Protein AF-A0A1B6INX5-F1 (afdb_monomer_lite)

Sequence (390 aa):
RQDATQQRGIRKYVGPLLVTIQELDGTFKHTLQIEGTVAKADITCHSKSRRNKKKKIPLCTGEEVDMDLSAMDADSPVLWIRLDPEMTLLRCTVIEQPDYQWQYQLRHERDVTAQLEAITALEHFSTPASRLALTDTIENDQVYVQVRCRAAHCLTKVANAMVSNWAGPPAMLAIFRKLYGSFSCPKIIRQNNFQNLQHYFLQKTIPVAMAGLRNSHGICPQEVIQFLLDLFKYNDNSKNRFSDNYYRASLIEALGASVTPVISVIQQGTEITAESLSVDTRLVLEEITRNLNLEKLLPCYKLTVTQACLRAIRKLQKYGHLPSIPTLFRTYAAYGQFVEVRLTALEMLVDFTGLDGKWSDLEYLLDMAEEDPDPGVRSGLVRLLCDNPP

Structure (mmCIF, N/CA/C/O backbone):
data_AF-A0A1B6INX5-F1
#
_entry.id   AF-A0A1B6INX5-F1
#
loop_
_atom_site.group_PDB
_atom_site.id
_atom_site.type_symbol
_atom_site.label_atom_id
_atom_site.label_alt_id
_atom_site.label_comp_id
_atom_site.label_asym_id
_atom_site.label_entity_id
_atom_site.label_seq_id
_atom_site.pdbx_PDB_ins_code
_atom_site.Cartn_x
_atom_site.Cartn_y
_atom_site.Cartn_z
_atom_site.occupancy
_atom_site.B_iso_or_equiv
_atom_site.auth_seq_id
_atom_site.auth_comp_id
_atom_site.auth_asym_id
_atom_site.auth_atom_id
_atom_site.pdbx_PDB_model_num
ATOM 1 N N . ARG A 1 1 ? -9.370 -25.087 -29.219 1.00 58.78 1 ARG A N 1
ATOM 2 C CA . ARG A 1 1 ? -9.650 -25.875 -27.990 1.00 58.78 1 ARG A CA 1
ATOM 3 C C . ARG A 1 1 ? -8.297 -26.193 -27.374 1.00 58.78 1 ARG A C 1
ATOM 5 O O . ARG A 1 1 ? -7.425 -26.583 -28.127 1.00 58.78 1 ARG A O 1
ATOM 12 N N . GLN A 1 2 ? -8.106 -25.922 -26.085 1.00 69.69 2 GLN A N 1
ATOM 13 C CA . GLN A 1 2 ? -6.832 -26.154 -25.397 1.00 69.69 2 GLN A CA 1
ATOM 14 C C . GLN A 1 2 ? -6.788 -27.578 -24.846 1.00 69.69 2 GLN A C 1
ATOM 16 O O . GLN A 1 2 ? -7.765 -28.015 -24.228 1.00 69.69 2 GLN A O 1
ATOM 21 N N . ASP A 1 3 ? -5.677 -28.277 -25.061 1.00 71.44 3 ASP A N 1
ATOM 22 C CA . ASP A 1 3 ? -5.517 -29.657 -24.611 1.00 71.44 3 ASP A CA 1
ATOM 23 C C . ASP A 1 3 ? -5.351 -29.728 -23.089 1.00 71.44 3 ASP A C 1
ATOM 25 O O . ASP A 1 3 ? -4.646 -28.921 -22.466 1.00 71.44 3 ASP A O 1
ATOM 29 N N . ALA A 1 4 ? -6.021 -30.708 -22.481 1.00 68.50 4 ALA A N 1
ATOM 30 C CA . ALA A 1 4 ? -5.841 -31.026 -21.072 1.00 68.50 4 ALA A CA 1
ATOM 31 C C . ALA A 1 4 ? -4.453 -31.645 -20.864 1.00 68.50 4 ALA A C 1
ATOM 33 O O . ALA A 1 4 ? -4.034 -32.525 -21.619 1.00 68.50 4 ALA A O 1
ATOM 34 N N . THR A 1 5 ? -3.728 -31.192 -19.842 1.00 70.94 5 THR A N 1
ATOM 35 C CA . THR A 1 5 ? -2.519 -31.897 -19.409 1.00 70.94 5 THR A CA 1
ATOM 36 C C . THR A 1 5 ? -2.906 -33.140 -18.602 1.00 70.94 5 THR A C 1
ATOM 38 O O . THR A 1 5 ? -4.057 -33.313 -18.206 1.00 70.94 5 THR A O 1
ATOM 41 N N . GLN A 1 6 ? -1.935 -34.015 -18.318 1.00 74.69 6 GLN A N 1
ATOM 42 C CA . GLN A 1 6 ? -2.137 -35.166 -17.423 1.00 74.69 6 GLN A CA 1
ATOM 43 C C . GLN A 1 6 ? -2.475 -34.753 -15.973 1.00 74.69 6 GLN A C 1
ATOM 45 O O . GLN A 1 6 ? -2.820 -35.601 -15.155 1.00 74.69 6 GLN A O 1
ATOM 50 N N . GLN A 1 7 ? -2.395 -33.458 -15.640 1.00 73.06 7 GLN A N 1
ATOM 51 C CA . GLN A 1 7 ? -2.722 -32.918 -14.325 1.00 73.06 7 GLN A CA 1
ATOM 52 C C . GLN A 1 7 ? -4.161 -32.389 -14.299 1.00 73.06 7 GLN A C 1
ATOM 54 O O . GLN A 1 7 ? -4.578 -31.592 -15.142 1.00 73.06 7 GLN A O 1
ATOM 59 N N . ARG A 1 8 ? -4.935 -32.818 -13.296 1.00 78.88 8 ARG A N 1
ATOM 60 C CA . ARG A 1 8 ? -6.330 -32.400 -13.119 1.00 78.88 8 ARG A CA 1
ATOM 61 C C . ARG A 1 8 ? -6.409 -30.879 -12.953 1.00 78.88 8 ARG A C 1
ATOM 63 O O . ARG A 1 8 ? -5.806 -30.321 -12.047 1.00 78.88 8 ARG A O 1
ATOM 70 N N . GLY A 1 9 ? -7.196 -30.230 -13.809 1.00 77.81 9 GLY A N 1
ATOM 71 C CA . GLY A 1 9 ? -7.462 -28.789 -13.736 1.00 77.81 9 GLY A CA 1
ATOM 72 C C . GLY A 1 9 ? -6.479 -27.899 -14.501 1.00 77.81 9 GLY A C 1
ATOM 73 O O . GLY A 1 9 ? -6.713 -26.698 -14.572 1.00 77.81 9 GLY A O 1
ATOM 74 N N . ILE A 1 10 ? -5.435 -28.457 -15.125 1.00 80.31 10 ILE A N 1
ATOM 75 C CA . ILE A 1 10 ? -4.461 -27.679 -15.899 1.00 80.31 10 ILE A CA 1
ATOM 76 C C . ILE A 1 10 ? -4.716 -27.878 -17.397 1.00 80.31 10 ILE A C 1
ATOM 78 O O . ILE A 1 10 ? -4.809 -28.996 -17.908 1.00 80.31 10 ILE A O 1
ATOM 82 N N . ARG A 1 11 ? -4.844 -26.764 -18.122 1.00 79.75 11 ARG A N 1
ATOM 83 C CA . ARG A 1 11 ? -4.942 -26.737 -19.586 1.00 79.75 11 ARG A CA 1
ATOM 84 C C . ARG A 1 11 ? -3.776 -25.945 -20.147 1.00 79.75 11 ARG A C 1
ATOM 86 O O . ARG A 1 11 ? -3.392 -24.928 -19.575 1.00 79.75 11 ARG A O 1
ATOM 93 N N . LYS A 1 12 ? -3.203 -26.420 -21.251 1.00 82.94 12 LYS A N 1
ATOM 94 C CA . LYS A 1 12 ? -2.108 -25.705 -21.914 1.00 82.94 12 LYS A CA 1
ATOM 95 C C . LYS A 1 12 ? -2.670 -24.490 -22.637 1.00 82.94 12 LYS A C 1
ATOM 97 O O . LYS A 1 12 ? -3.581 -24.632 -23.451 1.00 82.94 12 LYS A O 1
ATOM 102 N N . TYR A 1 13 ? -2.107 -23.315 -22.377 1.00 84.44 13 TYR A N 1
ATOM 103 C CA . TYR A 1 13 ? -2.377 -22.164 -23.224 1.00 84.44 13 TYR A CA 1
ATOM 104 C C . TYR A 1 13 ? -1.724 -22.391 -24.589 1.00 84.44 13 TYR A C 1
ATOM 106 O O . TYR A 1 13 ? -0.533 -22.685 -24.668 1.00 84.44 13 TYR A O 1
ATOM 114 N N . VAL A 1 14 ? -2.527 -22.281 -25.644 1.00 87.50 14 VAL A N 1
ATOM 115 C CA . VAL A 1 14 ? -2.064 -22.254 -27.031 1.00 87.50 14 VAL A CA 1
ATOM 116 C C . VAL A 1 14 ? -2.725 -21.054 -27.679 1.00 87.50 14 VAL A C 1
ATOM 118 O O . VAL A 1 14 ? -3.958 -20.977 -27.707 1.00 87.50 14 VAL A O 1
ATOM 121 N N . GLY A 1 15 ? -1.918 -20.109 -28.142 1.00 89.38 15 GLY A N 1
ATOM 122 C CA . GLY A 1 15 ? -2.422 -18.873 -28.717 1.00 89.38 15 GLY A CA 1
ATOM 123 C C . GLY A 1 15 ? -1.380 -17.762 -28.786 1.00 89.38 15 GLY A C 1
ATOM 124 O O . GLY A 1 15 ? -0.247 -17.932 -28.324 1.00 89.38 15 GLY A O 1
ATOM 125 N N . PRO A 1 16 ? -1.771 -16.611 -29.350 1.00 91.56 16 PRO A N 1
ATOM 126 C CA . PRO A 1 16 ? -0.896 -15.461 -29.457 1.00 91.56 16 PRO A CA 1
ATOM 127 C C . PRO A 1 16 ? -0.622 -14.851 -28.078 1.00 91.56 16 PRO A C 1
ATOM 129 O O . PRO A 1 16 ? -1.500 -14.798 -27.215 1.00 91.56 16 PRO A O 1
ATOM 132 N N . LEU A 1 17 ? 0.594 -14.358 -27.890 1.00 92.75 17 LEU A N 1
ATOM 133 C CA . LEU A 1 17 ? 1.020 -13.523 -26.780 1.00 92.75 17 LEU A CA 1
ATOM 134 C C . LEU A 1 17 ? 1.647 -12.259 -27.365 1.00 92.75 17 LEU A C 1
ATOM 136 O O . LEU A 1 17 ? 2.649 -12.322 -28.080 1.00 92.75 17 LEU A O 1
ATOM 140 N N . LEU A 1 18 ? 1.057 -11.108 -27.060 1.00 94.06 18 LEU A N 1
ATOM 141 C CA . LEU A 1 18 ? 1.632 -9.822 -27.429 1.00 94.06 18 LEU A CA 1
ATOM 142 C C . LEU A 1 18 ? 2.816 -9.519 -26.506 1.00 94.06 18 LEU A C 1
ATOM 144 O O . LEU A 1 18 ? 2.689 -9.579 -25.289 1.00 94.06 18 LEU A O 1
ATOM 148 N N . VAL A 1 19 ? 3.960 -9.165 -27.071 1.00 94.75 19 VAL A N 1
ATOM 149 C CA . VAL A 1 19 ? 5.147 -8.692 -26.359 1.00 94.75 19 VAL A CA 1
ATOM 150 C C . VAL A 1 19 ? 5.481 -7.314 -26.898 1.00 94.75 19 VAL A C 1
ATOM 152 O O . VAL A 1 19 ? 5.542 -7.105 -28.104 1.00 94.75 19 VAL A O 1
ATOM 155 N N . THR A 1 20 ? 5.653 -6.346 -26.011 1.00 94.88 20 THR A N 1
ATOM 156 C CA . THR A 1 20 ? 6.041 -4.984 -26.374 1.00 94.88 20 THR A CA 1
ATOM 157 C C . THR A 1 20 ? 7.411 -4.705 -25.794 1.00 94.88 20 THR A C 1
ATOM 159 O O . THR A 1 20 ? 7.614 -4.855 -24.593 1.00 94.88 20 THR A O 1
ATOM 162 N N . ILE A 1 21 ? 8.347 -4.324 -26.653 1.00 95.44 21 ILE A N 1
ATOM 163 C CA . ILE A 1 21 ? 9.722 -4.026 -26.273 1.00 95.44 21 ILE A CA 1
ATOM 164 C C . ILE A 1 21 ? 9.939 -2.539 -26.494 1.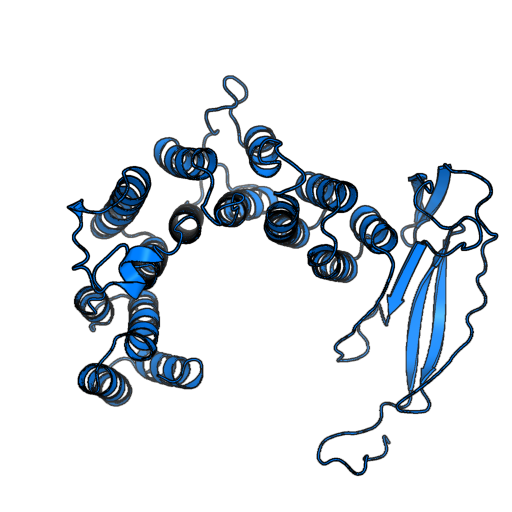00 95.44 21 ILE A C 1
ATOM 166 O O . ILE A 1 21 ? 9.726 -2.026 -27.594 1.00 95.44 21 ILE A O 1
ATOM 170 N N . GLN A 1 22 ? 10.351 -1.842 -25.441 1.00 95.44 22 GLN A N 1
ATOM 171 C CA . GLN A 1 22 ? 10.908 -0.513 -25.599 1.00 95.44 22 GLN A CA 1
ATOM 172 C C . GLN A 1 22 ? 12.389 -0.653 -25.941 1.00 95.44 22 GLN A C 1
ATOM 174 O O . GLN A 1 22 ? 13.177 -1.183 -25.156 1.00 95.44 22 GLN A O 1
ATOM 179 N N . GLU A 1 23 ? 12.771 -0.120 -27.092 1.00 94.81 23 GLU A N 1
ATOM 180 C CA . GLU A 1 23 ? 14.150 -0.042 -27.551 1.00 94.81 23 GLU A CA 1
ATOM 181 C C . GLU A 1 23 ? 14.624 1.423 -27.645 1.00 94.81 23 GLU A C 1
ATOM 183 O O . GLU A 1 23 ? 13.864 2.371 -27.416 1.00 94.81 23 GLU A O 1
ATOM 188 N N . LEU A 1 24 ? 15.897 1.621 -28.005 1.00 92.38 24 LEU A N 1
ATOM 18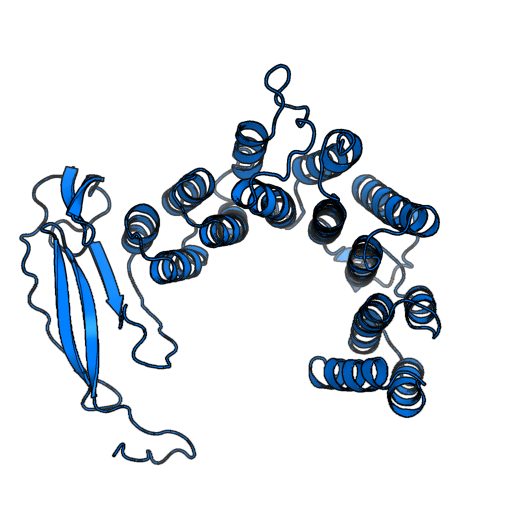9 C CA . LEU A 1 24 ? 16.512 2.946 -28.148 1.00 92.38 24 LEU A CA 1
ATOM 190 C C . LEU A 1 24 ? 15.910 3.830 -29.251 1.00 92.38 24 LEU A C 1
ATOM 192 O O . LEU A 1 24 ? 16.119 5.045 -29.198 1.00 92.38 24 LEU A O 1
ATOM 196 N N . ASP A 1 25 ? 15.283 3.255 -30.279 1.00 91.62 25 ASP A N 1
ATOM 197 C CA . ASP A 1 25 ? 14.667 3.996 -31.392 1.00 91.62 25 ASP A CA 1
ATOM 198 C C . ASP A 1 25 ? 13.130 4.021 -31.323 1.00 91.62 25 ASP A C 1
ATOM 200 O O . ASP A 1 25 ? 12.494 4.629 -32.181 1.00 91.62 25 ASP A O 1
ATOM 204 N N . GLY A 1 26 ? 12.520 3.407 -30.303 1.00 92.62 26 GLY A N 1
ATOM 205 C CA . GLY A 1 26 ? 11.072 3.435 -30.115 1.00 92.62 26 GLY A CA 1
ATOM 206 C C . GLY A 1 26 ? 10.501 2.182 -29.470 1.00 92.62 26 GLY A C 1
ATOM 207 O O . GLY A 1 26 ? 11.219 1.285 -29.029 1.00 92.62 26 GLY A O 1
ATOM 208 N N . THR A 1 27 ? 9.174 2.135 -29.417 1.00 93.44 27 THR A N 1
ATOM 209 C CA . THR A 1 27 ? 8.418 0.986 -28.917 1.00 93.44 27 THR A CA 1
ATOM 210 C C . THR A 1 27 ? 8.023 0.070 -30.072 1.00 93.44 27 THR A C 1
ATOM 212 O O . THR A 1 27 ? 7.352 0.508 -31.007 1.00 93.44 27 THR A O 1
ATOM 215 N N . PHE A 1 28 ? 8.364 -1.214 -29.982 1.00 95.00 28 PHE A N 1
ATOM 216 C CA . PHE A 1 28 ? 8.049 -2.213 -31.002 1.00 95.00 28 PHE A CA 1
ATOM 217 C C . PHE A 1 28 ? 7.152 -3.313 -30.429 1.00 95.00 28 PHE A C 1
ATOM 219 O O . PHE A 1 28 ? 7.371 -3.820 -29.327 1.00 95.00 28 PHE A O 1
ATOM 226 N N . LYS A 1 29 ? 6.099 -3.665 -31.176 1.00 94.62 29 LYS A N 1
ATOM 227 C CA . LYS A 1 29 ? 5.140 -4.716 -30.814 1.00 94.62 29 LYS A CA 1
ATOM 228 C C . LYS A 1 29 ? 5.455 -5.995 -31.589 1.00 94.62 29 LYS A C 1
ATOM 230 O O . LYS A 1 29 ? 5.540 -5.977 -32.813 1.00 94.62 29 LYS A O 1
ATOM 235 N N . HIS A 1 30 ? 5.544 -7.110 -30.877 1.00 94.62 30 HIS A N 1
ATOM 236 C CA . 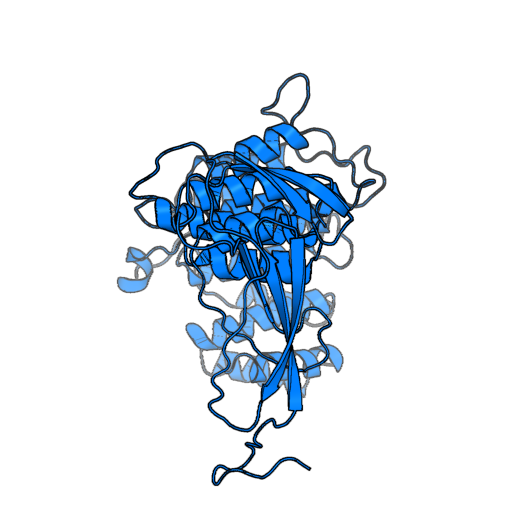HIS A 1 30 ? 5.806 -8.440 -31.412 1.00 94.62 30 HIS A CA 1
ATOM 237 C C . HIS A 1 30 ? 4.699 -9.389 -30.965 1.00 94.62 30 HIS A C 1
ATOM 239 O O . HIS A 1 30 ? 4.353 -9.435 -29.790 1.00 94.62 30 HIS A O 1
ATOM 245 N N . THR A 1 31 ? 4.131 -10.163 -31.886 1.00 93.62 31 THR A N 1
ATOM 246 C CA . THR A 1 31 ? 3.149 -11.197 -31.533 1.00 93.62 31 THR A CA 1
ATOM 247 C C . THR A 1 31 ? 3.830 -12.553 -31.596 1.00 93.62 31 THR A C 1
ATOM 249 O O . THR A 1 31 ? 4.222 -12.996 -32.673 1.00 93.62 31 THR A O 1
ATOM 252 N N . LEU A 1 32 ? 3.979 -13.200 -30.444 1.00 92.19 32 LEU A N 1
ATOM 253 C CA . LEU A 1 32 ? 4.562 -14.531 -30.330 1.00 92.19 32 LEU A CA 1
ATOM 254 C C . LEU A 1 32 ? 3.453 -15.577 -30.314 1.00 92.19 32 LEU A C 1
ATOM 256 O O . LEU A 1 32 ? 2.458 -15.405 -29.618 1.00 92.19 32 LEU A O 1
ATOM 260 N N . GLN A 1 33 ? 3.619 -16.675 -31.045 1.00 90.88 33 GLN A N 1
ATOM 261 C CA . GLN A 1 33 ? 2.713 -17.817 -30.938 1.00 90.88 33 GLN A CA 1
ATOM 262 C C . GLN A 1 33 ? 3.234 -18.771 -29.865 1.00 90.88 33 GLN A C 1
ATOM 264 O O . GLN A 1 33 ? 4.346 -19.286 -29.965 1.00 90.88 33 GLN A O 1
ATOM 269 N N . ILE A 1 34 ? 2.440 -18.985 -28.817 1.00 90.56 34 ILE A N 1
ATOM 270 C CA . ILE A 1 34 ? 2.764 -19.929 -27.750 1.00 90.56 34 ILE A CA 1
ATOM 271 C C . ILE A 1 34 ? 2.168 -21.282 -28.133 1.00 90.56 34 ILE A C 1
ATOM 273 O O . ILE A 1 34 ? 0.953 -21.460 -28.103 1.00 90.56 34 ILE A O 1
ATOM 277 N N . GLU A 1 35 ? 3.027 -22.230 -28.507 1.00 84.00 35 GLU A N 1
ATOM 278 C CA . GLU A 1 35 ? 2.626 -23.560 -29.001 1.00 84.00 35 GLU A CA 1
ATOM 279 C C . GLU A 1 35 ? 2.759 -24.672 -27.943 1.00 84.00 35 GLU A C 1
ATOM 281 O O . GLU A 1 35 ? 2.634 -25.861 -28.235 1.00 84.00 35 GLU A O 1
ATOM 286 N N . GLY A 1 36 ? 2.984 -24.313 -26.676 1.00 80.12 36 GLY A N 1
ATOM 287 C CA . GLY A 1 36 ? 3.098 -25.284 -25.594 1.00 80.12 36 GLY A CA 1
ATOM 288 C C . GLY A 1 36 ? 3.460 -24.670 -24.247 1.00 80.12 36 GLY A C 1
ATOM 289 O O . GLY A 1 36 ? 3.514 -23.458 -24.083 1.00 80.12 36 GLY A O 1
ATOM 290 N N . THR A 1 37 ? 3.718 -25.535 -23.262 1.00 83.00 37 THR A N 1
ATOM 291 C CA . THR A 1 37 ? 4.097 -25.132 -21.893 1.00 83.00 37 THR A CA 1
ATOM 292 C C . THR A 1 37 ? 5.447 -24.418 -21.846 1.00 83.00 37 THR A C 1
ATOM 294 O O . THR A 1 37 ? 5.643 -23.529 -21.027 1.00 83.00 37 THR A O 1
ATOM 297 N N . VAL A 1 38 ? 6.370 -24.807 -22.725 1.00 85.69 38 VAL A N 1
ATOM 298 C CA . VAL A 1 38 ? 7.657 -24.140 -22.914 1.00 85.69 38 VAL A CA 1
ATOM 299 C C . VAL A 1 38 ? 7.713 -23.702 -24.367 1.00 85.69 38 VAL A C 1
ATOM 301 O O . VAL A 1 38 ? 7.673 -24.542 -25.263 1.00 85.69 38 VAL A O 1
ATOM 304 N N . ALA A 1 39 ? 7.796 -22.395 -24.586 1.00 87.44 39 ALA A N 1
ATOM 305 C CA . ALA A 1 39 ? 7.974 -21.796 -25.898 1.00 87.44 39 ALA A CA 1
ATOM 306 C C . ALA A 1 39 ? 9.269 -20.979 -25.892 1.00 87.44 39 ALA A C 1
ATOM 308 O O . ALA A 1 39 ? 9.585 -20.311 -24.907 1.00 87.44 39 ALA A O 1
ATOM 309 N N . LYS A 1 40 ? 10.024 -21.055 -26.987 1.00 90.75 40 LYS A N 1
ATOM 310 C CA . LYS A 1 40 ? 11.201 -20.221 -27.239 1.00 90.75 40 LYS A CA 1
ATOM 311 C C . LYS A 1 40 ? 10.959 -19.475 -28.540 1.00 90.75 40 LYS A C 1
ATOM 313 O O . LYS A 1 40 ? 10.505 -20.085 -29.504 1.00 90.75 40 LYS A O 1
ATOM 318 N N . ALA A 1 41 ? 11.239 -18.181 -28.546 1.00 89.69 41 ALA A N 1
ATOM 319 C CA . ALA A 1 41 ? 11.086 -17.343 -29.721 1.00 89.69 41 ALA A CA 1
ATOM 320 C C . ALA A 1 41 ? 12.229 -16.333 -29.779 1.00 89.69 41 ALA A C 1
ATOM 322 O O . ALA A 1 41 ? 12.571 -15.731 -28.759 1.00 89.69 41 ALA A O 1
ATOM 323 N N . ASP A 1 42 ? 12.775 -16.143 -30.976 1.00 92.12 42 ASP A N 1
ATOM 324 C CA . ASP A 1 42 ? 13.789 -15.133 -31.244 1.00 92.12 42 ASP A CA 1
ATOM 325 C C . ASP A 1 42 ? 13.102 -13.841 -31.694 1.00 92.12 42 ASP A C 1
ATOM 327 O O . ASP A 1 42 ? 12.234 -13.855 -32.571 1.00 92.12 42 ASP A O 1
ATOM 331 N N . ILE A 1 43 ? 13.485 -12.716 -31.090 1.00 92.69 43 ILE A N 1
ATOM 332 C CA . ILE A 1 43 ? 12.947 -11.396 -31.427 1.00 92.69 43 ILE A CA 1
ATOM 333 C C . ILE A 1 43 ? 14.062 -10.555 -32.038 1.00 92.69 43 ILE A C 1
ATOM 335 O O . ILE A 1 43 ? 15.067 -10.261 -31.392 1.00 92.69 43 ILE A O 1
ATOM 339 N N . THR A 1 44 ? 13.885 -10.154 -33.296 1.00 92.38 44 THR A N 1
ATOM 340 C CA . THR A 1 44 ? 14.809 -9.233 -33.961 1.00 92.38 44 THR A CA 1
ATOM 341 C C . THR A 1 44 ? 14.576 -7.814 -33.446 1.00 92.38 44 THR A C 1
ATOM 343 O O . THR A 1 44 ? 13.498 -7.256 -33.650 1.00 92.38 44 THR A O 1
ATOM 346 N N . CYS A 1 45 ? 15.587 -7.241 -32.788 1.00 92.00 45 CYS A N 1
ATOM 347 C CA . CYS A 1 45 ? 15.570 -5.839 -32.369 1.00 92.00 45 CYS A CA 1
ATOM 348 C C . CYS A 1 45 ? 15.686 -4.917 -33.591 1.00 92.00 45 CYS A C 1
ATOM 350 O O . CYS A 1 45 ? 16.443 -5.205 -34.522 1.00 92.00 45 CYS A O 1
ATOM 352 N N . HIS A 1 46 ? 14.967 -3.798 -33.576 1.00 91.56 46 HIS A N 1
ATOM 353 C CA . HIS A 1 46 ? 14.962 -2.828 -34.678 1.00 91.56 46 HIS A CA 1
ATOM 354 C C . HIS A 1 46 ? 16.066 -1.776 -34.537 1.00 91.56 46 HIS A C 1
ATOM 356 O O . HIS A 1 46 ? 16.586 -1.258 -35.528 1.00 91.56 46 HIS A O 1
ATOM 362 N N . SER A 1 47 ? 16.426 -1.462 -33.299 1.00 91.94 47 SER A N 1
ATOM 363 C CA . SER A 1 47 ? 17.359 -0.405 -32.946 1.00 91.94 47 SER A CA 1
ATOM 364 C C . SER A 1 47 ? 18.796 -0.913 -32.939 1.00 91.94 47 SER A C 1
ATOM 366 O O . SER A 1 47 ? 19.084 -2.072 -32.633 1.00 91.94 47 SER A O 1
ATOM 368 N N . LYS A 1 48 ? 19.740 -0.015 -33.228 1.00 89.50 48 LYS A N 1
ATOM 369 C CA . LYS A 1 48 ? 21.174 -0.321 -33.096 1.00 89.50 48 LYS A CA 1
ATOM 370 C C . LYS A 1 48 ? 21.622 -0.226 -31.640 1.00 89.50 48 LYS A C 1
ATOM 372 O O . LYS A 1 48 ? 21.055 0.535 -30.858 1.00 89.50 48 LYS A O 1
ATOM 377 N N . SER A 1 49 ? 22.691 -0.948 -31.310 1.00 86.56 49 SER A N 1
ATOM 378 C CA . SER A 1 49 ? 23.321 -0.910 -29.991 1.00 86.56 49 SER A CA 1
ATOM 379 C C . SER A 1 49 ? 23.788 0.498 -29.595 1.00 86.56 49 SER A C 1
ATOM 381 O O . SER A 1 49 ? 23.977 1.404 -30.424 1.00 86.56 49 SER A O 1
ATOM 383 N N . ARG A 1 50 ? 23.954 0.706 -28.288 1.00 83.50 50 ARG A N 1
ATOM 384 C CA . ARG A 1 50 ? 24.225 2.022 -27.711 1.00 83.50 50 ARG A CA 1
ATOM 385 C C . ARG A 1 50 ? 25.624 2.515 -28.076 1.00 83.50 50 ARG A C 1
ATOM 387 O O . ARG A 1 50 ? 26.623 1.982 -27.606 1.00 83.50 50 ARG A O 1
ATOM 394 N N . ARG A 1 51 ? 25.700 3.647 -28.786 1.00 80.94 51 ARG A N 1
ATOM 395 C CA . ARG A 1 51 ? 26.966 4.376 -29.024 1.00 80.94 51 ARG A CA 1
ATOM 396 C C . ARG A 1 51 ? 27.256 5.472 -27.995 1.00 80.94 51 ARG A C 1
ATOM 398 O O . ARG A 1 51 ? 28.410 5.691 -27.648 1.00 80.94 51 ARG A O 1
ATOM 405 N N . ASN A 1 52 ? 26.215 6.140 -27.491 1.00 84.06 52 ASN A N 1
ATOM 406 C CA . ASN A 1 52 ? 26.324 7.289 -26.588 1.00 84.06 52 ASN A CA 1
ATOM 407 C C . ASN A 1 52 ? 25.666 7.002 -25.237 1.00 84.06 52 ASN A C 1
ATOM 409 O O . ASN A 1 52 ? 24.637 6.336 -25.170 1.00 84.06 52 ASN A O 1
ATOM 413 N N . LYS A 1 53 ? 26.222 7.569 -24.160 1.00 85.81 53 LYS A N 1
ATOM 414 C CA . LYS A 1 53 ? 25.663 7.445 -22.801 1.00 85.81 53 LYS A CA 1
ATOM 415 C C . LYS A 1 53 ? 24.376 8.245 -22.591 1.00 85.81 53 LYS A C 1
ATOM 417 O O . LYS A 1 53 ? 23.673 7.993 -21.630 1.00 85.81 53 LYS A O 1
ATOM 422 N N . LYS A 1 54 ? 24.063 9.197 -23.470 1.00 88.88 54 LYS A N 1
ATOM 423 C CA . LYS A 1 54 ? 22.812 9.960 -23.446 1.00 88.88 54 LYS A CA 1
ATOM 424 C C . LYS A 1 54 ? 22.190 9.961 -24.829 1.00 88.88 54 LYS A C 1
ATOM 426 O O . LYS A 1 54 ? 22.912 10.110 -25.820 1.00 88.88 54 LYS A O 1
ATOM 431 N N . LYS A 1 55 ? 20.873 9.794 -24.887 1.00 90.94 55 LYS A N 1
ATOM 432 C CA . LYS A 1 55 ? 20.105 9.810 -26.133 1.00 90.94 55 LYS A CA 1
ATOM 433 C C . LYS A 1 55 ? 18.679 10.286 -25.855 1.00 90.94 55 LYS A C 1
ATOM 435 O O . LYS A 1 55 ? 18.120 9.945 -24.816 1.00 90.94 55 LYS A O 1
ATOM 440 N N . LYS A 1 56 ? 18.107 11.033 -26.803 1.00 91.50 56 LYS A N 1
ATOM 441 C CA . LYS A 1 56 ? 16.665 11.287 -26.874 1.00 91.50 56 LYS A CA 1
ATOM 442 C C . LYS A 1 56 ? 15.970 10.076 -27.462 1.00 91.50 56 LYS A C 1
ATOM 444 O O . LYS A 1 56 ? 16.318 9.653 -28.565 1.00 91.50 56 LYS A O 1
ATOM 449 N N . ILE A 1 57 ? 15.042 9.509 -26.708 1.00 91.19 57 ILE A N 1
ATOM 450 C CA . ILE A 1 57 ? 14.374 8.259 -27.057 1.00 91.19 57 ILE A CA 1
ATOM 451 C C . ILE A 1 57 ? 12.882 8.538 -27.210 1.00 91.19 57 ILE A C 1
ATOM 453 O O . ILE A 1 57 ? 12.284 9.078 -26.274 1.00 91.19 57 ILE A O 1
ATOM 457 N N . PRO A 1 58 ? 12.282 8.197 -28.363 1.00 92.31 58 PRO A N 1
ATOM 458 C CA . PRO A 1 58 ? 10.847 8.320 -28.549 1.00 92.31 58 PRO A CA 1
ATOM 459 C C . PRO A 1 58 ? 10.118 7.225 -27.762 1.00 92.31 58 PRO A C 1
ATOM 461 O O . PRO A 1 58 ? 10.450 6.038 -27.835 1.00 92.31 58 PRO A O 1
ATOM 464 N N . LEU A 1 59 ? 9.110 7.631 -27.000 1.00 90.19 59 LEU A N 1
ATOM 465 C CA . LEU A 1 59 ? 8.215 6.738 -26.272 1.00 90.19 59 LEU A CA 1
ATOM 466 C C . LEU A 1 59 ? 6.967 6.418 -27.101 1.00 90.19 59 LEU A C 1
ATOM 468 O O . LEU A 1 59 ? 6.635 7.120 -28.057 1.00 90.19 59 LEU A O 1
ATOM 472 N N . CYS A 1 60 ? 6.216 5.399 -26.681 1.00 85.00 60 CYS A N 1
ATOM 473 C CA . CYS A 1 60 ? 4.930 5.025 -27.282 1.00 85.00 60 CYS A CA 1
ATOM 474 C C . CYS A 1 60 ? 3.903 6.172 -27.302 1.00 85.00 60 CYS A C 1
ATOM 476 O O . CYS A 1 60 ? 2.985 6.169 -28.119 1.00 85.00 60 CYS A O 1
ATOM 478 N N . THR A 1 61 ? 4.064 7.163 -26.421 1.00 84.31 61 THR A N 1
ATOM 479 C CA . THR A 1 61 ? 3.222 8.362 -26.331 1.00 84.31 61 THR A CA 1
ATOM 480 C C . THR A 1 61 ? 3.557 9.437 -27.364 1.00 84.31 61 THR A C 1
ATOM 482 O O . THR A 1 61 ? 2.829 10.421 -27.463 1.00 84.31 61 THR A O 1
ATOM 485 N N . GLY A 1 62 ? 4.649 9.278 -28.118 1.00 82.75 62 GLY A N 1
ATOM 486 C CA . GLY A 1 62 ? 5.185 10.301 -29.018 1.00 82.75 62 GLY A CA 1
ATOM 487 C C . GLY A 1 62 ? 6.057 11.353 -28.322 1.00 82.75 62 GLY A C 1
ATOM 488 O O . GLY A 1 62 ? 6.582 12.239 -28.990 1.00 82.75 62 GLY A O 1
ATOM 489 N N . GLU A 1 63 ? 6.239 11.264 -27.000 1.00 87.25 63 GLU A N 1
ATOM 490 C CA . GLU A 1 63 ? 7.186 12.105 -26.263 1.00 87.25 63 GLU A CA 1
ATOM 491 C C . GLU A 1 63 ? 8.625 11.622 -26.503 1.00 87.25 63 GLU A C 1
ATOM 493 O O . GLU A 1 63 ? 8.911 10.428 -26.402 1.00 87.25 63 GLU A O 1
ATOM 498 N N . GLU A 1 64 ? 9.547 12.546 -26.775 1.00 89.12 64 GLU A N 1
ATOM 499 C CA . GLU A 1 64 ? 10.984 12.261 -26.774 1.00 89.12 64 GLU A CA 1
ATOM 500 C C . GLU A 1 64 ? 11.584 12.608 -25.415 1.00 89.12 64 GLU A C 1
ATOM 502 O O . GLU A 1 64 ? 11.509 13.754 -24.965 1.00 89.12 64 GLU A O 1
ATOM 507 N N . VAL A 1 65 ? 12.216 11.627 -24.771 1.00 90.06 65 VAL A N 1
ATOM 508 C CA . VAL A 1 65 ? 12.811 11.803 -23.444 1.00 90.06 65 VAL A CA 1
ATOM 509 C C . VAL A 1 65 ? 14.319 11.611 -23.503 1.00 90.06 65 VAL A C 1
ATOM 511 O O . VAL A 1 65 ? 14.816 10.619 -24.037 1.00 90.06 65 VAL A O 1
ATOM 514 N N . ASP A 1 66 ? 15.056 12.564 -22.934 1.00 89.75 66 ASP A N 1
ATOM 515 C CA . ASP A 1 66 ? 16.493 12.440 -22.703 1.00 89.75 66 ASP A CA 1
ATOM 516 C C . ASP A 1 66 ? 16.754 11.407 -21.598 1.00 89.75 66 ASP A C 1
ATOM 518 O O . ASP A 1 66 ? 16.474 11.654 -20.423 1.00 89.75 66 ASP A O 1
ATOM 522 N N . MET A 1 67 ? 17.312 10.254 -21.967 1.00 89.88 67 MET A N 1
ATOM 523 C CA . MET A 1 67 ? 17.654 9.191 -21.021 1.00 89.88 67 MET A CA 1
ATOM 524 C C . MET A 1 67 ? 19.166 9.094 -20.814 1.00 89.88 67 MET A C 1
ATOM 526 O O . MET A 1 67 ? 19.949 9.148 -21.770 1.00 89.88 67 MET A O 1
ATOM 530 N N . ASP A 1 68 ? 19.579 8.921 -19.556 1.00 90.12 68 ASP A N 1
ATOM 531 C CA . ASP A 1 68 ? 20.936 8.485 -19.225 1.00 90.12 68 ASP A CA 1
ATOM 532 C C . ASP A 1 68 ? 21.008 6.965 -19.322 1.00 90.12 68 ASP A C 1
ATOM 534 O O . ASP A 1 68 ? 20.407 6.255 -18.523 1.00 90.12 68 ASP A O 1
ATOM 538 N N . LEU A 1 69 ? 21.760 6.485 -20.304 1.00 89.56 69 LEU A N 1
ATOM 539 C CA . LEU A 1 69 ? 21.943 5.081 -20.638 1.00 89.56 69 LEU A CA 1
ATOM 540 C C . LEU A 1 69 ? 23.197 4.499 -19.992 1.00 89.56 69 LEU A C 1
ATOM 542 O O . LEU A 1 69 ? 23.602 3.409 -20.376 1.00 89.56 69 LEU A O 1
ATOM 546 N N . SER A 1 70 ? 23.858 5.208 -19.072 1.00 88.81 70 SER A N 1
ATOM 547 C CA . SER A 1 70 ? 25.120 4.786 -18.451 1.00 88.81 70 SER A CA 1
ATOM 548 C C . SER A 1 70 ? 25.069 3.397 -17.799 1.00 88.81 70 SER A C 1
ATOM 550 O O . SER A 1 70 ? 26.056 2.668 -17.883 1.00 88.81 70 SER A O 1
ATOM 552 N N . ALA A 1 71 ? 23.924 3.019 -17.222 1.00 86.56 71 ALA A N 1
ATOM 553 C CA . ALA A 1 71 ? 23.691 1.721 -16.585 1.00 86.56 71 ALA A CA 1
ATOM 554 C C . ALA A 1 71 ? 23.411 0.572 -17.575 1.00 86.56 71 ALA A C 1
ATOM 556 O O . ALA A 1 71 ? 23.470 -0.593 -17.193 1.00 86.56 71 ALA A O 1
ATOM 557 N N . MET A 1 72 ? 23.107 0.890 -18.836 1.00 87.44 72 MET A N 1
ATOM 558 C CA . MET A 1 72 ? 22.747 -0.100 -19.849 1.00 87.44 72 MET A CA 1
ATOM 559 C C . MET A 1 72 ? 23.980 -0.840 -20.383 1.00 87.44 72 MET A C 1
ATOM 561 O O . MET A 1 72 ? 25.077 -0.271 -20.474 1.00 87.44 72 MET A O 1
ATOM 565 N N . ASP A 1 73 ? 23.778 -2.087 -20.805 1.00 86.25 73 ASP A N 1
ATOM 566 C CA . ASP A 1 73 ? 24.764 -2.824 -21.592 1.00 86.25 73 ASP A CA 1
ATOM 567 C C . ASP A 1 73 ? 25.030 -2.101 -22.927 1.00 86.25 73 ASP A C 1
ATOM 569 O O . ASP A 1 73 ? 24.120 -1.549 -23.547 1.00 86.25 73 ASP A O 1
ATOM 573 N N . ALA A 1 74 ? 26.292 -2.050 -23.354 1.00 85.06 74 ALA A N 1
ATOM 574 C CA . ALA A 1 74 ? 26.672 -1.391 -24.599 1.00 85.06 74 ALA A CA 1
ATOM 575 C C . ALA A 1 74 ? 26.115 -2.125 -25.825 1.00 85.06 74 ALA A C 1
ATOM 577 O O . ALA A 1 74 ? 25.780 -1.470 -26.815 1.00 85.06 74 ALA A O 1
ATOM 578 N N . ASP A 1 75 ? 25.982 -3.448 -25.730 1.00 87.12 75 ASP A N 1
ATOM 579 C CA . ASP A 1 75 ? 25.626 -4.309 -26.856 1.00 87.12 75 ASP A CA 1
ATOM 580 C C . ASP A 1 75 ? 24.113 -4.534 -26.995 1.00 87.12 75 ASP A C 1
ATOM 582 O O . ASP A 1 75 ? 23.649 -4.947 -28.058 1.00 87.12 75 ASP A O 1
ATOM 586 N N . SER A 1 76 ? 23.321 -4.181 -25.976 1.00 89.12 76 SER A N 1
ATOM 587 C CA . SER A 1 76 ? 21.861 -4.315 -25.999 1.00 89.12 76 SER A CA 1
ATOM 588 C C . SER A 1 76 ? 21.162 -2.990 -26.334 1.00 89.12 76 SER A C 1
ATOM 590 O O . SER A 1 76 ? 21.448 -1.971 -25.706 1.00 89.12 76 SER A O 1
ATOM 592 N N . PRO A 1 77 ? 20.214 -2.967 -27.288 1.00 92.94 77 PRO A N 1
ATOM 593 C CA . PRO A 1 77 ? 19.356 -1.811 -27.538 1.00 92.94 77 PRO A CA 1
ATOM 594 C C . PRO A 1 77 ? 18.064 -1.792 -26.696 1.00 92.94 77 PRO A C 1
ATOM 596 O O . PRO A 1 77 ? 17.246 -0.886 -26.871 1.00 92.94 77 PRO A O 1
ATOM 599 N N . VAL A 1 78 ? 17.837 -2.792 -25.837 1.00 94.06 78 VAL A N 1
ATOM 600 C CA . VAL A 1 78 ? 16.567 -2.992 -25.121 1.00 94.06 78 VAL A CA 1
ATOM 601 C C . VAL A 1 78 ? 16.555 -2.236 -23.793 1.00 94.06 78 VAL A C 1
ATOM 603 O O . VAL A 1 78 ? 17.447 -2.414 -22.963 1.00 94.06 78 VAL A O 1
ATOM 606 N N . LEU A 1 79 ? 15.513 -1.429 -23.578 1.00 94.12 79 LEU A N 1
ATOM 607 C CA . LEU A 1 79 ? 15.301 -0.663 -22.350 1.00 94.12 79 LEU A CA 1
ATOM 608 C C . LEU A 1 79 ? 14.406 -1.388 -21.347 1.00 94.12 79 LEU A C 1
ATOM 610 O O . LEU A 1 79 ? 14.761 -1.444 -20.176 1.00 94.12 79 LEU A O 1
ATOM 614 N N . TRP A 1 80 ? 13.259 -1.909 -21.784 1.00 95.31 80 TRP A N 1
ATOM 615 C CA . TRP A 1 80 ? 12.381 -2.763 -20.977 1.00 95.31 80 TRP A CA 1
ATOM 616 C C . TRP A 1 80 ? 11.429 -3.562 -21.869 1.00 95.31 80 TRP A C 1
ATOM 618 O O . TRP A 1 80 ? 11.165 -3.210 -23.023 1.00 95.31 80 TRP A O 1
ATOM 628 N N . ILE A 1 81 ? 10.897 -4.644 -21.314 1.00 95.06 81 ILE A N 1
ATOM 629 C CA . ILE A 1 81 ? 9.991 -5.586 -21.961 1.00 95.06 81 ILE A CA 1
ATOM 630 C C . ILE A 1 81 ? 8.690 -5.635 -21.170 1.00 95.06 81 ILE A C 1
ATOM 632 O O . ILE A 1 81 ? 8.684 -5.737 -19.943 1.00 95.06 81 ILE A O 1
ATOM 636 N N . ARG A 1 82 ? 7.573 -5.622 -21.895 1.00 93.94 82 ARG A N 1
ATOM 637 C CA . ARG A 1 82 ? 6.230 -5.817 -21.359 1.00 93.94 82 ARG A CA 1
ATOM 638 C C . ARG A 1 82 ? 5.558 -6.983 -22.060 1.00 93.94 82 ARG A C 1
ATOM 640 O O . ARG A 1 82 ? 5.553 -7.077 -23.288 1.00 93.94 82 ARG A O 1
ATOM 647 N N . LEU A 1 83 ? 4.938 -7.850 -21.276 1.00 93.31 83 LEU A N 1
ATOM 648 C CA . LEU A 1 83 ? 4.111 -8.937 -21.786 1.00 93.31 83 LEU A CA 1
ATOM 649 C C . LEU A 1 83 ? 2.654 -8.482 -21.768 1.00 93.31 83 LEU A C 1
ATOM 651 O O . LEU A 1 83 ? 2.224 -7.930 -20.764 1.00 93.31 83 LEU A O 1
ATOM 655 N N . ASP A 1 84 ? 1.906 -8.749 -22.835 1.00 92.56 84 ASP A N 1
ATOM 656 C CA . ASP A 1 84 ? 0.483 -8.442 -23.063 1.00 92.56 84 ASP A CA 1
ATOM 657 C C . ASP A 1 84 ? -0.011 -7.142 -22.378 1.00 92.56 84 ASP A C 1
ATOM 659 O O . ASP A 1 84 ? -0.867 -7.171 -21.495 1.00 92.56 84 ASP A O 1
ATOM 663 N N . PRO A 1 85 ? 0.533 -5.967 -22.765 1.00 91.06 85 PRO A N 1
ATOM 664 C CA . PRO A 1 85 ? 0.123 -4.673 -22.200 1.00 91.06 85 PRO A CA 1
ATOM 665 C C . PRO A 1 85 ? -1.384 -4.409 -22.247 1.00 91.06 85 PRO A C 1
ATOM 667 O O . PRO A 1 85 ? -1.907 -3.662 -21.430 1.00 91.06 85 PRO A O 1
ATOM 670 N N . GLU A 1 86 ? -2.071 -5.021 -23.209 1.00 90.44 86 GLU A N 1
ATOM 671 C CA . GLU A 1 86 ? -3.503 -4.859 -23.457 1.00 90.44 86 GLU A CA 1
ATOM 672 C C . GLU A 1 86 ? -4.365 -5.743 -22.532 1.00 90.44 86 GLU A C 1
ATOM 674 O O . GLU A 1 86 ? -5.590 -5.698 -22.619 1.00 90.44 86 GLU A O 1
ATOM 679 N N . MET A 1 87 ? -3.741 -6.506 -21.617 1.00 91.00 87 MET A N 1
ATOM 680 C CA . MET A 1 87 ? -4.404 -7.354 -20.613 1.00 91.00 87 MET A CA 1
ATOM 681 C C . MET A 1 87 ? -5.450 -8.292 -21.237 1.00 91.00 87 MET A C 1
ATOM 683 O O . MET A 1 87 ? -6.516 -8.536 -20.670 1.00 91.00 87 MET A O 1
ATOM 687 N N . THR A 1 88 ? -5.154 -8.820 -22.426 1.00 91.19 88 THR A N 1
ATOM 688 C CA . THR A 1 88 ? -6.070 -9.699 -23.165 1.00 91.19 88 THR A CA 1
ATOM 689 C C . THR A 1 88 ? -6.204 -11.073 -22.509 1.00 91.19 88 THR A C 1
ATOM 691 O O . THR A 1 88 ? -7.214 -11.757 -22.695 1.00 91.19 88 THR A O 1
ATOM 694 N N . LEU A 1 89 ? -5.209 -11.473 -21.710 1.00 89.44 89 LEU A N 1
ATOM 695 C CA . LEU A 1 89 ? -5.170 -12.745 -21.001 1.00 89.44 89 LEU A CA 1
ATOM 696 C C . LEU A 1 89 ? -5.325 -12.552 -19.488 1.00 89.44 89 LEU A C 1
ATOM 698 O O . LEU A 1 89 ? -4.633 -11.742 -18.872 1.00 89.44 89 LEU A O 1
ATOM 702 N N . LEU A 1 90 ? -6.161 -13.385 -18.859 1.00 89.94 90 LEU A N 1
ATOM 703 C CA . LEU A 1 90 ? -6.142 -13.564 -17.404 1.00 89.94 90 LEU A CA 1
ATOM 704 C C . LEU A 1 90 ? -4.888 -14.356 -17.026 1.00 89.94 90 LEU A C 1
ATOM 706 O O . LEU A 1 90 ? -4.779 -15.542 -17.348 1.00 89.94 90 LEU A O 1
ATOM 710 N N . ARG A 1 91 ? -3.927 -13.697 -16.375 1.00 88.06 91 ARG A N 1
ATOM 711 C CA . ARG A 1 91 ? -2.585 -14.251 -16.155 1.00 88.06 91 ARG A CA 1
ATOM 712 C C . ARG A 1 91 ? -1.928 -13.753 -14.875 1.00 88.06 91 ARG A C 1
ATOM 714 O O . ARG A 1 91 ? -2.290 -12.716 -14.332 1.00 88.06 91 ARG A O 1
ATOM 721 N N . CYS A 1 92 ? -0.910 -14.497 -14.457 1.00 88.88 92 CYS A N 1
ATOM 722 C CA . CYS A 1 92 ? 0.095 -14.079 -13.490 1.00 88.88 92 CYS A CA 1
ATOM 723 C C . CYS A 1 92 ? 1.451 -14.142 -14.201 1.00 88.88 92 CYS A C 1
ATOM 725 O O . CYS A 1 92 ? 1.830 -15.206 -14.696 1.00 88.88 92 CYS A O 1
ATOM 727 N N . THR A 1 93 ? 2.132 -13.005 -14.328 1.00 88.44 93 THR A N 1
ATOM 728 C CA . THR A 1 93 ? 3.414 -12.892 -15.032 1.00 88.44 93 THR A CA 1
ATOM 729 C C . THR A 1 93 ? 4.560 -12.812 -14.041 1.00 88.44 93 THR A C 1
ATOM 731 O O . THR A 1 93 ? 4.492 -12.094 -13.049 1.00 88.44 93 THR A O 1
ATOM 734 N N . VAL A 1 94 ? 5.634 -13.537 -14.340 1.00 90.75 94 VAL A N 1
ATOM 735 C CA . VAL A 1 94 ? 6.926 -13.382 -13.671 1.00 90.75 94 VAL A CA 1
ATOM 736 C C . VAL A 1 94 ? 7.915 -12.997 -14.755 1.00 90.75 94 VAL A C 1
ATOM 738 O O . VAL A 1 94 ? 8.146 -13.768 -15.685 1.00 90.75 94 VAL A O 1
ATOM 741 N N . ILE A 1 95 ? 8.427 -11.773 -14.672 1.00 92.38 95 ILE A N 1
ATOM 742 C CA . ILE A 1 95 ? 9.390 -11.230 -15.623 1.00 92.38 95 ILE A CA 1
ATOM 743 C C . ILE A 1 95 ? 10.681 -10.959 -14.859 1.00 92.38 95 ILE A C 1
ATOM 745 O O . ILE A 1 95 ? 10.675 -10.260 -13.848 1.00 92.38 95 ILE A O 1
ATOM 749 N N . GLU A 1 96 ? 11.789 -11.492 -15.359 1.00 93.12 96 GLU A N 1
ATOM 750 C CA . GLU A 1 96 ? 13.118 -11.230 -14.819 1.00 93.12 96 GLU A CA 1
ATOM 751 C C . GLU A 1 96 ? 13.862 -10.299 -15.775 1.00 93.12 96 GLU A C 1
ATOM 753 O O . GLU A 1 96 ? 14.117 -10.636 -16.929 1.00 93.12 96 GLU A O 1
ATOM 758 N N . GLN A 1 97 ? 14.168 -9.098 -15.291 1.00 93.69 97 GLN A N 1
ATOM 759 C CA . GLN A 1 97 ? 14.902 -8.058 -16.010 1.00 93.69 97 GLN A CA 1
ATOM 760 C C . GLN A 1 97 ? 15.879 -7.373 -15.041 1.00 93.69 97 GLN A C 1
ATOM 762 O O . GLN A 1 97 ? 15.605 -7.344 -13.835 1.00 93.69 97 GLN A O 1
ATOM 767 N N . PRO A 1 98 ? 16.998 -6.809 -15.535 1.00 93.69 98 PRO A N 1
ATOM 768 C CA . PRO A 1 98 ? 17.900 -5.993 -14.727 1.00 93.69 98 PRO A CA 1
ATOM 769 C C . PRO A 1 98 ? 17.186 -4.827 -14.027 1.00 93.69 98 PRO A C 1
ATOM 771 O O . PRO A 1 98 ? 16.206 -4.282 -14.535 1.00 93.69 98 PRO A O 1
ATOM 774 N N . ASP A 1 99 ? 17.715 -4.391 -12.884 1.00 93.69 99 ASP A N 1
ATOM 775 C CA . ASP A 1 99 ? 17.107 -3.345 -12.052 1.00 93.69 99 ASP A CA 1
ATOM 776 C C . ASP A 1 99 ? 16.931 -2.007 -12.792 1.00 93.69 99 ASP A C 1
ATOM 778 O O . ASP A 1 99 ? 15.891 -1.359 -12.655 1.00 93.69 99 ASP A O 1
ATOM 782 N N . TYR A 1 100 ? 17.898 -1.618 -13.630 1.00 93.62 100 TYR A N 1
ATOM 783 C CA . TYR A 1 100 ? 17.817 -0.393 -14.429 1.00 93.62 100 TYR A CA 1
ATOM 784 C C . TYR A 1 100 ? 16.620 -0.389 -15.396 1.00 93.62 100 TYR A C 1
ATOM 786 O O . TYR A 1 100 ? 16.048 0.671 -15.644 1.00 93.62 100 TYR A O 1
ATOM 794 N N . GLN A 1 101 ? 16.199 -1.554 -15.905 1.00 95.81 101 GLN A N 1
ATOM 795 C CA . GLN A 1 101 ? 15.056 -1.655 -16.820 1.00 95.81 101 GLN A CA 1
ATOM 796 C C . GLN A 1 101 ? 13.755 -1.330 -16.087 1.00 95.81 101 GLN A C 1
ATOM 798 O O . GLN A 1 101 ? 12.956 -0.522 -16.560 1.00 95.81 101 GLN A O 1
ATOM 803 N N . TRP A 1 102 ? 13.593 -1.854 -14.869 1.00 96.69 102 TRP A N 1
ATOM 804 C CA . TRP A 1 102 ? 12.464 -1.512 -14.002 1.00 96.69 102 TRP A CA 1
ATOM 805 C C . TRP A 1 102 ? 12.472 -0.039 -13.582 1.00 96.69 102 TRP A C 1
ATOM 807 O O . TRP A 1 102 ? 11.417 0.592 -13.520 1.00 96.69 102 TRP A O 1
ATOM 817 N N . GLN A 1 103 ? 13.652 0.536 -13.335 1.00 95.50 103 GLN A N 1
ATOM 818 C CA . GLN A 1 103 ? 13.797 1.962 -13.020 1.00 95.50 103 GLN A CA 1
ATOM 819 C C . GLN A 1 103 ? 13.381 2.852 -14.203 1.00 95.50 103 GLN A C 1
ATOM 821 O O . GLN A 1 103 ? 12.693 3.854 -13.994 1.00 95.50 103 GLN A O 1
ATOM 826 N N . TYR A 1 104 ? 13.765 2.500 -15.436 1.00 94.56 104 TYR A N 1
ATOM 827 C CA . TYR A 1 104 ? 13.340 3.224 -16.638 1.00 94.56 104 TYR A CA 1
ATOM 828 C C . TYR A 1 104 ? 11.846 3.058 -16.907 1.00 94.56 104 TYR A C 1
ATOM 830 O O . TYR A 1 104 ? 11.169 4.060 -17.143 1.00 94.56 104 TYR A O 1
ATOM 838 N N . GLN A 1 105 ? 11.322 1.833 -16.791 1.00 95.31 105 GLN A N 1
ATOM 839 C CA . GLN A 1 105 ? 9.895 1.555 -16.937 1.00 95.31 105 GLN A CA 1
ATOM 840 C C . GLN A 1 105 ? 9.076 2.403 -15.957 1.00 95.31 105 GLN A C 1
ATOM 842 O O . GLN A 1 105 ? 8.149 3.086 -16.373 1.00 95.31 105 GLN A O 1
ATOM 847 N N . LEU A 1 106 ? 9.452 2.456 -14.675 1.00 96.25 106 LEU A N 1
ATOM 848 C CA . LEU A 1 106 ? 8.734 3.263 -13.684 1.00 96.25 106 LEU A CA 1
ATOM 849 C C . LEU A 1 106 ? 8.730 4.769 -14.014 1.00 96.25 106 LEU A C 1
ATOM 851 O O . LEU A 1 106 ? 7.723 5.443 -13.806 1.00 96.25 106 LEU A O 1
ATOM 855 N N . ARG A 1 107 ? 9.847 5.308 -14.515 1.00 92.88 107 ARG A N 1
ATOM 856 C CA . ARG A 1 107 ? 9.996 6.749 -14.780 1.00 92.88 107 ARG A CA 1
ATOM 857 C C . ARG A 1 107 ? 9.330 7.216 -16.068 1.00 92.88 107 ARG A C 1
ATOM 859 O O . ARG A 1 107 ? 8.859 8.351 -16.123 1.00 92.88 107 ARG A O 1
ATOM 866 N N . HIS A 1 108 ? 9.371 6.390 -17.108 1.00 91.88 108 HIS A N 1
ATOM 867 C CA . HIS A 1 108 ? 9.082 6.827 -18.473 1.00 91.88 108 HIS A CA 1
ATOM 868 C C . HIS A 1 108 ? 7.824 6.190 -19.060 1.00 91.88 108 HIS A C 1
ATOM 870 O O . HIS A 1 108 ? 7.183 6.801 -19.911 1.00 91.88 108 HIS A O 1
ATOM 876 N N . GLU A 1 109 ? 7.423 5.009 -18.591 1.00 91.50 109 GLU A N 1
ATOM 877 C CA . GLU A 1 109 ? 6.182 4.385 -19.040 1.00 91.50 109 GLU A CA 1
ATOM 878 C C . GLU A 1 109 ? 4.976 5.154 -18.482 1.00 91.50 109 GLU A C 1
ATOM 880 O O . GLU A 1 109 ? 4.936 5.503 -17.300 1.00 91.50 109 GLU A O 1
ATOM 885 N N . ARG A 1 110 ? 3.980 5.428 -19.331 1.00 89.25 110 ARG A N 1
ATOM 886 C CA . ARG A 1 110 ? 2.750 6.156 -18.944 1.00 89.25 110 ARG A CA 1
ATOM 887 C C . ARG A 1 110 ? 1.590 5.227 -18.593 1.00 89.25 110 ARG A C 1
ATOM 889 O O . ARG A 1 110 ? 0.500 5.682 -18.257 1.00 89.25 110 ARG A O 1
ATOM 896 N N . ASP A 1 111 ? 1.832 3.927 -18.657 1.00 92.94 111 ASP A N 1
ATOM 897 C CA . ASP A 1 111 ? 0.882 2.892 -18.299 1.00 92.94 111 ASP A CA 1
ATOM 898 C C . ASP A 1 111 ? 0.942 2.576 -16.796 1.00 92.94 111 ASP A C 1
ATOM 900 O O . ASP A 1 111 ? 1.975 2.169 -16.261 1.00 92.94 111 ASP A O 1
ATOM 904 N N . VAL A 1 112 ? -0.195 2.732 -16.114 1.00 95.12 112 VAL A N 1
ATOM 905 C CA . VAL A 1 112 ? -0.316 2.497 -14.666 1.00 95.12 112 VAL A CA 1
ATOM 906 C C . VAL A 1 112 ? 0.013 1.051 -14.291 1.00 95.12 112 VAL A C 1
ATOM 908 O O . VAL A 1 112 ? 0.641 0.816 -13.262 1.00 95.12 112 VAL A O 1
ATOM 911 N N . THR A 1 113 ? -0.386 0.073 -15.104 1.00 93.81 113 THR A N 1
ATOM 912 C CA . THR A 1 113 ? -0.150 -1.350 -14.817 1.00 93.81 113 THR A CA 1
ATOM 913 C C . THR A 1 113 ? 1.338 -1.673 -14.886 1.00 93.81 113 THR A C 1
ATOM 915 O O . THR A 1 113 ? 1.867 -2.324 -13.987 1.00 93.81 113 THR A O 1
ATOM 918 N N . ALA A 1 114 ? 2.037 -1.108 -15.870 1.00 94.44 114 ALA A N 1
ATOM 919 C CA . ALA A 1 114 ? 3.476 -1.254 -16.020 1.00 94.44 114 ALA A CA 1
ATOM 920 C C . ALA A 1 114 ? 4.253 -0.571 -14.89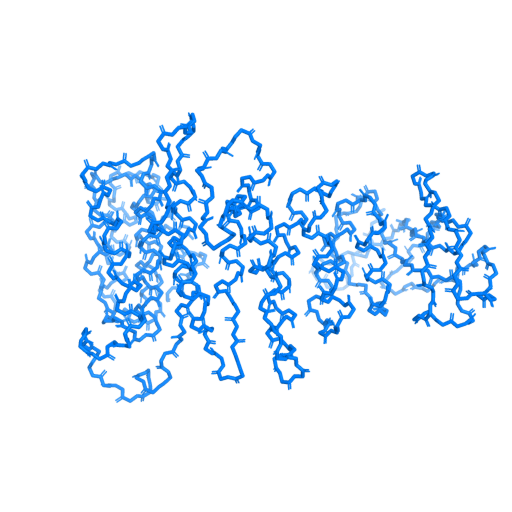0 1.00 94.44 114 ALA A C 1
ATOM 922 O O . ALA A 1 114 ? 5.238 -1.125 -14.404 1.00 94.44 114 ALA A O 1
ATOM 923 N N . GLN A 1 115 ? 3.813 0.608 -14.444 1.00 96.56 115 GLN A N 1
ATOM 924 C CA . GLN A 1 115 ? 4.412 1.283 -13.293 1.00 96.56 115 GLN A CA 1
ATOM 925 C C . GLN A 1 115 ? 4.219 0.469 -12.003 1.00 96.56 115 GLN A C 1
ATOM 927 O O . GLN A 1 115 ? 5.150 0.343 -11.211 1.00 96.56 115 GLN A O 1
ATOM 932 N N . LEU A 1 116 ? 3.039 -0.123 -11.790 1.00 96.19 116 LEU A N 1
ATOM 933 C CA . LEU A 1 116 ? 2.769 -0.977 -10.625 1.00 96.19 116 LEU A CA 1
ATOM 934 C C . LEU A 1 116 ? 3.572 -2.288 -10.651 1.00 96.19 116 LEU A C 1
ATOM 936 O O . LEU A 1 116 ? 4.061 -2.718 -9.601 1.00 96.19 116 LEU A O 1
ATOM 940 N N . GLU A 1 117 ? 3.738 -2.898 -11.827 1.00 94.81 117 GLU A N 1
ATOM 941 C CA . GLU A 1 117 ? 4.599 -4.071 -12.024 1.00 94.81 117 GLU A CA 1
ATOM 942 C C . GLU A 1 117 ? 6.059 -3.719 -11.717 1.00 94.81 117 GLU A C 1
ATOM 944 O O . GLU A 1 117 ? 6.692 -4.391 -10.902 1.00 94.81 117 GLU A O 1
ATOM 949 N N . ALA A 1 118 ? 6.552 -2.596 -12.253 1.00 96.69 118 ALA A N 1
ATOM 950 C CA . ALA A 1 118 ? 7.897 -2.104 -11.976 1.00 96.69 118 ALA A CA 1
ATOM 951 C C . ALA A 1 118 ? 8.117 -1.824 -10.485 1.00 96.69 118 ALA A C 1
ATOM 953 O O . ALA A 1 118 ? 9.129 -2.239 -9.931 1.00 96.69 118 ALA A O 1
ATOM 954 N N . ILE A 1 119 ? 7.161 -1.187 -9.797 1.00 97.12 119 ILE A N 1
ATOM 955 C CA . ILE A 1 119 ? 7.253 -0.972 -8.346 1.00 97.12 119 ILE A CA 1
ATOM 956 C C . ILE A 1 119 ? 7.340 -2.309 -7.604 1.00 97.12 119 ILE A C 1
ATOM 958 O O . ILE A 1 119 ? 8.159 -2.449 -6.703 1.00 97.12 119 ILE A O 1
ATOM 962 N N . THR A 1 120 ? 6.528 -3.295 -7.987 1.00 95.50 120 THR A N 1
ATOM 963 C CA . THR A 1 120 ? 6.540 -4.623 -7.353 1.00 95.50 120 THR A CA 1
ATOM 964 C C . THR A 1 120 ? 7.871 -5.343 -7.570 1.00 95.50 120 THR A C 1
ATOM 966 O O . THR A 1 120 ? 8.406 -5.938 -6.637 1.00 95.50 120 THR A O 1
ATOM 969 N N . ALA A 1 121 ? 8.447 -5.246 -8.768 1.00 95.44 121 ALA A N 1
ATOM 970 C CA . ALA A 1 121 ? 9.761 -5.803 -9.064 1.00 95.44 121 ALA A CA 1
ATOM 971 C C . ALA A 1 121 ? 10.877 -5.098 -8.269 1.00 95.44 121 ALA A C 1
ATOM 973 O O . ALA A 1 121 ? 11.711 -5.767 -7.657 1.00 95.44 121 ALA A O 1
ATOM 974 N N . LEU A 1 122 ? 10.852 -3.759 -8.200 1.00 95.88 122 LEU A N 1
ATOM 975 C CA . LEU A 1 122 ? 11.840 -2.936 -7.488 1.00 95.88 122 LEU A CA 1
ATOM 976 C C . LEU A 1 122 ? 11.899 -3.197 -5.978 1.00 95.88 122 LEU A C 1
ATOM 978 O O . LEU A 1 122 ? 12.924 -2.896 -5.369 1.00 95.88 122 LEU A O 1
ATOM 982 N N . GLU A 1 123 ? 10.869 -3.803 -5.374 1.00 94.12 123 GLU A N 1
ATOM 983 C CA . GLU A 1 123 ? 10.921 -4.256 -3.975 1.00 94.12 123 GLU A CA 1
ATOM 984 C C . GLU A 1 123 ? 12.099 -5.213 -3.712 1.00 94.12 123 GLU A C 1
ATOM 986 O O . GLU A 1 123 ? 12.642 -5.217 -2.608 1.00 94.12 123 GLU A O 1
ATOM 991 N N . HIS A 1 124 ? 12.520 -5.980 -4.723 1.00 92.19 124 HIS A N 1
ATOM 992 C CA . HIS A 1 124 ? 13.622 -6.944 -4.638 1.00 92.19 124 HIS A CA 1
ATOM 993 C C . HIS A 1 124 ? 14.997 -6.321 -4.938 1.00 92.19 124 HIS A C 1
ATOM 995 O O . HIS A 1 124 ? 16.023 -6.966 -4.731 1.00 92.19 124 HIS A O 1
ATOM 1001 N N . PHE A 1 125 ? 15.042 -5.065 -5.402 1.00 93.12 125 PHE A N 1
ATOM 1002 C CA . PHE A 1 125 ? 16.265 -4.381 -5.828 1.00 93.12 125 PHE A CA 1
ATOM 1003 C C . PHE A 1 125 ? 16.583 -3.189 -4.922 1.00 93.12 125 PHE A C 1
ATOM 1005 O O . PHE A 1 125 ? 16.234 -2.038 -5.204 1.00 93.12 125 PHE A O 1
ATOM 1012 N N . SER A 1 126 ? 17.304 -3.454 -3.833 1.00 91.06 126 SER A N 1
ATOM 1013 C CA . SER A 1 126 ? 17.679 -2.461 -2.824 1.00 91.06 126 SER A CA 1
ATOM 1014 C C . SER A 1 126 ? 18.907 -1.627 -3.226 1.00 91.06 126 SER A C 1
ATOM 1016 O O . SER A 1 126 ? 19.975 -1.740 -2.621 1.00 91.06 126 SER A O 1
ATOM 1018 N N . THR A 1 127 ? 18.770 -0.794 -4.264 1.00 91.94 127 THR A N 1
ATOM 1019 C CA . THR A 1 127 ? 19.851 0.065 -4.786 1.00 91.94 127 THR A CA 1
ATOM 1020 C C . THR A 1 127 ? 19.539 1.563 -4.619 1.00 91.94 127 THR A C 1
ATOM 1022 O O . THR A 1 127 ? 18.368 1.961 -4.570 1.00 91.94 127 THR A O 1
ATOM 1025 N N . PRO A 1 128 ? 20.563 2.445 -4.563 1.00 91.19 128 PRO A N 1
ATOM 1026 C CA . PRO A 1 128 ? 20.345 3.895 -4.526 1.00 91.19 128 PRO A CA 1
ATOM 1027 C C . PRO A 1 128 ? 19.536 4.417 -5.721 1.00 91.19 128 PRO A C 1
ATOM 1029 O O . PRO A 1 128 ? 18.751 5.353 -5.567 1.00 91.19 128 PRO A O 1
ATOM 1032 N N . ALA A 1 129 ? 19.695 3.793 -6.892 1.00 91.94 129 ALA A N 1
ATOM 1033 C CA . ALA A 1 129 ? 18.969 4.152 -8.103 1.00 91.94 129 ALA A CA 1
ATOM 1034 C C . ALA A 1 129 ? 17.477 3.789 -8.008 1.00 91.94 129 ALA A C 1
ATOM 1036 O O . ALA A 1 129 ? 16.637 4.638 -8.312 1.00 91.94 129 ALA A O 1
ATOM 1037 N N . SER A 1 130 ? 17.136 2.603 -7.482 1.00 93.62 130 SER A N 1
ATOM 1038 C CA . SER A 1 130 ? 15.749 2.222 -7.175 1.00 93.62 130 SER A CA 1
ATOM 1039 C C . SER A 1 130 ? 15.104 3.190 -6.181 1.00 93.62 130 SER A C 1
ATOM 1041 O O . SER A 1 130 ? 13.992 3.669 -6.402 1.00 93.62 130 SER A O 1
ATOM 1043 N N . ARG A 1 131 ? 15.821 3.554 -5.107 1.00 92.94 131 ARG A N 1
ATOM 1044 C CA . ARG A 1 131 ? 15.348 4.539 -4.121 1.00 92.94 131 ARG A CA 1
ATOM 1045 C C . ARG A 1 131 ? 15.070 5.906 -4.750 1.00 92.94 131 ARG A C 1
ATOM 1047 O O . ARG A 1 131 ? 14.056 6.525 -4.420 1.00 92.94 131 ARG A O 1
ATOM 1054 N N . LEU A 1 132 ? 15.956 6.377 -5.627 1.00 92.94 132 LEU A N 1
ATOM 1055 C CA . LEU A 1 132 ? 15.776 7.642 -6.337 1.00 92.94 132 LEU A CA 1
ATOM 1056 C C . LEU A 1 132 ? 14.563 7.574 -7.272 1.00 92.94 132 LEU A C 1
ATOM 1058 O O . LEU A 1 132 ? 13.697 8.433 -7.180 1.00 92.94 132 LEU A O 1
ATOM 1062 N N . ALA A 1 133 ? 14.437 6.518 -8.082 1.00 95.00 133 ALA A N 1
ATOM 1063 C CA . ALA A 1 133 ? 13.303 6.342 -8.992 1.00 95.00 133 ALA A CA 1
ATOM 1064 C C . ALA A 1 133 ? 11.952 6.334 -8.254 1.00 95.00 133 ALA A C 1
ATOM 1066 O O . ALA A 1 133 ? 11.005 6.998 -8.678 1.00 95.00 133 ALA A O 1
ATOM 1067 N N . LEU A 1 134 ? 11.872 5.646 -7.110 1.00 96.38 134 LEU A N 1
ATOM 1068 C CA . LEU A 1 134 ? 10.679 5.648 -6.258 1.00 96.38 134 LEU A CA 1
ATOM 1069 C C . LEU A 1 134 ? 10.406 7.035 -5.659 1.00 96.38 134 LEU A C 1
ATOM 1071 O O . LEU A 1 134 ? 9.261 7.475 -5.641 1.00 96.38 134 LEU A O 1
ATOM 1075 N N . THR A 1 135 ? 11.446 7.742 -5.209 1.00 95.31 135 THR A N 1
ATOM 1076 C CA . THR A 1 135 ? 11.329 9.109 -4.667 1.00 95.31 135 THR A CA 1
ATOM 1077 C C . THR A 1 135 ? 10.797 10.081 -5.722 1.00 95.31 135 THR A C 1
ATOM 1079 O O . THR A 1 135 ? 9.820 10.782 -5.461 1.00 95.31 135 THR A O 1
ATOM 1082 N N . ASP A 1 136 ? 11.369 10.057 -6.929 1.00 95.00 136 ASP A N 1
ATOM 1083 C CA . ASP A 1 136 ? 10.939 10.879 -8.065 1.00 95.00 136 ASP A CA 1
ATOM 1084 C C . ASP A 1 136 ? 9.468 10.598 -8.418 1.00 95.00 136 ASP A C 1
ATOM 1086 O O . ASP A 1 136 ? 8.682 11.517 -8.641 1.00 95.00 136 ASP A O 1
ATOM 1090 N N . THR A 1 137 ? 9.073 9.319 -8.405 1.00 96.31 137 THR A N 1
ATOM 1091 C CA . THR A 1 137 ? 7.692 8.890 -8.677 1.00 96.31 137 THR A CA 1
ATOM 1092 C C . THR A 1 137 ? 6.717 9.450 -7.644 1.00 96.31 137 THR A C 1
ATOM 1094 O O . THR A 1 137 ? 5.644 9.923 -8.006 1.00 96.31 137 THR A O 1
ATOM 1097 N N . ILE A 1 138 ? 7.079 9.432 -6.357 1.00 96.50 138 ILE A N 1
ATOM 1098 C CA . ILE A 1 138 ? 6.233 9.961 -5.279 1.00 96.50 138 ILE A CA 1
ATOM 1099 C C . ILE A 1 138 ? 6.051 11.477 -5.419 1.00 96.50 138 ILE A C 1
ATOM 1101 O O . ILE A 1 138 ? 4.953 11.975 -5.175 1.00 96.50 138 ILE A O 1
ATOM 1105 N N . GLU A 1 139 ? 7.084 12.223 -5.811 1.00 95.06 139 GLU A N 1
ATOM 1106 C CA . GLU A 1 139 ? 6.996 13.681 -5.969 1.00 95.06 139 GLU A CA 1
ATOM 1107 C C . GLU A 1 139 ? 6.288 14.121 -7.257 1.00 95.06 139 GLU A C 1
ATOM 1109 O O . GLU A 1 139 ? 5.768 15.233 -7.311 1.00 95.06 139 GLU A O 1
ATOM 1114 N N . ASN A 1 140 ? 6.233 13.269 -8.280 1.00 94.19 140 ASN A N 1
ATOM 1115 C CA . ASN A 1 140 ? 5.685 13.638 -9.578 1.00 94.19 140 ASN A CA 1
ATOM 1116 C C . ASN A 1 140 ? 4.147 13.732 -9.566 1.00 94.19 140 ASN A C 1
ATOM 1118 O O . ASN A 1 140 ? 3.441 12.724 -9.538 1.00 94.19 140 ASN A O 1
ATOM 1122 N N . ASP A 1 141 ? 3.622 14.955 -9.667 1.00 92.06 141 ASP A N 1
ATOM 1123 C CA . ASP A 1 141 ? 2.178 15.226 -9.703 1.00 92.06 141 ASP A CA 1
ATOM 1124 C C . ASP A 1 141 ? 1.477 14.789 -10.999 1.00 92.06 141 ASP A C 1
ATOM 1126 O O . ASP A 1 141 ? 0.251 14.750 -11.045 1.00 92.06 141 ASP A O 1
ATOM 1130 N N . GLN A 1 142 ? 2.225 14.414 -12.040 1.00 91.31 142 GLN A N 1
ATOM 1131 C CA . GLN A 1 142 ? 1.663 13.856 -13.275 1.00 91.31 142 GLN A CA 1
ATOM 1132 C C . GLN A 1 142 ? 1.440 12.338 -13.195 1.00 91.31 142 GLN A C 1
ATOM 1134 O O . GLN A 1 142 ? 0.824 11.757 -14.087 1.00 91.31 142 GLN A O 1
ATOM 1139 N N . VAL A 1 143 ? 1.955 11.677 -12.153 1.00 94.62 143 VAL A N 1
ATOM 1140 C CA . VAL A 1 143 ? 1.781 10.235 -11.949 1.00 94.62 143 VAL A CA 1
ATOM 1141 C C . VAL A 1 143 ? 0.475 9.971 -11.206 1.00 94.62 143 VAL A C 1
ATOM 1143 O O . VAL A 1 143 ? 0.112 10.677 -10.262 1.00 94.62 143 VAL A O 1
ATOM 1146 N N . TYR A 1 144 ? -0.230 8.912 -11.607 1.00 95.69 144 TYR A N 1
ATOM 1147 C CA . TYR A 1 144 ? -1.470 8.506 -10.958 1.00 95.69 144 TYR A CA 1
ATOM 1148 C C . TYR A 1 144 ? -1.265 8.255 -9.457 1.00 95.69 144 TYR A C 1
ATOM 1150 O O . TYR A 1 144 ? -0.333 7.570 -9.038 1.00 95.69 144 TYR A O 1
ATOM 1158 N N . VAL A 1 145 ? -2.168 8.780 -8.627 1.00 96.12 145 VAL A N 1
ATOM 1159 C CA . VAL A 1 145 ? -1.982 8.808 -7.170 1.00 96.12 145 VAL A CA 1
ATOM 1160 C C . VAL A 1 145 ? -1.764 7.429 -6.545 1.00 96.12 145 VAL A C 1
ATOM 1162 O O . VAL A 1 145 ? -0.933 7.302 -5.653 1.00 96.12 145 VAL A O 1
ATOM 1165 N N . GLN A 1 146 ? -2.424 6.375 -7.035 1.00 96.31 146 GLN A N 1
ATOM 1166 C CA . GLN A 1 146 ? -2.225 5.029 -6.481 1.00 96.31 146 GLN A CA 1
ATOM 1167 C C . GLN A 1 146 ? -0.832 4.470 -6.785 1.00 96.31 146 GLN A C 1
ATOM 1169 O O . GLN A 1 146 ? -0.274 3.751 -5.959 1.00 96.31 146 GLN A O 1
ATOM 1174 N N . VAL A 1 147 ? -0.232 4.846 -7.920 1.00 97.56 147 VAL A N 1
ATOM 1175 C CA . VAL A 1 147 ? 1.165 4.512 -8.233 1.00 97.56 147 VAL A CA 1
ATOM 1176 C C . VAL A 1 147 ? 2.090 5.220 -7.245 1.00 97.56 147 VAL A C 1
ATOM 1178 O O . VAL A 1 147 ? 2.969 4.580 -6.676 1.00 97.56 147 VAL A O 1
ATOM 1181 N N . ARG A 1 148 ? 1.840 6.503 -6.947 1.00 97.50 148 ARG A N 1
ATOM 1182 C CA . ARG A 1 148 ? 2.596 7.274 -5.938 1.00 97.50 148 ARG A CA 1
ATOM 1183 C C . ARG A 1 148 ? 2.476 6.649 -4.543 1.00 97.50 148 ARG A C 1
ATOM 1185 O O . ARG A 1 148 ? 3.478 6.467 -3.855 1.00 97.50 148 ARG A O 1
ATOM 1192 N N . CYS A 1 149 ? 1.265 6.262 -4.141 1.00 97.38 149 CYS A N 1
ATOM 1193 C CA . CYS A 1 149 ? 0.995 5.567 -2.881 1.00 97.38 149 CYS A CA 1
ATOM 1194 C C . CYS A 1 149 ? 1.727 4.218 -2.801 1.00 97.38 149 CYS A C 1
ATOM 1196 O O . CYS A 1 149 ? 2.372 3.913 -1.796 1.00 97.38 149 CYS A O 1
ATOM 1198 N N . ARG A 1 150 ? 1.679 3.417 -3.873 1.00 97.56 150 ARG A N 1
ATOM 1199 C CA . ARG A 1 150 ? 2.381 2.130 -3.940 1.00 97.56 150 ARG A CA 1
ATOM 1200 C C . ARG A 1 150 ? 3.899 2.312 -3.918 1.00 97.56 150 ARG A C 1
ATOM 1202 O O . ARG A 1 150 ? 4.579 1.566 -3.216 1.00 97.56 150 ARG A O 1
ATOM 1209 N N . ALA A 1 151 ? 4.417 3.330 -4.605 1.00 97.56 151 ALA A N 1
ATOM 1210 C CA . ALA A 1 151 ? 5.830 3.691 -4.586 1.00 97.56 151 ALA A CA 1
ATOM 1211 C C . ALA A 1 151 ? 6.298 4.082 -3.177 1.00 97.56 151 ALA A C 1
ATOM 1213 O O . ALA A 1 151 ? 7.380 3.666 -2.774 1.00 97.56 151 ALA A O 1
ATOM 1214 N N . ALA A 1 152 ? 5.478 4.791 -2.389 1.00 97.06 152 ALA A N 1
ATOM 1215 C CA . ALA A 1 152 ? 5.790 5.104 -0.991 1.00 97.06 152 ALA A CA 1
ATOM 1216 C C . ALA A 1 152 ? 5.951 3.836 -0.134 1.00 97.06 152 ALA A C 1
ATOM 1218 O O . ALA A 1 152 ? 6.935 3.705 0.592 1.00 97.06 152 ALA A O 1
ATOM 1219 N N . HIS A 1 153 ? 5.047 2.860 -0.263 1.00 97.00 153 HIS A N 1
ATOM 1220 C CA . HIS A 1 153 ? 5.178 1.580 0.443 1.00 97.00 153 HIS A CA 1
ATOM 1221 C C . HIS A 1 153 ? 6.384 0.752 -0.024 1.00 97.00 153 HIS A C 1
ATOM 1223 O O . HIS A 1 153 ? 7.071 0.144 0.798 1.00 97.00 153 HIS A O 1
ATOM 1229 N N . CYS A 1 154 ? 6.669 0.738 -1.328 1.00 96.69 154 CYS A N 1
ATOM 1230 C CA . CYS A 1 154 ? 7.858 0.080 -1.868 1.00 96.69 154 CYS A CA 1
ATOM 1231 C C . CYS A 1 154 ? 9.146 0.746 -1.370 1.00 96.69 154 CYS A C 1
ATOM 1233 O O . CYS A 1 154 ? 10.095 0.061 -0.995 1.00 96.69 154 CYS A O 1
ATOM 1235 N N . LEU A 1 155 ? 9.171 2.079 -1.300 1.00 95.44 155 LEU A N 1
ATOM 1236 C CA . LEU A 1 155 ? 10.304 2.840 -0.787 1.00 95.44 155 LEU A CA 1
ATOM 1237 C C . LEU A 1 155 ? 10.622 2.461 0.661 1.00 95.44 155 LEU A C 1
ATOM 1239 O O . LEU A 1 155 ? 11.794 2.364 1.005 1.00 95.44 155 LEU A O 1
ATOM 1243 N N . THR A 1 156 ? 9.614 2.184 1.492 1.00 94.25 156 THR A N 1
ATOM 1244 C CA . THR A 1 156 ? 9.822 1.647 2.844 1.00 94.25 156 THR A CA 1
ATOM 1245 C C . THR A 1 156 ? 10.563 0.311 2.824 1.00 94.25 156 THR A C 1
ATOM 1247 O O . THR A 1 156 ? 11.534 0.145 3.558 1.00 94.25 156 THR A O 1
ATOM 1250 N N . LYS A 1 157 ? 10.146 -0.636 1.973 1.00 94.19 157 LYS A N 1
ATOM 1251 C CA . LYS A 1 157 ? 10.791 -1.956 1.857 1.00 94.19 157 LYS A CA 1
ATOM 1252 C C . LYS A 1 157 ? 12.237 -1.837 1.378 1.00 94.19 157 LYS A C 1
ATOM 1254 O O . LYS A 1 157 ? 13.137 -2.380 2.013 1.00 94.19 157 LYS A O 1
ATOM 1259 N N . VAL A 1 158 ? 12.459 -1.058 0.318 1.00 93.25 158 VAL A N 1
ATOM 1260 C CA . VAL A 1 158 ? 13.793 -0.774 -0.228 1.00 93.25 158 VAL A CA 1
ATOM 1261 C C . VAL A 1 158 ? 14.672 -0.092 0.820 1.00 93.25 158 VAL A C 1
ATOM 1263 O O . VAL A 1 158 ? 15.802 -0.515 1.038 1.00 93.25 158 VAL A O 1
ATOM 1266 N N . ALA A 1 159 ? 14.154 0.920 1.521 1.00 91.69 159 ALA A N 1
ATOM 1267 C CA . ALA A 1 159 ? 14.894 1.614 2.571 1.00 91.69 159 ALA A CA 1
ATOM 1268 C C . ALA A 1 159 ? 15.289 0.670 3.712 1.00 91.69 159 ALA A C 1
ATOM 1270 O O . ALA A 1 159 ? 16.441 0.709 4.130 1.00 91.69 159 ALA A O 1
ATOM 1271 N N . ASN A 1 160 ? 14.381 -0.208 4.155 1.00 91.81 160 ASN A N 1
ATOM 1272 C CA . ASN A 1 160 ? 14.647 -1.204 5.196 1.00 91.81 160 ASN A CA 1
ATOM 1273 C C . ASN A 1 160 ? 15.718 -2.225 4.773 1.00 91.81 160 ASN A C 1
ATOM 1275 O O . ASN A 1 160 ? 16.545 -2.619 5.591 1.00 91.81 160 ASN A O 1
ATOM 1279 N N . ALA A 1 161 ? 15.748 -2.620 3.499 1.00 91.19 161 ALA A N 1
ATOM 1280 C CA . ALA A 1 161 ? 16.791 -3.495 2.961 1.00 91.19 161 ALA A CA 1
ATOM 1281 C C . ALA A 1 161 ? 18.153 -2.784 2.806 1.00 91.19 161 ALA A C 1
ATOM 1283 O O . ALA A 1 161 ? 19.196 -3.430 2.820 1.00 91.19 161 ALA A O 1
ATOM 1284 N N . MET A 1 162 ? 18.163 -1.452 2.689 1.00 88.00 162 MET A N 1
ATOM 1285 C CA . MET A 1 162 ? 19.376 -0.643 2.511 1.00 88.00 162 MET A CA 1
ATOM 1286 C C . MET A 1 162 ? 20.005 -0.134 3.817 1.00 88.00 162 MET A C 1
ATOM 1288 O O . MET A 1 162 ? 21.037 0.537 3.759 1.00 88.00 162 MET A O 1
ATOM 1292 N N . VAL A 1 163 ? 19.421 -0.414 4.986 1.00 83.50 163 VAL A N 1
ATOM 1293 C CA . VAL A 1 163 ? 19.801 0.236 6.257 1.00 83.50 163 VAL A CA 1
ATOM 1294 C C . VAL A 1 163 ? 21.275 0.042 6.627 1.00 83.50 163 VAL A C 1
ATOM 1296 O O . VAL A 1 163 ? 21.881 0.945 7.197 1.00 83.50 163 VAL A O 1
ATOM 1299 N N . SER A 1 164 ? 21.883 -1.093 6.276 1.00 77.06 164 SER A N 1
ATOM 1300 C CA . SER A 1 164 ? 23.307 -1.346 6.540 1.00 77.06 164 SER A CA 1
ATOM 1301 C C . SER A 1 164 ? 24.245 -0.447 5.729 1.00 77.06 164 SER A C 1
ATOM 1303 O O . SER A 1 164 ? 25.363 -0.176 6.158 1.00 77.06 164 SER A O 1
ATOM 1305 N N . ASN A 1 165 ? 23.795 0.014 4.560 1.00 70.94 165 ASN A N 1
ATOM 1306 C CA . ASN A 1 165 ? 24.634 0.664 3.554 1.00 70.94 165 ASN A CA 1
ATOM 1307 C C . ASN A 1 165 ? 24.283 2.147 3.363 1.00 70.94 165 ASN A C 1
ATOM 1309 O O . ASN A 1 165 ? 24.987 2.861 2.649 1.00 70.94 165 ASN A O 1
ATOM 1313 N N . TRP A 1 166 ? 23.187 2.620 3.961 1.00 65.75 166 TRP A N 1
ATOM 1314 C CA . TRP A 1 166 ? 22.712 3.986 3.793 1.00 65.75 166 TRP A CA 1
ATOM 1315 C C . TRP A 1 166 ? 22.111 4.558 5.083 1.00 65.75 166 TRP A C 1
ATOM 1317 O O . TRP A 1 166 ? 21.049 4.134 5.530 1.00 65.75 166 TRP A O 1
ATOM 1327 N N . ALA A 1 167 ? 22.749 5.603 5.620 1.00 62.38 167 ALA A N 1
ATOM 1328 C CA . ALA A 1 167 ? 22.352 6.293 6.852 1.00 62.38 167 ALA A CA 1
ATOM 1329 C C . ALA A 1 167 ? 21.900 7.749 6.604 1.00 62.38 167 ALA A C 1
ATOM 1331 O O . ALA A 1 167 ? 22.308 8.673 7.301 1.00 62.38 167 ALA A O 1
ATOM 1332 N N . GLY A 1 168 ? 21.098 7.983 5.561 1.00 62.22 168 GLY A N 1
ATOM 1333 C CA . GLY A 1 168 ? 20.529 9.308 5.277 1.00 62.22 168 GLY A CA 1
ATOM 1334 C C . GLY A 1 168 ? 19.139 9.517 5.894 1.00 62.22 168 GLY A C 1
ATOM 1335 O O . GLY A 1 168 ? 18.456 8.536 6.192 1.00 62.22 168 GLY A O 1
ATOM 1336 N N . PRO A 1 169 ? 18.681 10.778 6.024 1.00 67.69 169 PRO A N 1
ATOM 1337 C CA . PRO A 1 169 ? 17.352 11.079 6.546 1.00 67.69 169 PRO A CA 1
ATOM 1338 C C . PRO A 1 169 ? 16.256 10.407 5.697 1.00 67.69 169 PRO A C 1
ATOM 1340 O O . PRO A 1 169 ? 16.437 10.232 4.480 1.00 67.69 169 PRO A O 1
ATOM 1343 N N . PRO A 1 170 ? 15.108 10.040 6.299 1.00 80.62 170 PRO A N 1
ATOM 1344 C CA . PRO A 1 170 ? 14.009 9.422 5.569 1.00 80.62 170 PRO A CA 1
ATOM 1345 C C . PRO A 1 170 ? 13.555 10.317 4.411 1.00 80.62 170 PRO A C 1
ATOM 1347 O O . PRO A 1 170 ? 13.069 11.426 4.629 1.00 80.62 170 PRO A O 1
ATOM 1350 N N . ALA A 1 171 ? 13.681 9.837 3.168 1.00 85.31 171 ALA A N 1
ATOM 1351 C CA . ALA A 1 171 ? 13.319 10.621 1.980 1.00 85.31 171 ALA A CA 1
ATOM 1352 C C . ALA A 1 171 ? 11.856 11.095 2.049 1.00 85.31 171 ALA A C 1
ATOM 1354 O O . ALA A 1 171 ? 11.555 12.252 1.773 1.00 85.31 171 ALA A O 1
ATOM 1355 N N . MET A 1 172 ? 10.965 10.231 2.540 1.00 91.12 172 MET A N 1
ATOM 1356 C CA . MET A 1 172 ? 9.546 10.537 2.721 1.00 91.12 172 MET A CA 1
ATOM 1357 C C . MET A 1 172 ? 9.271 11.705 3.681 1.00 91.12 172 MET A C 1
ATOM 1359 O O . MET A 1 172 ? 8.315 12.440 3.459 1.00 91.12 172 MET A O 1
ATOM 1363 N N . LEU A 1 173 ? 10.114 11.934 4.695 1.00 90.19 173 LEU A N 1
ATOM 1364 C CA . LEU A 1 173 ? 9.975 13.082 5.600 1.00 90.19 173 LEU A CA 1
ATOM 1365 C C . LEU A 1 173 ? 10.240 14.397 4.849 1.00 90.19 173 LEU A C 1
ATOM 1367 O O . LEU A 1 173 ? 9.515 15.377 5.026 1.00 90.19 173 LEU A O 1
ATOM 1371 N N . ALA A 1 174 ? 11.260 14.412 3.984 1.00 89.75 174 ALA A N 1
ATOM 1372 C CA . ALA A 1 174 ? 11.570 15.565 3.143 1.00 89.75 174 ALA A CA 1
ATOM 1373 C C . ALA A 1 174 ? 10.442 15.838 2.136 1.00 89.75 174 ALA A C 1
ATOM 1375 O O . ALA A 1 174 ? 9.984 16.977 2.038 1.00 89.75 174 ALA A O 1
ATOM 1376 N N . ILE A 1 175 ? 9.933 14.789 1.478 1.00 91.81 175 ILE A N 1
ATOM 1377 C CA . ILE A 1 175 ? 8.783 14.874 0.565 1.00 91.81 175 ILE A CA 1
ATOM 1378 C C . ILE A 1 175 ? 7.562 15.443 1.298 1.00 91.81 175 ILE A C 1
ATOM 1380 O O . ILE A 1 175 ? 6.939 16.395 0.829 1.00 91.81 175 ILE A O 1
ATOM 1384 N N . PHE A 1 176 ? 7.231 14.908 2.477 1.00 92.81 176 PHE A N 1
ATOM 1385 C CA . PHE A 1 176 ? 6.058 15.346 3.229 1.00 92.81 176 PHE A CA 1
ATOM 1386 C C . PHE A 1 176 ? 6.158 16.820 3.630 1.00 92.81 176 PHE A C 1
ATOM 1388 O O . PHE A 1 176 ? 5.210 17.579 3.439 1.00 92.81 176 PHE A O 1
ATOM 1395 N N . ARG A 1 177 ? 7.316 17.258 4.140 1.00 90.06 177 ARG A N 1
ATOM 1396 C CA . ARG A 1 177 ? 7.540 18.667 4.501 1.00 90.06 177 ARG A CA 1
ATOM 1397 C C . ARG A 1 177 ? 7.496 19.587 3.280 1.00 90.06 177 ARG A C 1
ATOM 1399 O O . ARG A 1 177 ? 6.954 20.683 3.380 1.00 90.06 177 ARG A O 1
ATOM 1406 N N . LYS A 1 178 ? 8.017 19.148 2.132 1.00 89.94 178 LYS A N 1
ATOM 1407 C CA . LYS A 1 178 ? 7.968 19.901 0.869 1.00 89.94 178 LYS A CA 1
ATOM 1408 C C . LYS A 1 178 ? 6.531 20.092 0.375 1.00 89.94 178 LYS A C 1
ATOM 1410 O O . LYS A 1 178 ? 6.176 21.196 -0.027 1.00 89.94 178 LYS A O 1
ATOM 1415 N N . LEU A 1 179 ? 5.710 19.042 0.431 1.00 89.56 179 LEU A N 1
ATOM 1416 C CA . LEU A 1 179 ? 4.337 19.063 -0.084 1.00 89.56 179 LEU A CA 1
ATOM 1417 C C . LEU A 1 179 ? 3.333 19.701 0.892 1.00 89.56 179 LEU A C 1
ATOM 1419 O O . LEU A 1 179 ? 2.467 20.465 0.469 1.00 89.56 179 LEU A O 1
ATOM 1423 N N . TYR A 1 180 ? 3.452 19.420 2.194 1.00 90.50 180 TYR A N 1
ATOM 1424 C CA . TYR A 1 180 ? 2.432 19.754 3.203 1.00 90.50 180 TYR A CA 1
ATOM 1425 C C . TYR A 1 180 ? 2.927 20.692 4.316 1.00 90.50 180 TYR A C 1
ATOM 1427 O O . TYR A 1 180 ? 2.129 21.164 5.129 1.00 90.50 180 TYR A O 1
ATOM 1435 N N . GLY A 1 181 ? 4.226 20.994 4.371 1.00 86.94 181 GLY A N 1
ATOM 1436 C CA . GLY A 1 181 ? 4.808 21.897 5.366 1.00 86.94 181 GLY A CA 1
ATOM 1437 C C . GLY A 1 181 ? 4.453 23.362 5.115 1.00 86.94 181 GLY A C 1
ATOM 1438 O O . GLY A 1 181 ? 4.324 23.820 3.976 1.00 86.94 181 GLY A O 1
ATOM 1439 N N . SER A 1 182 ? 4.281 24.129 6.188 1.00 83.81 182 SER A N 1
ATOM 1440 C CA . SER A 1 182 ? 4.006 25.565 6.140 1.00 83.81 182 SER A CA 1
ATOM 1441 C C . SER A 1 182 ? 5.144 26.323 5.462 1.00 83.81 182 SER A C 1
ATOM 1443 O O . SER A 1 182 ? 6.316 26.018 5.670 1.00 83.81 182 SER A O 1
ATOM 1445 N N . PHE A 1 183 ? 4.795 27.330 4.656 1.00 76.31 183 PHE A N 1
ATOM 1446 C CA . PHE A 1 183 ? 5.773 28.147 3.931 1.00 76.31 183 PHE A CA 1
ATOM 1447 C C . PHE A 1 183 ? 6.721 28.883 4.890 1.00 76.31 183 PHE A C 1
ATOM 1449 O O . PHE A 1 183 ? 7.915 28.980 4.633 1.00 76.31 183 PHE A O 1
ATOM 1456 N N . SER A 1 184 ? 6.194 29.346 6.027 1.00 77.88 184 SER A N 1
ATOM 1457 C CA . SER A 1 184 ? 6.945 30.107 7.032 1.00 77.88 184 SER A CA 1
ATOM 1458 C C . SER A 1 184 ? 7.775 29.218 7.964 1.00 77.88 184 SER A C 1
ATOM 1460 O O . SER A 1 184 ? 8.773 29.665 8.519 1.00 77.88 184 SER A O 1
ATOM 1462 N N . CYS A 1 185 ? 7.352 27.968 8.176 1.00 74.69 185 CYS A N 1
ATOM 1463 C CA . CYS A 1 185 ? 8.045 27.008 9.030 1.00 74.69 185 CYS A CA 1
ATOM 1464 C C . CYS A 1 185 ? 7.792 25.581 8.518 1.00 74.69 185 CYS A C 1
ATOM 1466 O O . CYS A 1 185 ? 6.777 24.983 8.877 1.00 74.69 185 CYS A O 1
ATOM 1468 N N . PRO A 1 186 ? 8.715 24.994 7.733 1.00 70.56 186 PRO A N 1
ATOM 1469 C CA . PRO A 1 186 ? 8.531 23.666 7.136 1.00 70.56 186 PRO A CA 1
ATOM 1470 C C . PRO A 1 186 ? 8.364 22.518 8.143 1.00 70.56 186 PRO A C 1
ATOM 1472 O O . PRO A 1 186 ? 7.985 21.414 7.760 1.00 70.56 186 PRO A O 1
ATOM 1475 N N . LYS A 1 187 ? 8.672 22.755 9.426 1.00 70.31 187 LYS A N 1
ATOM 1476 C CA . LYS A 1 187 ? 8.449 21.791 10.514 1.00 70.31 187 LYS A CA 1
ATOM 1477 C C . LYS A 1 187 ? 6.987 21.735 10.967 1.00 70.31 187 LYS A C 1
ATOM 1479 O O . LYS A 1 187 ? 6.582 20.726 11.526 1.00 70.31 187 LYS A O 1
ATOM 1484 N N . ILE A 1 188 ? 6.214 22.796 10.736 1.00 79.56 188 ILE A N 1
ATOM 1485 C CA . ILE A 1 188 ? 4.795 22.877 11.093 1.00 79.56 188 ILE A CA 1
ATOM 1486 C C . ILE A 1 188 ? 3.974 22.595 9.839 1.00 79.56 188 ILE A C 1
ATOM 1488 O O . ILE A 1 188 ? 4.254 23.135 8.771 1.00 79.56 188 ILE A O 1
ATOM 1492 N N . ILE A 1 189 ? 2.959 21.748 9.957 1.00 84.06 189 ILE A N 1
ATOM 1493 C CA . ILE A 1 189 ? 2.115 21.342 8.829 1.00 84.06 189 ILE A CA 1
ATOM 1494 C C . ILE A 1 189 ? 1.093 22.447 8.549 1.00 84.06 189 ILE A C 1
ATOM 1496 O O . ILE A 1 189 ? 0.670 23.166 9.456 1.00 84.06 189 ILE A O 1
ATOM 1500 N N . ARG A 1 190 ? 0.716 22.624 7.280 1.00 86.06 190 ARG A N 1
ATOM 1501 C CA . ARG A 1 190 ? -0.367 23.545 6.907 1.00 86.06 190 ARG A CA 1
ATOM 1502 C C . ARG A 1 190 ? -1.713 23.037 7.425 1.00 86.06 190 ARG A C 1
ATOM 1504 O O . ARG A 1 190 ? -1.891 21.850 7.672 1.00 86.06 190 ARG A O 1
ATOM 1511 N N . GLN A 1 191 ? -2.679 23.948 7.510 1.00 88.50 191 GLN A N 1
ATOM 1512 C CA . GLN A 1 191 ? -4.081 23.579 7.715 1.00 88.50 191 GLN A CA 1
ATOM 1513 C C . GLN A 1 191 ? -4.534 22.616 6.610 1.00 88.50 191 GLN A C 1
ATOM 1515 O O . GLN A 1 191 ? -4.143 22.775 5.448 1.00 88.50 191 GLN A O 1
ATOM 1520 N N . ASN A 1 192 ? -5.362 21.637 6.971 1.00 90.38 192 ASN A N 1
ATOM 1521 C CA . ASN A 1 192 ? -5.818 20.624 6.029 1.00 90.38 192 ASN A CA 1
ATOM 1522 C C . ASN A 1 192 ? -6.640 21.247 4.894 1.00 90.38 192 ASN A C 1
ATOM 1524 O O . ASN A 1 192 ? -7.519 22.081 5.117 1.00 90.38 192 ASN A O 1
ATOM 1528 N N . ASN A 1 193 ? -6.385 20.790 3.669 1.00 91.19 193 ASN A N 1
ATOM 1529 C CA . ASN A 1 193 ? -7.199 21.104 2.503 1.00 91.19 193 ASN A CA 1
ATOM 1530 C C . ASN A 1 193 ? -7.376 19.845 1.650 1.00 91.19 193 ASN A C 1
ATOM 1532 O O . ASN A 1 193 ? -6.473 19.459 0.911 1.00 91.19 193 ASN A O 1
ATOM 1536 N N . PHE A 1 194 ? -8.554 19.223 1.731 1.00 94.00 194 PHE A N 1
ATOM 1537 C CA . PHE A 1 194 ? -8.841 17.977 1.006 1.00 94.00 194 PHE A CA 1
ATOM 1538 C C . PHE A 1 194 ? -9.569 18.196 -0.326 1.00 94.00 194 PHE A C 1
ATOM 1540 O O . PHE A 1 194 ? -10.141 17.261 -0.874 1.00 94.00 194 PHE A O 1
ATOM 1547 N N . GLN A 1 195 ? -9.541 19.415 -0.878 1.00 93.81 195 GLN A N 1
ATOM 1548 C CA . GLN A 1 195 ? -10.106 19.682 -2.207 1.00 93.81 195 GLN A CA 1
ATOM 1549 C C . GLN A 1 195 ? -9.385 18.905 -3.315 1.00 93.81 195 GLN A C 1
ATOM 1551 O O . GLN A 1 195 ? -10.026 18.444 -4.256 1.00 93.81 195 GLN A O 1
ATOM 1556 N N . ASN A 1 196 ? -8.061 18.739 -3.207 1.00 93.94 196 ASN A N 1
ATOM 1557 C CA . ASN A 1 196 ? -7.299 17.918 -4.141 1.00 93.94 196 ASN A CA 1
ATOM 1558 C C . ASN A 1 196 ? -7.172 16.487 -3.601 1.00 93.94 196 ASN A C 1
ATOM 1560 O O . ASN A 1 196 ? -6.378 16.215 -2.698 1.00 93.94 196 ASN A O 1
ATOM 1564 N N . LEU A 1 197 ? -7.931 15.565 -4.199 1.00 94.06 197 LEU A N 1
ATOM 1565 C CA . LEU A 1 197 ? -7.943 14.156 -3.804 1.00 94.06 197 LEU A CA 1
ATOM 1566 C C . LEU A 1 197 ? -6.592 13.459 -4.011 1.00 94.06 197 LEU A C 1
ATOM 1568 O O . LEU A 1 197 ? -6.257 12.560 -3.243 1.00 94.06 197 LEU A O 1
ATOM 1572 N N . GLN A 1 198 ? -5.795 13.871 -5.003 1.00 94.19 198 GLN A N 1
ATOM 1573 C CA . GLN A 1 198 ? -4.476 13.276 -5.238 1.00 94.19 198 GLN A CA 1
ATOM 1574 C C . GLN A 1 198 ? -3.536 13.568 -4.062 1.00 94.19 198 GLN A C 1
ATOM 1576 O O . GLN A 1 198 ? -2.928 12.657 -3.501 1.00 94.19 198 GLN A O 1
ATOM 1581 N N . HIS A 1 199 ? -3.487 14.831 -3.631 1.00 93.50 199 HIS A N 1
ATOM 1582 C CA . HIS A 1 199 ? -2.738 15.217 -2.437 1.00 93.50 199 HIS A CA 1
ATOM 1583 C C . HIS A 1 199 ? -3.311 14.569 -1.181 1.00 93.50 199 HIS A C 1
ATOM 1585 O O . HIS A 1 199 ? -2.549 14.087 -0.356 1.00 93.50 199 HIS A O 1
ATOM 1591 N N . TYR A 1 200 ? -4.635 14.481 -1.051 1.00 95.31 200 TYR A N 1
ATOM 1592 C CA . TYR A 1 200 ? -5.264 13.840 0.100 1.00 95.31 200 TYR A CA 1
ATOM 1593 C C . TYR A 1 200 ? -4.847 12.368 0.269 1.00 95.31 200 TYR A C 1
ATOM 1595 O O . TYR A 1 200 ? -4.391 11.978 1.345 1.00 95.31 200 TYR A O 1
ATOM 1603 N N . PHE A 1 201 ? -4.949 11.545 -0.782 1.00 96.50 201 PHE A N 1
ATOM 1604 C CA . PHE A 1 201 ? -4.549 10.135 -0.693 1.00 96.50 201 PHE A CA 1
ATOM 1605 C C . PHE A 1 201 ? -3.055 9.981 -0.396 1.00 96.50 201 PHE A C 1
ATOM 1607 O O . PHE A 1 201 ? -2.668 9.101 0.377 1.00 96.50 201 PHE A O 1
ATOM 1614 N N . LEU A 1 202 ? -2.216 10.859 -0.946 1.00 95.88 202 LEU A N 1
ATOM 1615 C CA . LEU A 1 202 ? -0.783 10.836 -0.681 1.00 95.88 202 LEU A CA 1
ATOM 1616 C C . LEU A 1 202 ? -0.451 11.291 0.753 1.00 95.88 202 LEU A C 1
ATOM 1618 O O . LEU A 1 202 ? 0.343 10.635 1.427 1.00 95.88 202 LEU A O 1
ATOM 1622 N N . GLN A 1 203 ? -1.101 12.350 1.249 1.00 95.06 203 GLN A N 1
ATOM 1623 C CA . GLN A 1 203 ? -1.005 12.836 2.631 1.00 95.06 203 GLN A CA 1
ATOM 1624 C C . GLN A 1 203 ? -1.424 11.753 3.631 1.00 95.06 203 GLN A C 1
ATOM 1626 O O . GLN A 1 203 ? -0.792 11.611 4.673 1.00 95.06 203 GLN A O 1
ATOM 1631 N N . LYS A 1 204 ? -2.447 10.958 3.293 1.00 95.38 204 LYS A N 1
ATOM 1632 C CA . LYS A 1 204 ? -2.894 9.791 4.066 1.00 95.38 204 LYS A CA 1
ATOM 1633 C C . LYS A 1 204 ? -1.860 8.652 4.062 1.00 95.38 204 LYS A C 1
ATOM 1635 O O . LYS A 1 204 ? -1.631 8.015 5.083 1.00 95.38 204 LYS A O 1
ATOM 1640 N N . THR A 1 205 ? -1.236 8.385 2.914 1.00 96.88 205 THR A N 1
ATOM 1641 C CA . THR A 1 205 ? -0.401 7.186 2.705 1.00 96.88 205 THR A CA 1
ATOM 1642 C C . THR A 1 205 ? 1.027 7.339 3.225 1.00 96.88 205 THR A C 1
ATOM 1644 O O . THR A 1 205 ? 1.568 6.400 3.809 1.00 96.88 205 THR A O 1
ATOM 1647 N N . ILE A 1 206 ? 1.650 8.509 3.039 1.00 96.12 206 ILE A N 1
ATOM 1648 C CA . ILE A 1 206 ? 3.053 8.730 3.429 1.00 96.12 206 ILE A CA 1
ATOM 1649 C C . ILE A 1 206 ? 3.301 8.445 4.925 1.00 96.12 206 ILE A C 1
ATOM 1651 O O . ILE A 1 206 ? 4.260 7.730 5.213 1.00 96.12 206 ILE A O 1
ATOM 1655 N N . PRO A 1 207 ? 2.469 8.913 5.881 1.00 95.81 207 PRO A N 1
ATOM 1656 C CA . PRO A 1 207 ? 2.648 8.599 7.300 1.00 95.81 207 PRO A CA 1
ATOM 1657 C C . PRO A 1 207 ? 2.643 7.092 7.586 1.00 95.81 207 PRO A C 1
ATOM 1659 O O . PRO A 1 207 ? 3.504 6.600 8.314 1.00 95.81 207 PRO A O 1
ATOM 1662 N N . VAL A 1 208 ? 1.728 6.343 6.961 1.00 96.62 208 VAL A N 1
ATOM 1663 C CA . VAL A 1 208 ? 1.629 4.882 7.115 1.00 96.62 208 VAL A CA 1
ATOM 1664 C C . VAL A 1 208 ? 2.858 4.185 6.527 1.00 96.62 208 VAL A C 1
ATOM 1666 O O . VAL A 1 208 ? 3.421 3.287 7.151 1.00 96.62 208 VAL A O 1
ATOM 1669 N N . ALA A 1 209 ? 3.321 4.614 5.350 1.00 96.12 209 ALA A N 1
ATOM 1670 C CA . ALA A 1 209 ? 4.540 4.085 4.744 1.00 96.12 209 ALA A CA 1
ATOM 1671 C C . ALA A 1 209 ? 5.778 4.378 5.611 1.00 96.12 209 ALA A C 1
ATOM 1673 O O . ALA A 1 209 ? 6.590 3.481 5.852 1.00 96.12 209 ALA A O 1
ATOM 1674 N N . MET A 1 210 ? 5.900 5.600 6.138 1.00 94.06 210 MET A N 1
ATOM 1675 C CA . MET A 1 210 ? 6.989 5.995 7.035 1.00 94.06 210 MET A CA 1
ATOM 1676 C C . MET A 1 210 ? 7.003 5.184 8.326 1.00 94.06 210 MET A C 1
ATOM 1678 O O . MET A 1 210 ? 8.074 4.765 8.757 1.00 94.06 210 MET A O 1
ATOM 1682 N N . ALA A 1 211 ? 5.839 4.908 8.912 1.00 94.75 211 ALA A N 1
ATOM 1683 C CA . ALA A 1 211 ? 5.727 4.078 10.106 1.00 94.75 211 ALA A CA 1
ATOM 1684 C C . ALA A 1 211 ? 6.268 2.651 9.920 1.00 94.75 211 ALA A C 1
ATOM 1686 O O . ALA A 1 211 ? 6.614 1.989 10.896 1.00 94.75 211 ALA A O 1
ATOM 1687 N N . GLY A 1 212 ? 6.363 2.163 8.679 1.00 93.31 212 GLY A N 1
ATOM 1688 C CA . GLY A 1 212 ? 6.979 0.878 8.347 1.00 93.31 212 GLY A CA 1
ATOM 1689 C C . GLY A 1 212 ? 8.512 0.902 8.267 1.00 93.31 212 GLY A C 1
ATOM 1690 O O . GLY A 1 212 ? 9.117 -0.158 8.103 1.00 93.31 212 GLY A O 1
ATOM 1691 N N . LEU A 1 213 ? 9.158 2.070 8.373 1.00 92.56 213 LEU A N 1
ATOM 1692 C CA . LEU A 1 213 ? 10.619 2.171 8.352 1.00 92.56 213 LEU A CA 1
ATOM 1693 C C . LEU A 1 213 ? 11.220 1.520 9.596 1.00 92.56 213 LEU A C 1
ATOM 1695 O O . LEU A 1 213 ? 10.661 1.621 10.689 1.00 92.56 213 LEU A O 1
ATOM 1699 N N . ARG A 1 214 ? 12.363 0.858 9.435 1.00 91.25 214 ARG A N 1
ATOM 1700 C CA . ARG A 1 214 ? 13.105 0.183 10.501 1.00 91.25 214 ARG A CA 1
ATOM 1701 C C . ARG A 1 214 ? 14.583 0.546 10.421 1.00 91.25 214 ARG A C 1
ATOM 1703 O O . ARG A 1 214 ? 15.115 0.752 9.337 1.00 91.25 214 ARG A O 1
ATOM 1710 N N . ASN A 1 215 ? 15.233 0.652 11.574 1.00 88.62 215 ASN A N 1
ATOM 1711 C CA . ASN A 1 215 ? 16.685 0.771 11.677 1.00 88.62 215 ASN A CA 1
ATOM 1712 C C . ASN A 1 215 ? 17.354 -0.620 11.617 1.00 88.62 215 ASN A C 1
ATOM 1714 O O . ASN A 1 215 ? 16.685 -1.639 11.454 1.00 88.62 215 ASN A O 1
ATOM 1718 N N . SER A 1 216 ? 18.680 -0.668 11.777 1.00 86.50 216 SER A N 1
ATOM 1719 C CA . SER A 1 216 ? 19.480 -1.904 11.734 1.00 86.50 216 SER A CA 1
ATOM 1720 C C . SER A 1 216 ? 19.087 -2.920 12.809 1.00 86.50 216 SER A C 1
ATOM 1722 O O . SER A 1 216 ? 19.346 -4.109 12.656 1.00 86.50 216 SER A O 1
ATOM 1724 N N . HIS A 1 217 ? 18.445 -2.461 13.884 1.00 85.88 217 HIS A N 1
ATOM 1725 C CA . HIS A 1 217 ? 17.943 -3.287 14.980 1.00 85.88 217 HIS A CA 1
ATOM 1726 C C . HIS A 1 217 ? 16.486 -3.727 14.776 1.00 85.88 217 HIS A C 1
ATOM 1728 O O . HIS A 1 217 ? 15.897 -4.318 15.675 1.00 85.88 217 HIS A O 1
ATOM 1734 N N . GLY A 1 218 ? 15.879 -3.424 13.624 1.00 86.50 218 GLY A N 1
ATOM 1735 C CA . GLY A 1 218 ? 14.485 -3.761 13.349 1.00 86.50 218 GLY A CA 1
ATOM 1736 C C . GLY A 1 218 ? 13.478 -2.895 14.108 1.00 86.50 218 GLY A C 1
ATOM 1737 O O . GLY A 1 218 ? 12.319 -3.284 14.210 1.00 86.50 218 GLY A O 1
ATOM 1738 N N . ILE A 1 219 ? 13.891 -1.729 14.618 1.00 88.88 219 ILE A N 1
ATOM 1739 C CA . ILE A 1 219 ? 13.068 -0.802 15.413 1.00 88.88 219 ILE A CA 1
ATOM 1740 C C . ILE A 1 219 ? 12.680 0.410 14.562 1.00 88.88 219 ILE A C 1
ATOM 1742 O O . ILE A 1 219 ? 13.486 0.906 13.772 1.00 88.88 219 ILE A O 1
ATOM 1746 N N . CYS A 1 220 ? 11.450 0.907 14.714 1.00 90.62 220 CYS A N 1
ATOM 1747 C CA . CYS A 1 220 ? 11.035 2.153 14.069 1.00 90.62 220 CYS A CA 1
ATOM 1748 C C . CYS A 1 220 ? 11.901 3.338 14.548 1.00 90.62 220 CYS A C 1
ATOM 1750 O O . CYS A 1 220 ? 12.028 3.539 15.756 1.00 90.62 220 CYS A O 1
ATOM 1752 N N . PRO A 1 221 ? 12.483 4.153 13.646 1.00 90.62 221 PRO A N 1
ATOM 1753 C CA . PRO A 1 221 ? 13.265 5.319 14.049 1.00 90.62 221 PRO A CA 1
ATOM 1754 C C . PRO A 1 221 ? 12.448 6.305 14.899 1.00 90.62 221 PRO A C 1
ATOM 1756 O O . PRO A 1 221 ? 11.318 6.644 14.543 1.00 90.62 221 PRO A O 1
ATOM 1759 N N . GLN A 1 222 ? 13.042 6.825 15.978 1.00 89.69 222 GLN A N 1
ATOM 1760 C CA . GLN A 1 222 ? 12.364 7.748 16.901 1.00 89.69 222 GLN A CA 1
ATOM 1761 C C . GLN A 1 222 ? 11.895 9.039 16.210 1.00 89.69 222 GLN A C 1
ATOM 1763 O O . GLN A 1 222 ? 10.808 9.533 16.498 1.00 89.69 222 GLN A O 1
ATOM 1768 N N . GLU A 1 223 ? 12.662 9.548 15.236 1.00 90.69 223 GLU A N 1
ATOM 1769 C CA . GLU A 1 223 ? 12.266 10.717 14.434 1.00 90.69 223 GLU A CA 1
ATOM 1770 C C . GLU A 1 223 ? 10.924 10.496 13.718 1.00 90.69 223 GLU A C 1
ATOM 1772 O O . GLU A 1 223 ? 10.123 11.423 13.608 1.00 90.69 223 GLU A O 1
ATOM 1777 N N . VAL A 1 224 ? 10.645 9.266 13.269 1.00 92.25 224 VAL A N 1
ATOM 1778 C CA . VAL A 1 224 ? 9.373 8.925 12.623 1.00 92.25 224 VAL A CA 1
ATOM 1779 C C . VAL A 1 224 ? 8.238 8.937 13.642 1.00 92.25 224 VAL A C 1
ATOM 1781 O O . VAL A 1 224 ? 7.193 9.512 13.358 1.00 92.25 224 VAL A O 1
ATOM 1784 N N . ILE A 1 225 ? 8.434 8.356 14.830 1.00 92.75 225 ILE A N 1
ATOM 1785 C CA . ILE A 1 225 ? 7.408 8.341 15.886 1.00 92.75 225 ILE A CA 1
ATOM 1786 C C . ILE A 1 225 ? 7.065 9.773 16.309 1.00 92.75 225 ILE A C 1
ATOM 1788 O O . ILE A 1 225 ? 5.891 10.140 16.323 1.00 92.75 225 ILE A O 1
ATOM 1792 N N . GLN A 1 226 ? 8.080 10.603 16.569 1.00 92.44 226 GLN A N 1
ATOM 1793 C CA . GLN A 1 226 ? 7.880 12.008 16.918 1.00 92.44 226 GLN A CA 1
ATOM 1794 C C . GLN A 1 226 ? 7.143 12.760 15.808 1.00 92.44 226 GLN A C 1
ATOM 1796 O O . GLN A 1 226 ? 6.199 13.495 16.084 1.00 92.44 226 GLN A O 1
ATOM 1801 N N . PHE A 1 227 ? 7.529 12.538 14.550 1.00 92.50 227 PHE A N 1
ATOM 1802 C CA . PHE A 1 227 ? 6.846 13.135 13.410 1.00 92.50 227 PHE A CA 1
ATOM 1803 C C . PHE A 1 227 ? 5.363 12.740 13.354 1.00 92.50 227 PHE A C 1
ATOM 1805 O O . PHE A 1 227 ? 4.521 13.613 13.170 1.00 92.50 227 PHE A O 1
ATOM 1812 N N . LEU A 1 228 ? 5.020 11.463 13.556 1.00 94.50 228 LEU A N 1
ATOM 1813 C CA . LEU A 1 228 ? 3.624 11.009 13.581 1.00 94.50 228 LEU A CA 1
ATOM 1814 C C . LEU A 1 228 ? 2.826 11.658 14.722 1.00 94.50 228 LEU A C 1
ATOM 1816 O O . LEU A 1 228 ? 1.692 12.082 14.505 1.00 94.50 228 LEU A O 1
ATOM 1820 N N . LEU A 1 229 ? 3.412 11.779 15.915 1.00 94.19 229 LEU A N 1
ATOM 1821 C CA . LEU A 1 229 ? 2.786 12.471 17.049 1.00 94.19 229 LEU A CA 1
ATOM 1822 C C . LEU A 1 229 ? 2.592 13.971 16.762 1.00 94.19 229 LEU A C 1
ATOM 1824 O O . LEU A 1 229 ? 1.543 14.537 17.083 1.00 94.19 229 LEU A O 1
ATOM 1828 N N . ASP A 1 230 ? 3.552 14.608 16.090 1.00 92.81 230 ASP A N 1
ATOM 1829 C CA . ASP A 1 230 ? 3.433 15.996 15.644 1.00 92.81 230 ASP A CA 1
ATOM 1830 C C . ASP A 1 230 ? 2.287 16.163 14.629 1.00 92.81 230 ASP A C 1
ATOM 1832 O O . ASP A 1 230 ? 1.558 17.156 14.702 1.00 92.81 230 ASP A O 1
ATOM 1836 N N . LEU A 1 231 ? 2.053 15.186 13.735 1.00 93.38 231 LEU A N 1
ATOM 1837 C CA . LEU A 1 231 ? 0.903 15.212 12.818 1.00 93.38 231 LEU A CA 1
ATOM 1838 C C . LEU A 1 231 ? -0.426 15.293 13.585 1.00 93.38 231 LEU A C 1
ATOM 1840 O O . LEU A 1 231 ? -1.303 16.039 13.164 1.00 93.38 231 LEU A O 1
ATOM 1844 N N . PHE A 1 232 ? -0.575 14.586 14.712 1.00 92.62 232 PHE A N 1
ATOM 1845 C CA . PHE A 1 232 ? -1.767 14.694 15.566 1.00 92.62 232 PHE A CA 1
ATOM 1846 C C . PHE A 1 232 ? -1.851 16.035 16.288 1.00 92.62 232 PHE A C 1
ATOM 1848 O O . PHE A 1 232 ? -2.924 16.633 16.363 1.00 92.62 232 PHE A O 1
ATOM 1855 N N . LYS A 1 233 ? -0.729 16.513 16.833 1.00 90.94 233 LYS A N 1
ATOM 1856 C CA . LYS A 1 233 ? -0.669 17.768 17.593 1.00 90.94 233 LYS A CA 1
ATOM 1857 C C . LYS A 1 233 ? -1.019 18.987 16.740 1.00 90.94 233 LYS A C 1
ATOM 1859 O O . LYS A 1 233 ? -1.660 19.909 17.237 1.00 90.94 233 LYS A O 1
ATOM 1864 N N . TYR A 1 234 ? -0.587 18.994 15.482 1.00 89.56 234 TYR A N 1
ATOM 1865 C CA . TYR A 1 234 ? -0.780 20.106 14.551 1.00 89.56 234 TYR A CA 1
ATOM 1866 C C . TYR A 1 234 ? -1.907 19.864 13.537 1.00 89.56 234 TYR A C 1
ATOM 1868 O O . TYR A 1 234 ? -2.053 20.649 12.600 1.00 89.56 234 TYR A O 1
ATOM 1876 N N . ASN A 1 235 ? -2.705 18.803 13.699 1.00 90.50 235 ASN A N 1
ATOM 1877 C CA . ASN A 1 235 ? -3.851 18.551 12.831 1.00 90.50 235 ASN A CA 1
ATOM 1878 C C . ASN A 1 235 ? -4.917 19.637 13.033 1.00 90.50 235 ASN A C 1
ATOM 1880 O O . ASN A 1 235 ? -5.602 19.661 14.055 1.00 90.50 235 ASN A O 1
ATOM 1884 N N . ASP A 1 236 ? -5.079 20.512 12.043 1.00 90.56 236 ASP A N 1
ATOM 1885 C CA . ASP A 1 236 ? -6.100 21.558 12.039 1.00 90.56 236 ASP A CA 1
ATOM 1886 C C . ASP A 1 236 ? -7.013 21.402 10.819 1.00 90.56 236 ASP A C 1
ATOM 1888 O O . ASP A 1 236 ? -6.622 21.668 9.676 1.00 90.56 236 ASP A O 1
ATOM 1892 N N . ASN A 1 237 ? -8.250 20.976 11.085 1.00 91.75 237 ASN A N 1
ATOM 1893 C CA . ASN A 1 237 ? -9.298 20.804 10.085 1.00 91.75 237 ASN A CA 1
ATOM 1894 C C . ASN A 1 237 ? -10.340 21.942 10.094 1.00 91.75 237 ASN A C 1
ATOM 1896 O O . ASN A 1 237 ? -11.338 21.861 9.385 1.00 91.75 237 ASN A O 1
ATOM 1900 N N . SER A 1 238 ? -10.123 23.020 10.858 1.00 91.00 238 SER A N 1
ATOM 1901 C CA . SER A 1 238 ? -11.142 24.052 11.133 1.00 91.00 238 SER A CA 1
ATOM 1902 C C . SER A 1 238 ? -11.601 24.830 9.894 1.00 91.00 238 SER A C 1
ATOM 1904 O O . SER A 1 238 ? -12.722 25.329 9.855 1.00 91.00 238 SER A O 1
ATOM 1906 N N . LYS A 1 239 ? -10.738 24.961 8.876 1.00 89.12 239 LYS A N 1
ATOM 1907 C CA . LYS A 1 239 ? -11.057 25.641 7.604 1.00 89.12 239 LYS A CA 1
ATOM 1908 C C . LYS A 1 239 ? -11.347 24.685 6.448 1.00 89.12 239 LYS A C 1
ATOM 1910 O O . LYS A 1 239 ? -11.659 25.135 5.344 1.00 89.12 239 LYS A O 1
ATOM 1915 N N . ASN A 1 240 ? -11.209 23.383 6.672 1.00 91.44 240 ASN A N 1
ATOM 1916 C CA . ASN A 1 240 ? -11.434 22.396 5.635 1.00 91.44 240 ASN A CA 1
ATOM 1917 C C . ASN A 1 240 ? -12.934 22.134 5.488 1.00 91.44 240 ASN A C 1
ATOM 1919 O O . ASN A 1 240 ? -13.661 22.029 6.471 1.00 91.44 240 ASN A O 1
ATOM 1923 N N . ARG A 1 241 ? -13.409 21.996 4.250 1.00 93.06 241 ARG A N 1
ATOM 1924 C CA . ARG A 1 241 ? -14.830 21.700 3.983 1.00 93.06 241 ARG A CA 1
ATOM 1925 C C . ARG A 1 241 ? -15.171 20.218 4.145 1.00 93.06 241 ARG A C 1
ATOM 1927 O O . ARG A 1 241 ? -16.341 19.855 4.121 1.00 93.06 241 ARG A O 1
ATOM 1934 N N . PHE A 1 242 ? -14.151 19.376 4.264 1.00 94.06 242 PHE A N 1
ATOM 1935 C CA . PHE A 1 242 ? -14.267 17.927 4.337 1.00 94.06 242 PHE A CA 1
ATOM 1936 C C . PHE A 1 242 ? -13.919 17.426 5.741 1.00 94.06 242 PHE A C 1
ATOM 1938 O O . PHE A 1 242 ? -13.129 18.045 6.455 1.00 94.06 242 PHE A O 1
ATOM 1945 N N . SER A 1 243 ? -14.486 16.281 6.126 1.00 92.62 243 SER A N 1
ATOM 1946 C CA . SER A 1 243 ? -14.106 15.593 7.363 1.00 92.62 243 SER A CA 1
ATOM 1947 C C . SER A 1 243 ? -12.706 14.984 7.238 1.00 92.62 243 SER A C 1
ATOM 1949 O O . SER A 1 243 ? -12.319 14.497 6.177 1.00 92.62 243 SER A O 1
ATOM 1951 N N . ASP A 1 244 ? -11.954 14.991 8.335 1.00 94.19 244 ASP A N 1
ATOM 1952 C CA . ASP A 1 244 ? -10.633 14.377 8.461 1.00 94.19 244 ASP A CA 1
ATOM 1953 C C . ASP A 1 244 ? -10.659 12.988 9.101 1.00 94.19 244 ASP A C 1
ATOM 1955 O O . ASP A 1 244 ? -9.603 12.426 9.380 1.00 94.19 244 ASP A O 1
ATOM 1959 N N . ASN A 1 245 ? -11.839 12.391 9.278 1.00 94.62 245 ASN A N 1
ATOM 1960 C CA . ASN A 1 245 ? -12.018 11.099 9.941 1.00 94.62 245 ASN A CA 1
ATOM 1961 C C . ASN A 1 245 ? -11.113 9.990 9.366 1.00 94.62 245 ASN A C 1
ATOM 1963 O O . ASN A 1 245 ? -10.444 9.284 10.118 1.00 94.62 245 ASN A O 1
ATOM 1967 N N . TYR A 1 246 ? -11.021 9.869 8.039 1.00 96.12 246 TYR A N 1
ATOM 1968 C CA . TYR A 1 246 ? -10.173 8.869 7.379 1.00 96.12 246 TYR A CA 1
ATOM 1969 C C . TYR A 1 246 ? -8.678 9.216 7.416 1.00 96.12 246 TYR A C 1
ATOM 1971 O O . TYR A 1 246 ? -7.843 8.312 7.355 1.00 96.12 246 TYR A O 1
ATOM 1979 N N . TYR A 1 247 ? -8.333 10.505 7.510 1.00 96.25 247 TYR A N 1
ATOM 1980 C CA . TYR A 1 247 ? -6.948 10.933 7.707 1.00 96.25 247 TYR A CA 1
ATOM 1981 C C . TYR A 1 247 ? -6.505 10.603 9.135 1.00 96.25 247 TYR A C 1
ATOM 1983 O O . TYR A 1 247 ? -5.535 9.873 9.317 1.00 96.25 247 TYR A O 1
ATOM 1991 N N . ARG A 1 248 ? -7.288 10.997 10.146 1.00 96.19 248 ARG A N 1
ATOM 1992 C CA . ARG A 1 248 ? -7.073 10.616 11.551 1.00 96.19 248 ARG A CA 1
ATOM 1993 C C . ARG A 1 248 ? -6.986 9.098 11.729 1.00 96.19 248 ARG A C 1
ATOM 1995 O O . ARG A 1 248 ? -6.064 8.625 12.383 1.00 96.19 248 ARG A O 1
ATOM 2002 N N . ALA A 1 249 ? -7.876 8.331 11.093 1.00 97.00 249 ALA A N 1
ATOM 2003 C CA . ALA A 1 249 ? -7.819 6.867 11.115 1.00 97.00 249 ALA A CA 1
ATOM 2004 C C . ALA A 1 249 ? -6.490 6.330 10.548 1.00 97.00 249 ALA A C 1
ATOM 2006 O O . ALA A 1 249 ? -5.851 5.504 11.191 1.00 97.00 249 ALA A O 1
ATOM 2007 N N . SER A 1 250 ? -6.009 6.855 9.414 1.00 97.38 250 SER A N 1
ATOM 2008 C CA . SER A 1 250 ? -4.697 6.456 8.873 1.00 97.38 250 SER A CA 1
ATOM 2009 C C . SER A 1 250 ? -3.514 6.851 9.751 1.00 97.38 250 SER A C 1
ATOM 2011 O O . SER A 1 250 ? -2.524 6.128 9.804 1.00 97.38 250 SER A O 1
ATOM 2013 N N . LEU A 1 251 ? -3.602 7.970 10.475 1.00 97.25 251 LEU A N 1
ATOM 2014 C CA . LEU A 1 251 ? -2.568 8.345 11.435 1.00 97.25 251 LEU A CA 1
ATOM 2015 C C . LEU A 1 251 ? -2.527 7.357 12.611 1.00 97.25 251 LEU A C 1
ATOM 2017 O O . LEU A 1 251 ? -1.443 6.995 13.059 1.00 97.25 251 LEU A O 1
ATOM 2021 N N . ILE A 1 252 ? -3.681 6.860 13.068 1.00 97.88 252 ILE A N 1
ATOM 2022 C CA . ILE A 1 252 ? -3.750 5.793 14.079 1.00 97.88 252 ILE A CA 1
ATOM 2023 C C . ILE A 1 252 ? -3.178 4.480 13.530 1.00 97.88 252 ILE A C 1
ATOM 2025 O O . ILE A 1 252 ? -2.405 3.814 14.217 1.00 97.88 252 ILE A O 1
ATOM 2029 N N . GLU A 1 253 ? -3.494 4.123 12.283 1.00 97.06 253 GLU A N 1
ATOM 2030 C CA . GLU A 1 253 ? -2.885 2.968 11.611 1.00 97.06 253 GLU A CA 1
ATOM 2031 C C . GLU A 1 253 ? -1.359 3.110 11.518 1.00 97.06 253 GLU A C 1
ATOM 2033 O O . GLU A 1 253 ? -0.636 2.145 11.770 1.00 97.06 253 GLU A O 1
ATOM 2038 N N . ALA A 1 254 ? -0.856 4.315 11.228 1.00 97.12 254 ALA A N 1
ATOM 2039 C CA . ALA A 1 254 ? 0.571 4.619 11.222 1.00 97.12 254 ALA A CA 1
ATOM 2040 C C . ALA A 1 254 ? 1.192 4.454 12.619 1.00 97.12 254 ALA A C 1
ATOM 2042 O O . ALA A 1 254 ? 2.233 3.815 12.747 1.00 97.12 254 ALA A O 1
ATOM 2043 N N . LEU A 1 255 ? 0.543 4.937 13.684 1.00 96.62 255 LEU A N 1
ATOM 2044 C CA . LEU A 1 255 ? 1.002 4.687 15.055 1.00 96.62 255 LEU A CA 1
ATOM 2045 C C . LEU A 1 255 ? 1.036 3.189 15.385 1.00 96.62 255 LEU A C 1
ATOM 2047 O O . LEU A 1 255 ? 2.010 2.709 15.950 1.00 96.62 255 LEU A O 1
ATOM 2051 N N . GLY A 1 256 ? 0.026 2.417 14.978 1.00 94.19 256 GLY A N 1
ATOM 2052 C CA . GLY A 1 256 ? 0.053 0.959 15.121 1.00 94.19 256 GLY A CA 1
ATOM 2053 C C . GLY A 1 256 ? 1.176 0.305 14.303 1.00 94.19 256 GLY A C 1
ATOM 2054 O O . GLY A 1 256 ? 1.775 -0.684 14.725 1.00 94.19 256 GLY A O 1
ATOM 2055 N N . ALA A 1 257 ? 1.492 0.837 13.121 1.00 93.94 257 ALA A N 1
ATOM 2056 C CA . ALA A 1 257 ? 2.562 0.346 12.257 1.00 93.94 257 ALA A CA 1
ATOM 2057 C C . ALA A 1 257 ? 3.979 0.650 12.767 1.00 93.94 257 ALA A C 1
ATOM 2059 O O . ALA A 1 257 ? 4.883 -0.137 12.470 1.00 93.94 257 ALA A O 1
ATOM 2060 N N . SER A 1 258 ? 4.167 1.714 13.552 1.00 93.56 258 SER A N 1
ATOM 2061 C CA . SER A 1 258 ? 5.463 2.062 14.149 1.00 93.56 258 SER A CA 1
ATOM 2062 C C . SER A 1 258 ? 5.838 1.161 15.331 1.00 93.56 258 SER A C 1
ATOM 2064 O O . SER A 1 258 ? 7.027 0.965 15.602 1.00 93.56 258 SER A O 1
ATOM 2066 N N . VAL A 1 259 ? 4.850 0.542 15.988 1.00 90.94 259 VAL A N 1
ATOM 2067 C CA . VAL A 1 259 ? 5.084 -0.427 17.067 1.00 90.94 259 VAL A CA 1
ATOM 2068 C C . VAL A 1 259 ? 5.942 -1.585 16.550 1.00 90.94 259 VAL A C 1
ATOM 2070 O O . VAL A 1 259 ? 5.695 -2.153 15.482 1.00 90.94 259 VAL A O 1
ATOM 2073 N N . THR A 1 260 ? 6.968 -1.936 17.320 1.00 87.75 260 THR A N 1
ATOM 2074 C CA . THR A 1 260 ? 7.907 -3.029 17.029 1.00 87.75 260 THR A CA 1
ATOM 2075 C C . THR A 1 260 ? 7.759 -4.133 18.089 1.00 87.75 260 THR A C 1
ATOM 2077 O O . THR A 1 260 ? 7.539 -3.783 19.249 1.00 87.75 260 THR A O 1
ATOM 2080 N N . PRO A 1 261 ? 7.852 -5.433 17.744 1.00 83.94 261 PRO A N 1
ATOM 2081 C CA . PRO A 1 261 ? 7.766 -6.527 18.719 1.00 83.94 261 PRO A CA 1
ATOM 2082 C C . PRO A 1 261 ? 8.835 -6.456 19.819 1.00 83.94 261 PRO A C 1
ATOM 2084 O O . PRO A 1 261 ? 10.013 -6.251 19.521 1.00 83.94 261 PRO A O 1
ATOM 2087 N N . VAL A 1 262 ? 8.449 -6.686 21.078 1.00 74.75 262 VAL A N 1
ATOM 2088 C CA . VAL A 1 262 ? 9.391 -6.806 22.205 1.00 74.75 262 VAL A CA 1
ATOM 2089 C C . VAL A 1 262 ? 9.805 -8.269 22.371 1.00 74.75 262 VAL A C 1
ATOM 2091 O O . VAL A 1 262 ? 9.170 -9.040 23.085 1.00 74.75 262 VAL A O 1
ATOM 2094 N N . ILE A 1 263 ? 10.888 -8.661 21.695 1.00 61.97 263 ILE A N 1
ATOM 2095 C CA . ILE A 1 263 ? 11.359 -10.060 21.631 1.00 61.97 263 ILE A CA 1
ATOM 2096 C C . ILE A 1 263 ? 11.647 -10.640 23.030 1.00 61.97 263 ILE A C 1
ATOM 2098 O O . ILE A 1 263 ? 11.351 -11.805 23.287 1.00 61.97 263 ILE A O 1
ATOM 2102 N N . SER A 1 264 ? 12.174 -9.828 23.951 1.00 52.72 264 SER A N 1
ATOM 2103 C CA . SER A 1 264 ? 12.523 -10.261 25.311 1.00 52.72 264 SER A CA 1
ATOM 2104 C C . SER A 1 264 ? 11.309 -10.634 26.165 1.00 52.72 264 SER A C 1
ATOM 2106 O O . SER A 1 264 ? 11.382 -11.579 26.941 1.00 52.72 264 SER A O 1
ATOM 2108 N N . VAL A 1 265 ? 10.185 -9.934 26.003 1.00 54.03 265 VAL A N 1
ATOM 2109 C CA . VAL A 1 265 ? 8.966 -10.156 26.798 1.00 54.03 265 VAL A CA 1
ATOM 2110 C C . VAL A 1 265 ? 8.172 -11.349 26.262 1.00 54.03 265 VAL A C 1
ATOM 2112 O O . VAL A 1 265 ? 7.665 -12.153 27.039 1.00 54.03 265 VAL A O 1
ATOM 2115 N N . ILE A 1 266 ? 8.155 -11.535 24.937 1.00 54.12 266 ILE A N 1
ATOM 2116 C CA . ILE A 1 266 ? 7.471 -12.661 24.279 1.00 54.12 266 ILE A CA 1
ATOM 2117 C C . ILE A 1 266 ? 8.107 -14.013 24.663 1.00 54.12 266 ILE A C 1
ATOM 2119 O O . ILE A 1 266 ? 7.406 -15.015 24.762 1.00 54.12 266 ILE A O 1
ATOM 2123 N N . GLN A 1 267 ? 9.423 -14.058 24.908 1.00 51.00 267 GLN A N 1
ATOM 2124 C CA . GLN A 1 267 ? 10.139 -15.301 25.233 1.00 51.00 267 GLN A CA 1
ATOM 2125 C C . GLN A 1 267 ? 10.248 -15.611 26.734 1.00 51.00 267 GLN A C 1
ATOM 2127 O O . GLN A 1 267 ? 10.460 -16.769 27.085 1.00 51.00 267 GLN A O 1
ATOM 2132 N N . GLN A 1 268 ? 10.142 -14.614 27.621 1.00 49.97 268 GLN A N 1
ATOM 2133 C CA . GLN A 1 268 ? 10.435 -14.789 29.054 1.00 49.97 268 GLN A CA 1
ATOM 2134 C C . GLN A 1 268 ? 9.199 -14.853 29.961 1.00 49.97 268 GLN A C 1
ATOM 2136 O O . GLN A 1 268 ? 9.357 -15.059 31.162 1.00 49.97 268 GLN A O 1
ATOM 2141 N N . GLY A 1 269 ? 7.981 -14.707 29.423 1.00 55.72 269 GLY A N 1
ATOM 2142 C CA . GLY A 1 269 ? 6.747 -14.828 30.213 1.00 55.72 269 GLY A CA 1
ATOM 2143 C C . GLY A 1 269 ? 6.635 -13.804 31.349 1.00 55.72 269 GLY A C 1
ATOM 2144 O O . GLY A 1 269 ? 5.933 -14.046 32.328 1.00 55.72 269 GLY A O 1
ATOM 2145 N N . THR A 1 270 ? 7.350 -12.680 31.249 1.00 59.94 270 THR A N 1
ATOM 2146 C CA . THR A 1 270 ? 7.265 -11.581 32.210 1.00 59.94 270 THR A CA 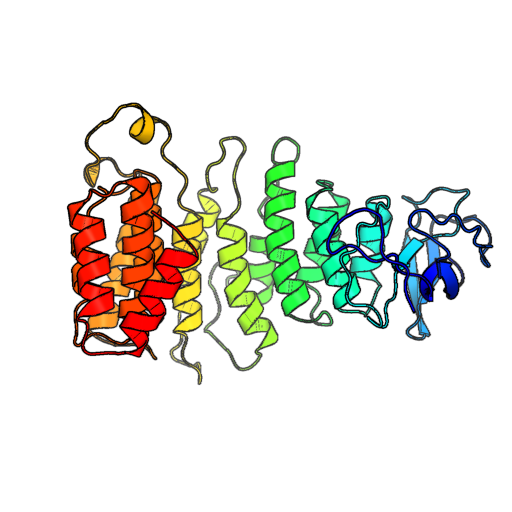1
ATOM 2147 C C . THR A 1 270 ? 5.897 -10.911 32.110 1.00 59.94 270 THR A C 1
ATOM 2149 O O . THR A 1 270 ? 5.400 -10.655 31.013 1.00 59.94 270 THR A O 1
ATOM 2152 N N . GLU A 1 271 ? 5.268 -10.631 33.255 1.00 61.81 271 GLU A N 1
ATOM 2153 C CA . GLU A 1 271 ? 3.964 -9.965 33.278 1.00 61.81 271 GLU A CA 1
ATOM 2154 C C . GLU A 1 271 ? 4.063 -8.570 32.648 1.00 61.81 271 GLU A C 1
ATOM 2156 O O . GLU A 1 271 ? 4.771 -7.683 33.132 1.00 61.81 271 GLU A O 1
ATOM 2161 N N . ILE A 1 272 ? 3.340 -8.383 31.544 1.00 66.38 272 ILE A N 1
ATOM 2162 C CA . ILE A 1 272 ? 3.276 -7.118 30.816 1.00 66.38 272 ILE A CA 1
ATOM 2163 C C . ILE A 1 272 ? 2.460 -6.128 31.646 1.00 66.38 272 ILE A C 1
ATOM 2165 O O . ILE A 1 272 ? 1.233 -6.219 31.718 1.00 66.38 272 ILE A O 1
ATOM 2169 N N . THR A 1 273 ? 3.135 -5.153 32.249 1.00 65.62 273 THR A N 1
ATOM 2170 C CA . THR A 1 273 ? 2.496 -4.037 32.958 1.00 65.62 273 THR A CA 1
ATOM 2171 C C . THR A 1 273 ? 2.656 -2.741 32.168 1.00 65.62 273 THR A C 1
ATOM 2173 O O . THR A 1 273 ? 3.653 -2.540 31.473 1.00 65.62 273 THR A O 1
ATOM 2176 N N . ALA A 1 274 ? 1.694 -1.820 32.284 1.00 60.72 274 ALA A N 1
ATOM 2177 C CA . ALA A 1 274 ? 1.742 -0.525 31.592 1.00 60.72 274 ALA A CA 1
ATOM 2178 C C . ALA A 1 274 ? 2.972 0.330 31.975 1.00 60.72 274 ALA A C 1
ATOM 2180 O O . ALA A 1 274 ? 3.377 1.210 31.220 1.00 60.72 274 ALA A O 1
ATOM 2181 N N . GLU A 1 275 ? 3.589 0.050 33.126 1.00 62.28 275 GLU A N 1
ATOM 2182 C CA . GLU A 1 275 ? 4.801 0.714 33.620 1.00 62.28 275 GLU A CA 1
ATOM 2183 C C . GLU A 1 275 ? 6.082 0.227 32.923 1.00 62.28 275 GLU A C 1
ATOM 2185 O O . GLU A 1 275 ? 7.089 0.931 32.932 1.00 62.28 275 GLU A O 1
ATOM 2190 N N . SER A 1 276 ? 6.040 -0.940 32.271 1.00 70.38 276 SER A N 1
ATOM 2191 C CA . SER A 1 276 ? 7.165 -1.500 31.505 1.00 70.38 276 SER A CA 1
ATOM 2192 C C . SER A 1 276 ? 7.309 -0.917 30.091 1.00 70.38 276 SER A C 1
ATOM 2194 O O . SER A 1 276 ? 8.276 -1.213 29.386 1.00 70.38 276 SER A O 1
ATOM 2196 N N . LEU A 1 277 ? 6.359 -0.076 29.666 1.00 78.19 277 LEU A N 1
ATOM 2197 C CA . LEU A 1 277 ? 6.351 0.534 28.340 1.00 78.19 277 LEU A CA 1
ATOM 2198 C C . LEU A 1 277 ? 7.513 1.514 28.161 1.00 78.19 277 LEU A C 1
ATOM 2200 O O . LEU A 1 277 ? 7.790 2.357 29.017 1.00 78.19 277 LEU A O 1
ATOM 2204 N N . SER A 1 278 ? 8.137 1.482 26.981 1.00 83.50 278 SER A N 1
ATOM 2205 C CA . SER A 1 278 ? 9.047 2.555 26.583 1.00 83.50 278 SER A CA 1
ATOM 2206 C C . SER A 1 278 ? 8.304 3.894 26.516 1.00 83.50 278 SER A C 1
ATOM 2208 O O . SER A 1 278 ? 7.103 3.940 26.234 1.00 83.50 278 SER A O 1
ATOM 2210 N N . VAL A 1 279 ? 9.027 4.998 26.733 1.00 87.62 279 VAL A N 1
ATOM 2211 C CA . VAL A 1 279 ? 8.459 6.360 26.691 1.00 87.62 279 VAL A CA 1
ATOM 2212 C C . VAL A 1 279 ? 7.690 6.599 25.389 1.00 87.62 279 VAL A C 1
ATOM 2214 O O . VAL A 1 279 ? 6.552 7.060 25.431 1.00 87.62 279 VAL A O 1
ATOM 2217 N N . ASP A 1 280 ? 8.273 6.212 24.253 1.00 86.94 280 ASP A N 1
ATOM 2218 C CA . ASP A 1 280 ? 7.653 6.361 22.935 1.00 86.94 280 ASP A CA 1
ATOM 2219 C C . ASP A 1 280 ? 6.360 5.536 22.811 1.00 86.94 280 ASP A C 1
ATOM 2221 O O . ASP A 1 280 ? 5.344 6.045 22.340 1.00 86.94 280 ASP A O 1
ATOM 2225 N N . THR A 1 281 ? 6.352 4.281 23.276 1.00 88.19 281 THR A N 1
ATOM 2226 C CA . THR A 1 281 ? 5.154 3.423 23.191 1.00 88.19 281 THR A CA 1
ATOM 2227 C C . THR A 1 281 ? 4.040 3.919 24.107 1.00 88.19 281 THR A C 1
ATOM 2229 O O . THR A 1 281 ? 2.866 3.852 23.743 1.00 88.19 281 THR A O 1
ATOM 2232 N N . ARG A 1 282 ? 4.388 4.473 25.273 1.00 91.25 282 ARG A N 1
ATOM 2233 C CA . ARG A 1 282 ? 3.416 5.113 26.162 1.00 91.25 282 ARG A CA 1
ATOM 2234 C C . ARG A 1 282 ? 2.747 6.309 25.482 1.00 91.25 282 ARG A C 1
ATOM 2236 O O . ARG A 1 282 ? 1.525 6.389 25.506 1.00 91.25 282 ARG A O 1
ATOM 2243 N N . LEU A 1 283 ? 3.513 7.175 24.812 1.00 93.31 283 LEU A N 1
ATOM 2244 C CA . LEU A 1 283 ? 2.956 8.302 24.048 1.00 93.31 283 LEU A CA 1
ATOM 2245 C C . LEU A 1 283 ? 2.031 7.827 22.917 1.00 93.31 283 LEU A C 1
ATOM 2247 O O . LEU A 1 283 ? 0.962 8.398 22.705 1.00 93.31 283 LEU A O 1
ATOM 2251 N N . VAL A 1 284 ? 2.410 6.752 22.218 1.00 93.81 284 VAL A N 1
ATOM 2252 C CA . VAL A 1 284 ? 1.560 6.118 21.198 1.00 93.81 284 VAL A CA 1
ATOM 2253 C C . VAL A 1 284 ? 0.236 5.636 21.803 1.00 93.81 284 VAL A C 1
ATOM 2255 O O . VAL A 1 284 ? -0.832 5.922 21.260 1.00 93.81 284 VAL A O 1
ATOM 2258 N N . LEU A 1 285 ? 0.285 4.932 22.936 1.00 94.06 285 LEU A N 1
ATOM 2259 C CA . LEU A 1 285 ? -0.903 4.423 23.622 1.00 94.06 285 LEU A CA 1
ATOM 2260 C C . LEU A 1 285 ? -1.805 5.550 24.144 1.00 94.06 285 LEU A C 1
ATOM 2262 O O . LEU A 1 285 ? -3.029 5.464 24.012 1.00 94.06 285 LEU A O 1
ATOM 2266 N N . GLU A 1 286 ? -1.218 6.601 24.716 1.00 94.94 286 GLU A N 1
ATOM 2267 C CA . GLU A 1 286 ? -1.935 7.797 25.163 1.00 94.94 286 GLU A CA 1
ATOM 2268 C C . GLU A 1 286 ? -2.691 8.443 23.998 1.00 94.94 286 GLU A C 1
ATOM 2270 O O . GLU A 1 286 ? -3.880 8.734 24.125 1.00 94.94 286 GLU A O 1
ATOM 2275 N N . GLU A 1 287 ? -2.048 8.590 22.838 1.00 96.19 287 GLU A N 1
ATOM 2276 C CA . GLU A 1 287 ? -2.660 9.180 21.647 1.00 96.19 287 GLU A CA 1
ATOM 2277 C C . GLU A 1 287 ? -3.797 8.310 21.078 1.00 96.19 287 GLU A C 1
ATOM 2279 O O . GLU A 1 287 ? -4.873 8.820 20.743 1.00 96.19 287 GLU A O 1
ATOM 2284 N N . ILE A 1 288 ? -3.615 6.985 21.028 1.00 96.25 288 ILE A N 1
ATOM 2285 C CA . ILE A 1 288 ? -4.666 6.041 20.608 1.00 96.25 288 ILE A CA 1
ATOM 2286 C C . ILE A 1 288 ? -5.865 6.113 21.563 1.00 96.25 288 ILE A C 1
ATOM 2288 O O . ILE A 1 288 ? -7.011 6.215 21.118 1.00 96.25 288 ILE A O 1
ATOM 2292 N N . THR A 1 289 ? -5.609 6.108 22.872 1.00 95.12 289 THR A N 1
ATOM 2293 C CA . THR A 1 289 ? -6.647 6.167 23.912 1.00 95.12 289 THR A CA 1
ATOM 2294 C C . THR A 1 289 ? -7.380 7.506 23.887 1.00 95.12 289 THR A C 1
ATOM 2296 O O . THR A 1 289 ? -8.607 7.547 23.993 1.00 95.12 289 THR A O 1
ATOM 2299 N N . ARG A 1 290 ? -6.652 8.608 23.674 1.00 96.00 290 ARG A N 1
ATOM 2300 C CA . ARG A 1 290 ? -7.215 9.950 23.500 1.00 96.00 290 ARG A CA 1
ATOM 2301 C C . ARG A 1 290 ? -8.203 9.988 22.340 1.00 96.00 290 ARG A C 1
ATOM 2303 O O . ARG A 1 290 ? -9.314 10.478 22.520 1.00 96.00 290 ARG A O 1
ATOM 2310 N N . ASN A 1 291 ? -7.832 9.447 21.177 1.00 95.62 291 ASN A N 1
ATOM 2311 C CA . ASN A 1 291 ? -8.720 9.408 20.012 1.00 95.62 291 ASN A CA 1
ATOM 2312 C C . ASN A 1 291 ? -9.940 8.508 20.239 1.00 95.62 291 ASN A C 1
ATOM 2314 O O . ASN A 1 291 ? -11.043 8.883 19.850 1.00 95.62 291 ASN A O 1
ATOM 2318 N N . LEU A 1 292 ? -9.770 7.372 20.920 1.00 95.19 292 LEU A N 1
ATOM 2319 C CA . LEU A 1 292 ? -10.881 6.485 21.264 1.00 95.19 292 LEU A CA 1
ATOM 2320 C C . LEU A 1 292 ? -11.887 7.158 22.214 1.00 95.19 292 LEU A C 1
ATOM 2322 O O . LEU A 1 292 ? -13.095 7.023 22.034 1.00 95.19 292 LEU A O 1
ATOM 2326 N N . ASN A 1 293 ? -11.401 7.909 23.206 1.00 95.56 293 ASN A N 1
ATOM 2327 C CA . ASN A 1 293 ? -12.251 8.684 24.112 1.00 95.56 293 ASN A CA 1
ATOM 2328 C C . ASN A 1 293 ? -12.911 9.873 23.404 1.00 95.56 293 ASN A C 1
ATOM 2330 O O . ASN A 1 293 ? -14.076 10.164 23.664 1.00 95.56 293 ASN A O 1
ATOM 2334 N N . LEU A 1 294 ? -12.198 10.528 22.486 1.00 93.94 294 LEU A N 1
ATOM 2335 C CA . LEU A 1 294 ? -12.746 11.622 21.692 1.00 93.94 294 LEU A CA 1
ATOM 2336 C C . LEU A 1 294 ? -13.919 11.153 20.824 1.00 93.94 294 LEU A C 1
ATOM 2338 O O . LEU A 1 294 ? -14.925 11.846 20.773 1.00 93.94 294 LEU A O 1
ATOM 2342 N N . GLU A 1 295 ? -13.842 9.966 20.218 1.00 92.88 295 GLU A N 1
ATOM 2343 C CA . GLU A 1 295 ? -14.945 9.391 19.428 1.00 92.88 295 GLU A CA 1
ATOM 2344 C C . GLU A 1 295 ? -16.197 9.084 20.261 1.00 92.88 295 GLU A C 1
ATOM 2346 O O . GLU A 1 295 ? -17.304 9.128 19.734 1.00 92.88 295 GLU A O 1
ATOM 2351 N N . LYS A 1 296 ? -16.060 8.822 21.568 1.00 90.25 296 LYS A N 1
ATOM 2352 C CA . LYS A 1 296 ? -17.225 8.675 22.460 1.00 90.25 296 LYS A CA 1
ATOM 2353 C C . LYS A 1 296 ? -17.952 10.002 22.689 1.00 90.25 296 LYS A C 1
ATOM 2355 O O . LYS A 1 296 ? -19.151 9.995 22.947 1.00 90.25 296 LYS A O 1
ATOM 2360 N N . LEU A 1 297 ? -17.228 11.121 22.627 1.00 92.88 297 LEU A N 1
ATOM 2361 C CA . LEU A 1 297 ? -17.773 12.468 22.821 1.00 92.88 297 LEU A CA 1
ATOM 2362 C C . LEU A 1 297 ? -18.246 13.090 21.503 1.00 92.88 297 LEU A C 1
ATOM 2364 O O . LEU A 1 297 ? -19.269 13.766 21.464 1.00 92.88 297 LEU A O 1
ATOM 2368 N N . LEU A 1 298 ? -17.489 12.867 20.430 1.00 91.31 298 LEU A N 1
ATOM 2369 C CA . LEU A 1 298 ? -17.705 13.406 19.094 1.00 91.31 298 LEU A CA 1
ATOM 2370 C C . LEU A 1 298 ? -17.517 12.283 18.061 1.00 91.31 298 LEU A C 1
ATOM 2372 O O . LEU A 1 298 ? -16.445 12.179 17.461 1.00 91.31 298 LEU A O 1
ATOM 2376 N N . PRO A 1 299 ? -18.543 11.436 17.857 1.00 92.12 299 PRO A N 1
ATOM 2377 C CA . PRO A 1 299 ? -18.486 10.343 16.894 1.00 92.12 299 PRO A CA 1
ATOM 2378 C C . PRO A 1 299 ? -18.224 10.852 15.477 1.00 92.12 299 PRO A C 1
ATOM 2380 O O . PRO A 1 299 ? -18.964 11.698 14.964 1.00 92.12 299 PRO A O 1
ATOM 2383 N N . CYS A 1 300 ? -17.203 10.315 14.812 1.00 93.38 300 CYS A N 1
ATOM 2384 C CA . CYS A 1 300 ? -17.007 10.557 13.390 1.00 93.38 300 CYS A CA 1
ATOM 2385 C C . CYS A 1 300 ? -17.876 9.617 12.542 1.00 93.38 300 CYS A C 1
ATOM 2387 O O . CYS A 1 300 ? -18.470 8.649 13.029 1.00 93.38 300 CYS A O 1
ATOM 2389 N N . TYR A 1 301 ? -17.948 9.895 11.237 1.00 93.94 301 TYR A N 1
ATOM 2390 C CA . TYR A 1 301 ? -18.678 9.050 10.295 1.00 93.94 301 TYR A CA 1
ATOM 2391 C C . TYR A 1 301 ? -18.253 7.584 10.437 1.00 93.94 301 TYR A C 1
ATOM 2393 O O . TYR A 1 301 ? -17.072 7.264 10.298 1.00 93.94 301 TYR A O 1
ATOM 2401 N N . LYS A 1 302 ? -19.229 6.709 10.722 1.00 94.19 302 LYS A N 1
ATOM 2402 C CA . LYS A 1 302 ? -19.047 5.256 10.890 1.00 94.19 302 LYS A CA 1
ATOM 2403 C C . LYS A 1 302 ? -18.010 4.839 11.944 1.00 94.19 302 LYS A C 1
ATOM 2405 O O . LYS A 1 302 ? -17.550 3.697 11.929 1.00 94.19 302 LYS A O 1
ATOM 2410 N N . LEU A 1 303 ? -17.636 5.743 12.855 1.00 95.81 303 LEU A N 1
ATOM 2411 C CA . LEU A 1 303 ? -16.633 5.486 13.892 1.00 95.81 303 LEU A CA 1
ATOM 2412 C C . LEU A 1 303 ? -15.314 4.941 13.301 1.00 95.81 303 LEU A C 1
ATOM 2414 O O . LEU A 1 303 ? -14.681 4.046 13.863 1.00 95.81 303 LEU A O 1
ATOM 2418 N N . THR A 1 304 ? -14.889 5.451 12.138 1.00 96.62 304 THR A N 1
ATOM 2419 C CA . THR A 1 304 ? -13.700 4.942 11.424 1.00 96.62 304 THR A CA 1
ATOM 2420 C C . THR A 1 304 ? -12.426 5.035 12.262 1.00 96.62 304 THR A C 1
ATOM 2422 O O . THR A 1 304 ? -11.553 4.175 12.166 1.00 96.62 304 THR A O 1
ATOM 2425 N N . VAL A 1 305 ? -12.322 6.059 13.115 1.00 96.88 305 VAL A N 1
ATOM 2426 C CA . VAL A 1 305 ? -11.189 6.220 14.037 1.00 96.88 305 VAL A CA 1
ATOM 2427 C C . VAL A 1 305 ? -11.218 5.141 15.123 1.00 96.88 305 VAL A C 1
ATOM 2429 O O . VAL A 1 305 ? -10.182 4.544 15.396 1.00 96.88 305 VAL A O 1
ATOM 2432 N N . THR A 1 306 ? -12.390 4.808 15.677 1.00 97.31 306 THR A N 1
ATOM 2433 C CA . THR A 1 306 ? -12.553 3.689 16.623 1.00 97.31 306 THR A CA 1
ATOM 2434 C C . THR A 1 306 ? -12.094 2.370 16.010 1.00 97.31 306 THR A C 1
ATOM 2436 O O . THR A 1 306 ? -11.334 1.645 16.646 1.00 97.31 306 THR A O 1
ATOM 2439 N N . GLN A 1 307 ? -12.491 2.079 14.766 1.00 97.50 307 GLN A N 1
ATOM 2440 C CA . GLN A 1 307 ? -12.059 0.866 14.059 1.00 97.50 307 GLN A CA 1
ATOM 2441 C C . GLN A 1 307 ? -10.521 0.791 13.959 1.00 97.50 307 GLN A C 1
ATOM 2443 O O . GLN A 1 307 ? -9.926 -0.240 14.276 1.00 97.50 307 GLN A O 1
ATOM 2448 N N . ALA A 1 308 ? -9.860 1.895 13.591 1.00 97.56 308 ALA A N 1
ATOM 2449 C CA . ALA A 1 308 ? -8.397 1.970 13.540 1.00 97.56 308 ALA A CA 1
ATOM 2450 C C . ALA A 1 308 ? -7.746 1.815 14.929 1.00 97.56 308 ALA A C 1
ATOM 2452 O O . ALA A 1 308 ? -6.753 1.099 15.067 1.00 97.56 308 ALA A O 1
ATOM 2453 N N . CYS A 1 309 ? -8.321 2.425 15.972 1.00 97.81 309 CYS A N 1
ATOM 2454 C CA . CYS A 1 309 ? -7.846 2.292 17.351 1.00 97.81 309 CYS A CA 1
ATOM 2455 C C . CYS A 1 309 ? -7.895 0.835 17.832 1.00 97.81 309 CYS A C 1
ATOM 2457 O O . CYS A 1 309 ? -6.924 0.372 18.424 1.00 97.81 309 CYS A O 1
ATOM 2459 N N . LEU A 1 310 ? -8.975 0.093 17.553 1.00 97.56 310 LEU A N 1
ATOM 2460 C CA . LEU A 1 310 ? -9.085 -1.321 17.936 1.00 97.56 310 LEU A CA 1
ATOM 2461 C C . LEU A 1 310 ? -7.990 -2.174 17.282 1.00 97.56 310 LEU A C 1
ATOM 2463 O O . LEU A 1 310 ? -7.330 -2.950 17.975 1.00 97.56 310 LEU A O 1
ATOM 2467 N N . ARG A 1 311 ? -7.726 -1.964 15.983 1.00 97.19 311 ARG A N 1
ATOM 2468 C CA . ARG A 1 311 ? -6.628 -2.640 15.268 1.00 97.19 311 ARG A CA 1
ATOM 2469 C C . ARG A 1 311 ? -5.257 -2.301 15.853 1.00 97.19 311 ARG A C 1
ATOM 2471 O O . ARG A 1 311 ? -4.426 -3.190 16.043 1.00 97.19 311 ARG A O 1
ATOM 2478 N N . ALA A 1 312 ? -5.019 -1.031 16.182 1.00 96.75 312 ALA A N 1
ATOM 2479 C CA . ALA A 1 312 ? -3.766 -0.596 16.796 1.00 96.75 312 ALA A CA 1
ATOM 2480 C C . ALA A 1 312 ? -3.566 -1.195 18.204 1.00 96.75 312 ALA A C 1
ATOM 2482 O O . ALA A 1 312 ? -2.467 -1.650 18.523 1.00 96.75 312 ALA A O 1
ATOM 2483 N N . ILE A 1 313 ? -4.627 -1.271 19.018 1.00 96.12 313 ILE A N 1
ATOM 2484 C CA . ILE A 1 313 ? -4.590 -1.896 20.350 1.00 96.12 313 ILE A CA 1
ATOM 2485 C C . ILE A 1 313 ? -4.293 -3.394 20.244 1.00 96.12 313 ILE A C 1
ATOM 2487 O O . ILE A 1 313 ? -3.415 -3.883 20.955 1.00 96.12 313 ILE A O 1
ATOM 2491 N N . ARG A 1 314 ? -4.945 -4.127 19.329 1.00 94.75 314 ARG A N 1
ATOM 2492 C CA . ARG A 1 314 ? -4.637 -5.554 19.132 1.00 94.75 314 ARG A CA 1
ATOM 2493 C C . ARG A 1 314 ? -3.187 -5.758 18.706 1.00 94.75 314 ARG A C 1
ATOM 2495 O O . ARG A 1 314 ? -2.525 -6.673 19.185 1.00 94.75 314 ARG A O 1
ATOM 2502 N N . LYS A 1 315 ? -2.654 -4.878 17.856 1.00 93.81 315 LYS A N 1
ATOM 2503 C CA . LYS A 1 315 ? -1.245 -4.930 17.455 1.00 93.81 315 LYS A CA 1
ATOM 2504 C C . LYS A 1 315 ? -0.282 -4.694 18.624 1.00 93.81 315 LYS A C 1
ATOM 2506 O O . LYS A 1 315 ? 0.720 -5.395 18.720 1.00 93.81 315 LYS A O 1
ATOM 2511 N N . LEU A 1 316 ? -0.599 -3.768 19.532 1.00 92.31 316 LEU A N 1
ATOM 2512 C CA . LEU A 1 316 ? 0.154 -3.570 20.777 1.00 92.31 316 LEU A CA 1
ATOM 2513 C C . LEU A 1 316 ? 0.127 -4.820 21.673 1.00 92.31 316 LEU A C 1
ATOM 2515 O O . LEU A 1 316 ? 1.165 -5.182 22.223 1.00 92.31 316 LEU A O 1
ATOM 2519 N N . GLN A 1 317 ? -1.019 -5.504 21.774 1.00 91.44 317 GLN A N 1
ATOM 2520 C CA . GLN A 1 317 ? -1.126 -6.772 22.508 1.00 91.44 317 GLN A CA 1
ATOM 2521 C C . GLN A 1 317 ? -0.253 -7.866 21.883 1.00 91.44 317 GLN A C 1
ATOM 2523 O O . GLN A 1 317 ? 0.583 -8.442 22.571 1.00 91.44 317 GLN A O 1
ATOM 2528 N N . LYS A 1 318 ? -0.358 -8.090 20.564 1.00 89.44 318 LYS A N 1
ATOM 2529 C CA . LYS A 1 318 ? 0.466 -9.081 19.844 1.00 89.44 318 LYS A CA 1
ATOM 2530 C C . LYS A 1 318 ? 1.965 -8.876 20.013 1.00 89.44 318 LYS A C 1
ATOM 2532 O O . LYS A 1 318 ? 2.737 -9.826 19.979 1.00 89.44 318 LYS A O 1
ATOM 2537 N N . TYR A 1 319 ? 2.390 -7.620 20.084 1.00 89.38 319 TYR A N 1
ATOM 2538 C CA . TYR A 1 319 ? 3.804 -7.260 20.135 1.00 89.38 319 TYR A CA 1
ATOM 2539 C C . TYR A 1 319 ? 4.358 -7.216 21.565 1.00 89.38 319 TYR A C 1
ATOM 2541 O O . TYR A 1 319 ? 5.525 -6.864 21.738 1.00 89.38 319 TYR A O 1
ATOM 2549 N N . GLY A 1 320 ? 3.552 -7.600 22.562 1.00 86.69 320 GLY A N 1
ATOM 2550 C CA . GLY A 1 320 ? 3.968 -7.719 23.958 1.00 86.69 320 GLY A CA 1
ATOM 2551 C C . GLY A 1 320 ? 4.011 -6.395 24.723 1.00 86.69 320 GLY A C 1
ATOM 2552 O O . GLY A 1 320 ? 4.632 -6.329 25.776 1.00 86.69 320 GLY A O 1
ATOM 2553 N N . HIS A 1 321 ? 3.380 -5.335 24.207 1.00 86.50 321 HIS A N 1
ATOM 2554 C CA . HIS A 1 321 ? 3.317 -4.026 24.879 1.00 86.50 321 HIS A CA 1
ATOM 2555 C C . HIS A 1 321 ? 2.112 -3.897 25.808 1.00 86.50 321 HIS A C 1
ATOM 2557 O O . HIS A 1 321 ? 2.131 -3.118 26.755 1.00 86.50 321 HIS A O 1
ATOM 2563 N N . LEU A 1 322 ? 1.044 -4.644 25.532 1.00 87.75 322 LEU A N 1
ATOM 2564 C CA . LEU A 1 322 ? -0.161 -4.688 26.353 1.00 87.75 322 LEU A CA 1
ATOM 2565 C C . LEU A 1 322 ? -0.497 -6.135 26.715 1.00 87.75 322 LEU A C 1
ATOM 2567 O O . LEU A 1 322 ? -0.239 -7.030 25.909 1.00 87.75 322 LEU A O 1
ATOM 2571 N N . PRO A 1 323 ? -1.127 -6.377 27.877 1.00 87.44 323 PRO A N 1
ATOM 2572 C CA . PRO A 1 323 ? -1.627 -7.702 28.202 1.00 87.44 323 PRO A CA 1
ATOM 2573 C C . PRO A 1 323 ? -2.698 -8.124 27.184 1.00 87.44 323 PRO A C 1
ATOM 2575 O O . PRO A 1 323 ? -3.583 -7.338 26.817 1.00 87.44 323 PRO A O 1
ATOM 2578 N N . SER A 1 324 ? -2.616 -9.375 26.727 1.00 87.25 324 SER A N 1
ATOM 2579 C CA . SER A 1 324 ? -3.555 -9.938 25.755 1.00 87.25 324 SER A CA 1
ATOM 2580 C C . SER A 1 324 ? -4.871 -10.288 26.454 1.00 87.25 324 SER A C 1
ATOM 2582 O O . SER A 1 324 ? -5.029 -11.356 27.038 1.00 87.25 324 SER A O 1
ATOM 2584 N N . ILE A 1 325 ? -5.800 -9.328 26.470 1.00 88.50 325 ILE A N 1
ATOM 2585 C CA . ILE A 1 325 ? -7.095 -9.429 27.155 1.00 88.50 325 ILE A CA 1
ATOM 2586 C C . ILE A 1 325 ? -8.217 -9.142 26.140 1.00 88.50 325 ILE A C 1
ATOM 2588 O O . ILE A 1 325 ? -8.198 -8.077 25.511 1.00 88.50 325 ILE A O 1
ATOM 2592 N N . PRO A 1 326 ? -9.229 -10.026 26.005 1.00 93.25 326 PRO A N 1
ATOM 2593 C CA . PRO A 1 326 ? -10.279 -9.888 24.992 1.00 93.25 326 PRO A CA 1
ATOM 2594 C C . PRO A 1 326 ? -11.444 -8.979 25.417 1.00 93.25 326 PRO A C 1
ATOM 2596 O O . PRO A 1 326 ? -12.303 -8.652 24.599 1.00 93.25 326 PRO A O 1
ATOM 2599 N N . THR A 1 327 ? -11.516 -8.570 26.688 1.00 94.38 327 THR A N 1
ATOM 2600 C CA . THR A 1 327 ? -12.670 -7.860 27.278 1.00 94.38 327 THR A CA 1
ATOM 2601 C C . THR A 1 327 ? -13.032 -6.573 26.540 1.00 94.38 327 THR A C 1
ATOM 2603 O O . THR A 1 327 ? -14.213 -6.302 26.311 1.00 94.38 327 THR A O 1
ATOM 2606 N N . LEU A 1 328 ? -12.025 -5.804 26.113 1.00 94.88 328 LEU A N 1
ATOM 2607 C CA . LEU A 1 328 ? -12.225 -4.588 25.331 1.00 94.88 328 LEU A CA 1
ATOM 2608 C C . LEU A 1 328 ? -12.960 -4.900 24.024 1.00 94.88 328 LEU A C 1
ATOM 2610 O O . LEU A 1 328 ? -13.977 -4.279 23.727 1.00 94.88 328 LEU A O 1
ATOM 2614 N N . PHE A 1 329 ? -12.481 -5.886 23.265 1.00 96.75 329 PHE A N 1
ATOM 2615 C CA . PHE A 1 329 ? -13.078 -6.244 21.981 1.00 96.75 329 PHE A CA 1
ATOM 2616 C C . PHE A 1 329 ? -14.462 -6.870 22.154 1.00 96.75 329 PHE A C 1
ATOM 2618 O O . PHE A 1 329 ? -15.367 -6.514 21.412 1.00 96.75 329 PHE A O 1
ATOM 2625 N N . ARG A 1 330 ? -14.680 -7.694 23.188 1.00 96.56 330 ARG A N 1
ATOM 2626 C CA . ARG A 1 330 ? -16.019 -8.211 23.539 1.00 96.56 330 ARG A CA 1
ATOM 2627 C C . ARG A 1 330 ? -17.022 -7.079 23.773 1.00 96.56 330 ARG A C 1
ATOM 2629 O O . ARG A 1 330 ? -18.147 -7.137 23.290 1.00 96.56 330 ARG A O 1
ATOM 2636 N N . THR A 1 331 ? -16.591 -6.012 24.445 1.00 96.31 331 THR A N 1
ATOM 2637 C CA . THR A 1 331 ? -17.431 -4.828 24.690 1.00 96.31 331 THR A CA 1
ATOM 2638 C C . THR A 1 331 ? -17.803 -4.113 23.386 1.00 96.31 331 THR A C 1
ATOM 2640 O O . THR A 1 331 ? -18.951 -3.712 23.216 1.00 96.31 331 THR A O 1
ATOM 2643 N N . TYR A 1 332 ? -16.864 -3.977 22.441 1.00 96.62 332 TYR A N 1
ATOM 2644 C CA . TYR A 1 332 ? -17.132 -3.353 21.135 1.00 96.62 332 TYR A CA 1
ATOM 2645 C C . TYR A 1 332 ? -17.849 -4.280 20.138 1.00 96.62 332 TYR A C 1
ATOM 2647 O O . TYR A 1 332 ? -18.473 -3.786 19.201 1.00 96.62 332 TYR A O 1
ATOM 2655 N N . ALA A 1 333 ? -17.794 -5.598 20.342 1.00 96.69 333 ALA A N 1
ATOM 2656 C CA . ALA A 1 333 ? -18.527 -6.595 19.565 1.00 96.69 333 ALA A CA 1
ATOM 2657 C C . ALA A 1 333 ? -19.999 -6.726 19.997 1.00 96.69 333 ALA A C 1
ATOM 2659 O O . ALA A 1 333 ? -20.825 -7.222 19.227 1.00 96.69 333 ALA A O 1
ATOM 2660 N N . ALA A 1 334 ? -20.346 -6.267 21.202 1.00 95.44 334 ALA A N 1
ATOM 2661 C CA . ALA A 1 334 ? -21.693 -6.374 21.752 1.00 95.44 334 ALA A CA 1
ATOM 2662 C C . ALA A 1 334 ? -22.757 -5.682 20.878 1.00 95.44 334 ALA A C 1
ATOM 2664 O O . ALA A 1 334 ? -22.492 -4.700 20.175 1.00 95.44 334 ALA A O 1
ATOM 2665 N N . TYR A 1 335 ? -23.983 -6.205 20.933 1.00 94.56 335 TYR A N 1
ATOM 2666 C CA . TYR A 1 335 ? -25.126 -5.634 20.226 1.00 94.56 335 TYR A CA 1
ATOM 2667 C C . TYR A 1 335 ? -25.408 -4.190 20.670 1.00 94.56 335 TYR A C 1
ATOM 2669 O O . TYR A 1 335 ? -25.189 -3.817 21.822 1.00 94.56 335 TYR A O 1
ATOM 2677 N N . GLY A 1 336 ? -25.889 -3.366 19.738 1.00 92.12 336 GLY A N 1
ATOM 2678 C CA . GLY A 1 336 ? -26.125 -1.932 19.941 1.00 92.12 336 GLY A CA 1
ATOM 2679 C C . GLY A 1 336 ? -24.961 -1.029 19.516 1.00 92.12 336 GLY A C 1
ATOM 2680 O O . GLY A 1 336 ? -25.157 0.175 19.367 1.00 92.12 336 GLY A O 1
ATOM 2681 N N . GLN A 1 337 ? -23.774 -1.588 19.255 1.00 94.00 337 GLN A N 1
ATOM 2682 C CA . GLN A 1 337 ? -22.676 -0.866 18.605 1.00 94.00 337 GLN A CA 1
ATOM 2683 C C . GLN A 1 337 ? -22.856 -0.815 17.081 1.00 94.00 337 GLN A C 1
ATOM 2685 O O . GLN A 1 337 ? -23.571 -1.626 16.490 1.00 94.00 337 GLN A O 1
ATOM 2690 N N . PHE A 1 338 ? -22.179 0.128 16.420 1.00 95.06 338 PHE A N 1
ATOM 2691 C CA . PHE A 1 338 ? -22.207 0.228 14.959 1.00 95.06 338 PHE A CA 1
ATOM 2692 C C . PHE A 1 338 ? -21.640 -1.040 14.302 1.00 95.06 338 PHE A C 1
ATOM 2694 O O . PHE A 1 338 ? -20.562 -1.498 14.675 1.00 95.06 338 PHE A O 1
ATOM 2701 N N . VAL A 1 339 ? -22.333 -1.576 13.292 1.00 95.75 339 VAL A N 1
ATOM 2702 C CA . VAL A 1 339 ? -22.037 -2.885 12.676 1.00 95.75 339 VAL A CA 1
ATOM 2703 C C . VAL A 1 339 ? -20.569 -3.039 12.262 1.00 95.75 339 VAL A C 1
ATOM 2705 O O . VAL A 1 339 ? -19.947 -4.045 12.591 1.00 95.75 339 VAL A O 1
ATOM 2708 N N . GLU A 1 340 ? -19.964 -2.041 11.608 1.00 95.25 340 GLU A N 1
ATOM 2709 C CA . GLU A 1 340 ? -18.551 -2.138 11.190 1.00 95.25 340 GLU A CA 1
ATOM 2710 C C . GLU A 1 340 ? -17.568 -2.120 12.379 1.00 95.25 340 GLU A C 1
ATOM 2712 O O . GLU A 1 340 ? -16.504 -2.737 12.310 1.00 95.25 340 GLU A O 1
ATOM 2717 N N . VAL A 1 341 ? -17.917 -1.458 13.491 1.00 96.75 341 VAL A N 1
ATOM 2718 C CA . VAL A 1 341 ? -17.126 -1.510 14.735 1.00 96.75 341 VAL A CA 1
ATOM 2719 C C . VAL A 1 341 ? -17.221 -2.895 15.359 1.00 96.75 341 VAL A C 1
ATOM 2721 O O . VAL A 1 341 ? -16.197 -3.432 15.774 1.00 96.75 341 VAL A O 1
ATOM 2724 N N . ARG A 1 342 ? -18.417 -3.498 15.355 1.00 97.62 342 ARG A N 1
ATOM 2725 C CA . ARG A 1 342 ? -18.626 -4.869 15.836 1.00 97.62 342 ARG A CA 1
ATOM 2726 C C . ARG A 1 342 ? -17.799 -5.864 15.031 1.00 97.62 342 ARG A C 1
ATOM 2728 O O . ARG A 1 342 ? -17.043 -6.628 15.615 1.00 97.62 342 ARG A O 1
ATOM 2735 N N . LEU A 1 343 ? -17.871 -5.796 13.700 1.00 97.19 343 LEU A N 1
ATOM 2736 C CA . LEU A 1 343 ? -17.080 -6.647 12.804 1.00 97.19 343 LEU A CA 1
ATOM 2737 C C . LEU A 1 343 ? -15.572 -6.443 12.988 1.00 97.19 343 LEU A C 1
ATOM 2739 O O . LEU A 1 343 ? -14.831 -7.417 13.013 1.00 97.19 343 LEU A O 1
ATOM 2743 N N . THR A 1 344 ? -15.114 -5.202 13.180 1.00 97.62 344 THR A N 1
ATOM 2744 C CA . THR A 1 344 ? -13.696 -4.928 13.466 1.00 97.62 344 THR A CA 1
ATOM 2745 C C . THR A 1 344 ? -13.277 -5.498 14.824 1.00 97.62 344 THR A C 1
ATOM 2747 O O . THR A 1 344 ? -12.195 -6.058 14.954 1.00 97.62 344 THR A O 1
ATOM 2750 N N . ALA A 1 345 ? -14.117 -5.389 15.854 1.00 97.50 345 ALA A N 1
ATOM 2751 C CA . ALA A 1 345 ? -13.834 -5.982 17.158 1.00 97.50 345 ALA A CA 1
ATOM 2752 C C . ALA A 1 345 ? -13.800 -7.517 17.087 1.00 97.50 345 ALA A C 1
ATOM 2754 O O . ALA A 1 345 ? -12.940 -8.140 17.704 1.00 97.50 345 ALA A O 1
ATOM 2755 N N . LEU A 1 346 ? -14.690 -8.113 16.293 1.00 97.12 346 LEU A N 1
ATOM 2756 C CA . LEU A 1 346 ? -14.720 -9.547 16.031 1.00 97.12 346 LEU A CA 1
ATOM 2757 C C . LEU A 1 346 ? -13.505 -10.027 15.241 1.00 97.12 346 LEU A C 1
ATOM 2759 O O . LEU A 1 346 ? -12.937 -11.048 15.600 1.00 97.12 346 LEU A O 1
ATOM 2763 N N . GLU A 1 347 ? -13.045 -9.264 14.248 1.00 97.00 347 GLU A N 1
ATOM 2764 C CA . GLU A 1 347 ? -11.770 -9.502 13.558 1.00 97.00 347 GLU A CA 1
ATOM 2765 C C . GLU A 1 347 ? -10.616 -9.593 14.574 1.00 97.00 347 GLU A C 1
ATOM 2767 O O . GLU A 1 347 ? -9.811 -10.519 14.518 1.00 97.00 347 GLU A O 1
ATOM 2772 N N . MET A 1 348 ? -10.573 -8.686 15.562 1.00 96.38 348 MET A N 1
ATOM 2773 C CA . MET A 1 348 ? -9.554 -8.719 16.621 1.00 96.38 348 MET A CA 1
ATOM 2774 C C . MET A 1 348 ? -9.739 -9.885 17.600 1.00 96.38 348 MET A C 1
ATOM 2776 O O . MET A 1 348 ? -8.748 -10.369 18.143 1.00 96.38 348 MET A O 1
ATOM 2780 N N . LEU A 1 349 ? -10.976 -10.335 17.840 1.00 96.31 349 LEU A N 1
ATOM 2781 C CA . LEU A 1 349 ? -11.261 -11.501 18.681 1.00 96.31 349 LEU A CA 1
ATOM 2782 C C . LEU A 1 349 ? -10.875 -12.810 18.000 1.00 96.31 349 LEU A C 1
ATOM 2784 O O . LEU A 1 349 ? -10.249 -13.631 18.653 1.00 96.31 349 LEU A O 1
ATOM 2788 N N . VAL A 1 350 ? -11.183 -12.985 16.712 1.00 96.12 350 VAL A N 1
ATOM 2789 C CA . VAL A 1 350 ? -10.762 -14.153 15.915 1.00 96.12 350 VAL A CA 1
ATOM 2790 C C . VAL A 1 350 ? -9.237 -14.270 15.928 1.00 96.12 350 VAL A C 1
ATOM 2792 O O . VAL A 1 350 ? -8.656 -15.316 16.217 1.00 96.12 350 VAL A O 1
ATOM 2795 N N . ASP A 1 351 ? -8.573 -13.143 15.708 1.00 94.69 351 ASP A N 1
ATOM 2796 C CA . ASP A 1 351 ? -7.126 -13.052 15.749 1.00 94.69 351 ASP A CA 1
ATOM 2797 C C . ASP A 1 351 ? -6.524 -13.231 17.164 1.00 94.69 351 ASP A C 1
ATOM 2799 O O . ASP A 1 351 ? -5.401 -13.713 17.324 1.00 94.69 351 ASP A O 1
ATOM 2803 N N . PHE A 1 352 ? -7.252 -12.848 18.215 1.00 94.44 352 PHE A N 1
ATOM 2804 C CA . PHE A 1 352 ? -6.912 -13.194 19.595 1.00 94.44 352 PHE A CA 1
ATOM 2805 C C . PHE A 1 352 ? -7.052 -14.697 19.836 1.00 94.44 352 PHE A C 1
ATOM 2807 O O . PHE A 1 352 ? -6.140 -15.299 20.397 1.00 94.44 352 PHE A O 1
ATOM 2814 N N . THR A 1 353 ? -8.138 -15.316 19.365 1.00 93.75 353 THR A N 1
ATOM 2815 C CA . THR A 1 353 ? -8.394 -16.743 19.573 1.00 93.75 353 THR A CA 1
ATOM 2816 C C . THR A 1 353 ? -7.344 -17.642 18.949 1.00 93.75 353 THR A C 1
ATOM 2818 O O . THR A 1 353 ? -6.917 -18.575 19.617 1.00 93.75 353 THR A O 1
ATOM 2821 N N . GLY A 1 354 ? -6.865 -17.319 17.744 1.00 89.00 354 GLY A N 1
ATOM 2822 C CA . GLY A 1 354 ? -5.847 -18.130 17.068 1.00 89.00 354 GLY A CA 1
ATOM 2823 C C . GLY A 1 354 ? -4.430 -18.016 17.647 1.00 89.00 354 GLY A C 1
ATOM 2824 O O . GLY A 1 354 ? -3.560 -18.804 17.290 1.00 89.00 354 GLY A O 1
ATOM 2825 N N . LEU A 1 355 ? -4.160 -17.033 18.516 1.00 86.25 355 LEU A N 1
ATOM 2826 C CA . LEU A 1 355 ? -2.821 -16.808 19.086 1.00 86.25 355 LEU A CA 1
ATOM 2827 C C . LEU A 1 355 ? -2.767 -17.045 20.598 1.00 86.25 355 LEU A C 1
ATOM 2829 O O . LEU A 1 355 ? -1.887 -17.754 21.076 1.00 86.25 355 LEU A O 1
ATOM 2833 N N . ASP A 1 356 ? -3.696 -16.440 21.339 1.00 86.19 356 ASP A N 1
ATOM 2834 C CA . ASP A 1 356 ? -3.655 -16.338 22.803 1.00 86.19 356 ASP A CA 1
ATOM 2835 C C . ASP A 1 356 ? -4.915 -16.910 23.482 1.00 86.19 356 ASP A C 1
ATOM 2837 O O . ASP A 1 356 ? -4.982 -16.994 24.713 1.00 86.19 356 ASP A O 1
ATOM 2841 N N . GLY A 1 357 ? -5.954 -17.231 22.705 1.00 85.81 357 GLY A N 1
ATOM 2842 C CA . GLY A 1 357 ? -7.270 -17.560 23.241 1.00 85.81 357 GLY A CA 1
ATOM 2843 C C . GLY A 1 357 ? -7.413 -18.990 23.743 1.00 85.81 357 GLY A C 1
ATOM 2844 O O . GLY A 1 357 ? -6.584 -19.871 23.523 1.00 85.81 357 GLY A O 1
ATOM 2845 N N . LYS A 1 358 ? -8.517 -19.213 24.451 1.00 91.56 358 LYS A N 1
ATOM 2846 C CA . LYS A 1 358 ? -8.927 -20.518 24.973 1.00 91.56 358 LYS A CA 1
ATOM 2847 C C . LYS A 1 358 ? -10.132 -21.039 24.203 1.00 91.56 358 LYS A C 1
ATOM 2849 O O . LYS A 1 358 ? -10.814 -20.292 23.506 1.00 91.56 358 LYS A O 1
ATOM 2854 N N . TRP A 1 359 ? -10.467 -22.309 24.421 1.00 92.25 359 TRP A N 1
ATOM 2855 C CA . TRP A 1 359 ? -11.680 -22.908 23.857 1.00 92.25 359 TRP A CA 1
ATOM 2856 C C . TRP A 1 359 ? -12.946 -22.089 24.156 1.00 92.25 359 TRP A C 1
ATOM 2858 O O . TRP A 1 359 ? -13.748 -21.862 23.261 1.00 92.25 359 TRP A O 1
ATOM 2868 N N . SER A 1 360 ? -13.075 -21.548 25.371 1.00 94.38 360 SER A N 1
ATOM 2869 C CA . SER A 1 360 ? -14.196 -20.676 25.759 1.00 94.38 360 SER A CA 1
ATOM 2870 C C . SER A 1 360 ? -14.285 -19.380 24.942 1.00 94.38 360 SER A C 1
ATOM 2872 O O . SER A 1 360 ? -15.349 -18.777 24.828 1.00 94.38 360 SER A O 1
ATOM 2874 N N . ASP A 1 361 ? -13.159 -18.894 24.412 1.00 94.31 361 ASP A N 1
ATOM 2875 C CA . ASP A 1 361 ? -13.154 -17.720 23.544 1.00 94.31 361 ASP A CA 1
ATOM 2876 C C . ASP A 1 361 ? -13.653 -18.065 22.138 1.00 94.31 361 ASP A C 1
ATOM 2878 O O . ASP A 1 361 ? -14.383 -17.266 21.554 1.00 94.31 361 ASP A O 1
ATOM 2882 N N . LEU A 1 362 ? -13.320 -19.257 21.633 1.00 94.81 362 LEU A N 1
ATOM 2883 C CA . LEU A 1 362 ? -13.868 -19.777 20.380 1.00 94.81 362 LEU A CA 1
ATOM 2884 C C . LEU A 1 362 ? -15.362 -20.086 20.507 1.00 94.81 362 LEU A C 1
ATOM 2886 O O . LEU A 1 362 ? -16.128 -19.698 19.633 1.00 94.81 362 LEU A O 1
ATOM 2890 N N . GLU A 1 363 ? -15.778 -20.722 21.602 1.00 95.69 363 GLU A N 1
ATOM 2891 C CA . GLU A 1 363 ? -17.186 -21.004 21.908 1.00 95.69 363 GLU A CA 1
ATOM 2892 C C . GLU A 1 363 ? -18.018 -19.720 21.855 1.00 95.69 363 GLU A C 1
ATOM 2894 O O . GLU A 1 363 ? -18.975 -19.646 21.097 1.00 95.69 363 GLU A O 1
ATOM 2899 N N . TYR A 1 364 ? -17.547 -18.641 22.486 1.00 95.19 364 TYR A N 1
ATOM 2900 C CA . TYR A 1 364 ? -18.197 -17.334 22.374 1.00 95.19 364 TYR A CA 1
ATOM 2901 C C . TYR A 1 364 ? -18.338 -16.814 20.932 1.00 95.19 364 TYR A C 1
ATOM 2903 O O . TYR A 1 364 ? -19.329 -16.158 20.608 1.00 95.19 364 TYR A O 1
ATOM 2911 N N . LEU A 1 365 ? -17.337 -17.034 20.070 1.00 96.38 365 LEU A N 1
ATOM 2912 C CA . LEU A 1 365 ? -17.425 -16.620 18.666 1.00 96.38 365 LEU A CA 1
ATOM 2913 C C . LEU A 1 365 ? -18.440 -17.475 17.900 1.00 96.38 365 LEU A C 1
ATOM 2915 O O . LEU A 1 365 ? -19.148 -16.944 17.048 1.00 96.38 365 LEU A O 1
ATOM 2919 N N . LEU A 1 366 ? -18.531 -18.770 18.204 1.00 96.25 366 LEU A N 1
ATOM 2920 C CA . LEU A 1 366 ? -19.520 -19.667 17.609 1.00 96.25 366 LEU A CA 1
ATOM 2921 C C . LEU A 1 366 ? -20.938 -19.307 18.067 1.00 96.25 366 LEU A C 1
ATOM 2923 O O . LEU A 1 366 ? -21.809 -19.135 17.215 1.00 96.25 366 LEU A O 1
ATOM 2927 N N . ASP A 1 367 ? -21.135 -19.070 19.365 1.00 96.56 367 ASP A N 1
ATOM 2928 C CA . ASP A 1 367 ? -22.408 -18.617 19.932 1.00 96.56 367 ASP A CA 1
ATOM 2929 C C . ASP A 1 367 ? -22.856 -17.311 19.268 1.00 96.56 367 ASP A C 1
ATOM 2931 O O . ASP A 1 367 ? -23.995 -17.171 18.833 1.00 96.56 367 ASP A O 1
ATOM 2935 N N . MET A 1 368 ? -21.939 -16.353 19.095 1.00 95.25 368 MET A N 1
ATOM 2936 C CA . MET A 1 368 ? -22.256 -15.110 18.392 1.00 95.25 368 MET A CA 1
ATOM 2937 C C . MET A 1 368 ? -22.562 -15.341 16.906 1.00 95.25 368 MET A C 1
ATOM 2939 O O . MET A 1 368 ? -23.433 -14.677 16.346 1.00 95.25 368 MET A O 1
ATOM 2943 N N . ALA A 1 369 ? -21.870 -16.265 16.241 1.00 95.88 369 ALA A N 1
ATOM 2944 C CA . ALA A 1 369 ? -22.139 -16.585 14.842 1.00 95.88 369 ALA A CA 1
ATOM 2945 C C . ALA A 1 369 ? -23.527 -17.216 14.644 1.00 95.88 369 ALA A C 1
ATOM 2947 O O . ALA A 1 369 ? -24.130 -17.027 13.586 1.00 95.88 369 ALA A O 1
ATOM 2948 N N . GLU A 1 370 ? -24.041 -17.931 15.644 1.00 96.50 370 GLU A N 1
ATOM 2949 C CA . GLU A 1 370 ? -25.362 -18.555 15.623 1.00 96.50 370 GLU A CA 1
ATOM 2950 C C . GLU A 1 370 ? -26.469 -17.583 16.066 1.00 96.50 370 GLU A C 1
ATOM 2952 O O . GLU A 1 370 ? -27.438 -17.353 15.326 1.00 96.50 370 GLU A O 1
ATOM 2957 N N . GLU A 1 371 ? -26.297 -16.966 17.236 1.00 96.25 371 GLU A N 1
ATOM 2958 C CA . GLU A 1 371 ? -27.356 -16.289 17.988 1.00 96.25 371 GLU A CA 1
ATOM 2959 C C . GLU A 1 371 ? -27.427 -14.769 17.778 1.00 96.25 371 GLU A C 1
ATOM 2961 O O . GLU A 1 371 ? -28.427 -14.158 18.166 1.00 96.25 371 GLU A O 1
ATOM 2966 N N . ASP A 1 372 ? -26.418 -14.122 17.169 1.00 96.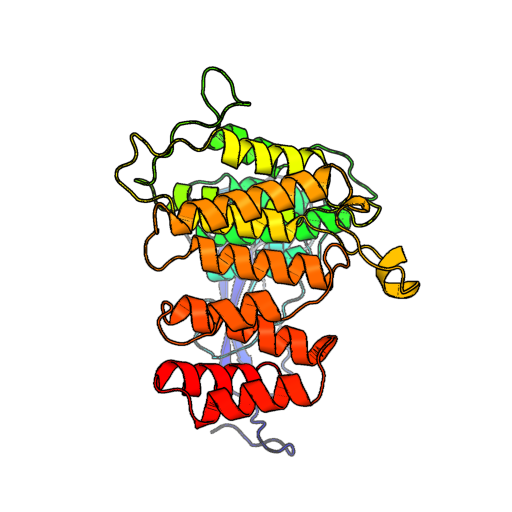19 372 ASP A N 1
ATOM 2967 C CA . ASP A 1 372 ? -26.438 -12.658 17.050 1.00 96.19 372 ASP A CA 1
ATOM 2968 C C . ASP A 1 372 ? -27.665 -12.163 16.261 1.00 96.19 372 ASP A C 1
ATOM 2970 O O . ASP A 1 372 ? -27.946 -12.650 15.158 1.00 96.19 372 ASP A O 1
ATOM 2974 N N . PRO A 1 373 ? -28.399 -11.161 16.780 1.00 95.50 373 PRO A N 1
ATOM 2975 C CA . PRO A 1 373 ? -29.613 -10.673 16.136 1.00 95.50 373 PRO A CA 1
ATOM 2976 C C . PRO A 1 373 ? -29.357 -10.010 14.776 1.00 95.50 373 PRO A C 1
ATOM 2978 O O . PRO A 1 373 ? -30.296 -9.899 13.989 1.00 95.50 373 PRO A O 1
ATOM 2981 N N . ASP A 1 374 ? -28.128 -9.565 14.477 1.00 95.94 374 ASP A N 1
ATOM 2982 C CA . ASP A 1 374 ? -27.771 -8.972 13.188 1.00 95.94 374 ASP A CA 1
ATOM 2983 C C . ASP A 1 374 ? -27.224 -10.046 12.217 1.00 95.94 374 ASP A C 1
ATOM 2985 O O . ASP A 1 374 ? -26.110 -10.553 12.394 1.00 95.94 374 ASP A O 1
ATOM 2989 N N . PRO A 1 375 ? -27.953 -10.392 11.134 1.00 95.06 375 PRO A N 1
ATOM 2990 C CA . PRO A 1 375 ? -27.493 -11.384 10.161 1.00 95.06 375 PRO A CA 1
ATOM 2991 C C . PRO A 1 375 ? -26.198 -10.991 9.437 1.00 95.06 375 PRO A C 1
ATOM 2993 O O . PRO A 1 375 ? -25.437 -11.869 9.028 1.00 95.06 375 PRO A O 1
ATOM 2996 N N . GLY A 1 376 ? -25.942 -9.690 9.268 1.00 94.94 376 GLY A N 1
ATOM 2997 C CA . GLY A 1 376 ? -24.714 -9.182 8.665 1.00 94.94 376 GLY A CA 1
ATOM 2998 C C . GLY A 1 376 ? -23.505 -9.414 9.565 1.00 94.94 376 GLY A C 1
ATOM 2999 O O . GLY A 1 376 ? -22.442 -9.790 9.068 1.00 94.94 376 GLY A O 1
ATOM 3000 N N . VAL A 1 377 ? -23.677 -9.276 10.884 1.00 96.94 377 VAL A N 1
ATOM 3001 C CA . VAL A 1 377 ? -22.628 -9.611 11.859 1.00 96.94 377 VAL A CA 1
ATOM 3002 C C . VAL A 1 377 ? -22.354 -11.111 11.870 1.00 96.94 377 VAL A C 1
ATOM 3004 O O . VAL A 1 377 ? -21.191 -11.496 11.760 1.00 96.94 377 VAL A O 1
ATOM 3007 N N . ARG A 1 378 ? -23.395 -11.956 11.886 1.00 97.06 378 ARG A N 1
ATOM 3008 C CA . ARG A 1 378 ? -23.239 -13.422 11.807 1.00 97.06 378 ARG A CA 1
ATOM 3009 C C . ARG A 1 378 ? -22.487 -13.858 10.554 1.00 97.06 378 ARG A C 1
ATOM 3011 O O . ARG A 1 378 ? -21.460 -14.527 10.639 1.00 97.06 378 ARG A O 1
ATOM 3018 N N . SER A 1 379 ? -22.952 -13.425 9.380 1.00 96.56 379 SER A N 1
ATOM 3019 C CA . SER A 1 379 ? -22.303 -13.769 8.110 1.00 96.56 379 SER A CA 1
ATOM 3020 C C . SER A 1 379 ? -20.873 -13.230 8.024 1.00 96.56 379 SER A C 1
ATOM 3022 O O . SER A 1 379 ? -20.005 -13.911 7.476 1.00 96.56 379 SER A O 1
ATOM 3024 N N . GLY A 1 380 ? -20.622 -12.025 8.544 1.00 96.69 380 GLY A N 1
ATOM 3025 C CA . GLY A 1 380 ? -19.287 -11.438 8.598 1.00 96.69 380 GLY A CA 1
ATOM 3026 C C . GLY A 1 380 ? -18.341 -12.230 9.500 1.00 96.69 380 GLY A C 1
ATOM 3027 O O . GLY A 1 380 ? -17.223 -12.521 9.087 1.00 96.69 380 GLY A O 1
ATOM 3028 N N . LEU A 1 381 ? -18.800 -12.642 10.684 1.00 96.81 381 LEU A N 1
ATOM 3029 C CA . LEU A 1 381 ? -18.018 -13.440 11.630 1.00 96.81 381 LEU A CA 1
ATOM 3030 C C . LEU A 1 381 ? -17.664 -14.822 11.073 1.00 96.81 381 LEU A C 1
ATOM 3032 O O . LEU A 1 381 ? -16.503 -15.215 11.125 1.00 96.81 381 LEU A O 1
ATOM 3036 N N . VAL A 1 382 ? -18.627 -15.528 10.472 1.00 96.50 382 VAL A N 1
ATOM 3037 C CA . VAL A 1 382 ? -18.363 -16.830 9.831 1.00 96.50 382 VAL A CA 1
ATOM 3038 C C . VAL A 1 382 ? -17.298 -16.693 8.746 1.00 96.50 382 VAL A C 1
ATOM 3040 O O . VAL A 1 382 ? -16.389 -17.517 8.662 1.00 96.50 382 VAL A O 1
ATOM 3043 N N . ARG A 1 383 ? -17.365 -15.630 7.936 1.00 96.44 383 ARG A N 1
ATOM 3044 C CA . ARG A 1 383 ? -16.347 -15.363 6.917 1.00 96.44 383 ARG A CA 1
ATOM 3045 C C . ARG A 1 383 ? -14.978 -15.086 7.536 1.00 96.44 383 ARG A C 1
ATOM 3047 O O . ARG A 1 383 ? -13.998 -15.644 7.063 1.00 96.44 383 ARG A O 1
ATOM 3054 N N . LEU A 1 384 ? -14.915 -14.284 8.600 1.00 96.00 384 LEU A N 1
ATOM 3055 C CA . LEU A 1 384 ? -13.666 -14.005 9.317 1.00 96.00 384 LEU A CA 1
ATOM 3056 C C . LEU A 1 384 ? -13.028 -15.280 9.884 1.00 96.00 384 LEU A C 1
ATOM 3058 O O . LEU A 1 384 ? -11.818 -15.439 9.752 1.00 96.00 384 LEU A O 1
ATOM 3062 N N . LEU A 1 385 ? -13.829 -16.190 10.449 1.00 95.38 385 LEU A N 1
ATOM 3063 C CA . LEU A 1 385 ? -13.377 -17.497 10.941 1.00 95.38 385 LEU A CA 1
ATOM 3064 C C . LEU A 1 385 ? -12.891 -18.416 9.811 1.00 95.38 385 LEU A C 1
ATOM 3066 O O . LEU A 1 385 ? -11.941 -19.166 9.997 1.00 95.38 385 LEU A O 1
ATOM 3070 N N . CYS A 1 386 ? -13.521 -18.362 8.634 1.00 95.06 386 CYS A N 1
ATOM 3071 C CA . CYS A 1 386 ? -13.066 -19.126 7.468 1.00 95.06 386 CYS A CA 1
ATOM 3072 C C . CYS A 1 386 ? -11.759 -18.570 6.887 1.00 95.06 386 CYS A C 1
ATOM 3074 O O . CYS A 1 386 ? -10.885 -19.342 6.498 1.00 95.06 386 CYS A O 1
ATOM 3076 N N . ASP A 1 387 ? -11.638 -17.242 6.812 1.00 94.00 387 ASP A N 1
ATOM 3077 C CA . ASP A 1 387 ? -10.464 -16.562 6.260 1.00 94.00 387 ASP A CA 1
ATOM 3078 C C . ASP A 1 387 ? -9.261 -16.645 7.227 1.00 94.00 387 ASP A C 1
ATOM 3080 O O . ASP A 1 387 ? -8.118 -16.712 6.777 1.00 94.00 387 ASP A O 1
ATOM 3084 N N . ASN A 1 388 ? -9.508 -16.672 8.545 1.00 91.12 388 ASN A N 1
ATOM 3085 C CA . ASN A 1 388 ? -8.496 -16.779 9.602 1.00 91.12 388 ASN A CA 1
ATOM 3086 C C . ASN A 1 388 ? -8.903 -17.868 10.614 1.00 91.12 388 ASN A C 1
ATOM 3088 O O . ASN A 1 388 ? -9.442 -17.540 11.674 1.00 91.12 388 ASN A O 1
ATOM 3092 N N . PRO A 1 389 ? -8.683 -19.156 10.293 1.00 84.44 389 PRO A N 1
ATOM 3093 C CA . PRO A 1 389 ? -9.047 -20.246 11.189 1.00 84.44 389 PRO A CA 1
ATOM 3094 C C . PRO A 1 389 ? -8.202 -20.185 12.478 1.00 84.44 389 PRO A C 1
ATOM 3096 O O . PRO A 1 389 ? -6.974 -20.092 12.372 1.00 84.44 389 PRO A O 1
ATOM 3099 N N . PRO A 1 390 ? -8.840 -20.198 13.664 1.00 73.94 390 PRO A N 1
ATOM 3100 C CA . PRO A 1 390 ? -8.160 -20.186 14.956 1.00 73.94 390 PRO A CA 1
ATOM 3101 C C . PRO A 1 390 ? -7.503 -21.522 15.314 1.00 73.94 390 PRO A C 1
ATOM 3103 O O . PRO A 1 390 ? -7.949 -22.580 14.806 1.00 73.94 390 PRO A O 1
#

pLDDT: mean 90.09, std 8.78, range [49.97, 97.88]

Secondary structure (DSSP, 8-state):
-PPBPSSTT-B---EEEEEEEEETTEEEEEEEEE-SSS--------SPPP-SSEEEEE-TTS-EEEEE-TTS-SS--EEEEEE-TT--S---------HHHHHHHHHH---HHHHHHHHHHHTT---HHHHHHHHHHHH-TTS-HHHHHHHHHHHHHHHHHTTTT--PPPHHHHHHHHHHB-SS-TTSBPPP--S-HHHHHHHHHHHHHHHT---TTS---HHHHHHHHHHHHT---TT-SS--HHHHHHHHHHHHHH----HHHHHH-----GGGS-HHHHHHHHHHHHHHHHHHHSPPGGGHHHHHHHHHHHHHHHTTSS---SHHHHHHHSTTS-HHHHHHHHHHHHHHHTTT--HHHHHHHHHHHHH-S-HHHHHHHHHHHHHS--

Organism: NCBI:txid320908

InterPro domains:
  IPR016024 Armadillo-type fold [SSF48371] (114-385)
  IPR037813 Transcription initiation factor TFIID subunit 2 [PTHR15137] (5-390)
  IPR057345 Transcription initiation factor TFIID subunit 2, Ig-like domain [PF25316] (2-98)
  IPR057991 Transcription initiation factor TFIID subunit 2, TPR repeats [PF25577] (99-390)

Foldseek 3Di:
DFDDDPDPPDTWDFAWKWKWFQFQAEIDIDIDTDHGPDDDDDDDDPDFFDPDQWDFGQYPVRDTDIDRCVVPDRHDRTLEMDIPLVPPDPDDDDDDDDLRSLLCQLQPPLRPVSVLVSLVVLLVPLDPSSLVSLLCQLLDPSHDLVSNLSSLLSNQSSQQVCQVPDDDDDSLLVSCLVLFADPVGSLAGDADECPDVSVVSSLLRSLLSLLQHAHPVRARDPVSLVSLLSCVVRHHHPPYPDDCLSSLLSSLNSLLSNDAAPPVCVPPVPDQDLVPDDPSNVSSLVSLVVQCVVCVVPPDDLNSSLLSSLVSVLSCCVRSNDPLDLVVLVVQLDPPHRLVSNLSSLLSLLVSCVPPNDPVSVVVLVCCLPPPPDVSSNVSSVVSCVVRPD

Radius of gyration: 25.36 Å; chains: 1; bounding box: 57×65×68 Å